Protein AF-0000000076606185 (afdb_homodimer)

Structure (mmCIF, N/CA/C/O backbone):
data_AF-0000000076606185-model_v1
#
loop_
_entity.id
_entity.type
_entity.pdbx_description
1 polymer 'Putative beta-lysine N-acetyltransferase'
#
loop_
_atom_site.group_PDB
_atom_site.id
_atom_site.type_symbol
_atom_site.label_atom_id
_atom_site.label_alt_id
_atom_site.label_comp_id
_atom_site.label_asym_id
_atom_site.label_entity_id
_atom_site.label_seq_id
_atom_site.pdbx_PDB_ins_code
_atom_site.Cartn_x
_atom_site.Cartn_y
_atom_site.Cartn_z
_atom_site.occupancy
_atom_site.B_iso_or_equiv
_atom_site.auth_seq_id
_atom_site.auth_comp_id
_atom_site.auth_asym_id
_atom_site.auth_atom_id
_atom_site.pdbx_PDB_model_num
ATOM 1 N N . MET A 1 1 ? -31.141 14.008 3.672 1 41.97 1 MET A N 1
ATOM 2 C CA . MET A 1 1 ? -29.844 13.359 3.596 1 41.97 1 MET A CA 1
ATOM 3 C C . MET A 1 1 ? -29.891 11.969 4.215 1 41.97 1 MET A C 1
ATOM 5 O O . MET A 1 1 ? -30.344 11.805 5.348 1 41.97 1 MET A O 1
ATOM 9 N N . ARG A 1 2 ? -29.953 10.875 3.426 1 56.34 2 ARG A N 1
ATOM 10 C CA . ARG A 1 2 ? -30.141 9.484 3.809 1 56.34 2 ARG A CA 1
ATOM 11 C C . ARG A 1 2 ? -29.25 9.117 4.996 1 56.34 2 ARG A C 1
ATOM 13 O O . ARG A 1 2 ? -28.172 9.672 5.164 1 56.34 2 ARG A O 1
ATOM 20 N N . ASN A 1 3 ? -29.703 8.586 6.051 1 78.94 3 ASN A N 1
ATOM 21 C CA . ASN A 1 3 ? -29.156 8.203 7.348 1 78.94 3 ASN A CA 1
ATOM 22 C C . ASN A 1 3 ? -27.953 7.285 7.199 1 78.94 3 ASN A C 1
ATOM 24 O O . ASN A 1 3 ? -28.094 6.062 7.199 1 78.94 3 ASN A O 1
ATOM 28 N N . ILE A 1 4 ? -26.766 7.836 6.688 1 91.38 4 ILE A N 1
ATOM 29 C CA . ILE A 1 4 ? -25.578 6.977 6.617 1 91.38 4 ILE A CA 1
ATOM 30 C C . ILE A 1 4 ? -24.766 7.113 7.898 1 91.38 4 ILE A C 1
ATOM 32 O O . ILE A 1 4 ? -24.828 8.141 8.578 1 91.38 4 ILE A O 1
ATOM 36 N N . LYS A 1 5 ? -24.141 6.043 8.188 1 96.06 5 LYS A N 1
ATOM 37 C CA . LYS A 1 5 ? -23.297 5.973 9.375 1 96.06 5 LYS A CA 1
ATOM 38 C C . LYS A 1 5 ? -21.844 6.355 9.039 1 96.06 5 LYS A C 1
ATOM 40 O O . LYS A 1 5 ? -21.078 6.699 9.938 1 96.06 5 LYS A O 1
ATOM 45 N N . SER A 1 6 ? -21.469 6.34 7.789 1 96.69 6 SER A N 1
ATOM 46 C CA . SER A 1 6 ? -20.141 6.719 7.332 1 96.69 6 SER A CA 1
ATOM 47 C C . SER A 1 6 ? -19.891 8.211 7.52 1 96.69 6 SER A C 1
ATOM 49 O O . SER A 1 6 ? -20.844 8.992 7.625 1 96.69 6 SER A O 1
ATOM 51 N N . THR A 1 7 ? -18.641 8.562 7.699 1 94.19 7 THR A N 1
ATOM 52 C CA . THR A 1 7 ? -18.266 9.969 7.797 1 94.19 7 THR A CA 1
ATOM 53 C C . THR A 1 7 ? -17.812 10.5 6.445 1 94.19 7 THR A C 1
ATOM 55 O O . THR A 1 7 ? -16.859 9.977 5.848 1 94.19 7 THR A O 1
ATOM 58 N N . ILE A 1 8 ? -18.484 11.523 5.961 1 95.19 8 ILE A N 1
ATOM 59 C CA . ILE A 1 8 ? -18.203 12.125 4.66 1 95.19 8 ILE A CA 1
ATOM 60 C C . ILE A 1 8 ? -17.953 13.617 4.824 1 95.19 8 ILE A C 1
ATOM 62 O O . ILE A 1 8 ? -18.625 14.289 5.609 1 95.19 8 ILE A O 1
ATOM 66 N N . SER A 1 9 ? -16.953 14.078 4.227 1 91.75 9 SER A N 1
ATOM 67 C CA . SER A 1 9 ? -16.688 15.508 4.121 1 91.75 9 SER A CA 1
ATOM 68 C C . SER A 1 9 ? -16.688 15.969 2.666 1 91.75 9 SER A C 1
ATOM 70 O O . SER A 1 9 ? -16.25 15.234 1.78 1 91.75 9 SER A O 1
ATOM 72 N N . HIS A 1 10 ? -17.281 17.125 2.385 1 91.56 10 HIS A N 1
ATOM 73 C CA . HIS A 1 10 ? -17.219 17.703 1.05 1 91.56 10 HIS A CA 1
ATOM 74 C C . HIS A 1 10 ? -17.344 19.219 1.11 1 91.56 10 HIS A C 1
ATOM 76 O O . HIS A 1 10 ? -17.906 19.766 2.062 1 91.56 10 HIS A O 1
ATOM 82 N N . CYS A 1 11 ? -16.672 19.875 0.198 1 87 11 CYS A N 1
ATOM 83 C CA . CYS A 1 11 ? -16.75 21.328 0.084 1 87 11 CYS A CA 1
ATOM 84 C C . CYS A 1 11 ? -16.422 21.781 -1.333 1 87 11 CYS A C 1
ATOM 86 O O . CYS A 1 11 ? -15.773 21.062 -2.086 1 87 11 CYS A O 1
ATOM 88 N N . SER A 1 12 ? -16.859 22.906 -1.712 1 89.56 12 SER A N 1
ATOM 89 C CA . SER A 1 12 ? -16.609 23.438 -3.049 1 89.56 12 SER A CA 1
ATOM 90 C C . SER A 1 12 ? -15.156 23.844 -3.229 1 89.56 12 SER A C 1
ATOM 92 O O . SER A 1 12 ? -14.617 23.781 -4.336 1 89.56 12 SER A O 1
ATOM 94 N N . ASP A 1 13 ? -14.562 24.281 -2.164 1 86.88 13 ASP A N 1
ATOM 95 C CA . ASP A 1 13 ? -13.18 24.75 -2.244 1 86.88 13 ASP A CA 1
ATOM 96 C C . ASP A 1 13 ? -12.266 23.672 -2.828 1 86.88 13 ASP A C 1
ATOM 98 O O . ASP A 1 13 ? -11.516 23.938 -3.766 1 86.88 13 ASP A O 1
ATOM 102 N N . SER A 1 14 ? -12.367 22.469 -2.379 1 89.25 14 SER A N 1
ATOM 103 C CA . SER A 1 14 ? -11.547 21.375 -2.869 1 89.25 14 SER A CA 1
ATOM 104 C C . SER A 1 14 ? -12.227 20.641 -4.02 1 89.25 14 SER A C 1
ATOM 106 O O . SER A 1 14 ? -11.641 19.75 -4.633 1 89.25 14 SER A O 1
ATOM 108 N N . SER A 1 15 ? -13.555 21.031 -4.285 1 94.31 15 SER A N 1
ATOM 109 C CA . SER A 1 15 ? -14.328 20.344 -5.309 1 94.31 15 SER A CA 1
ATOM 110 C C . SER A 1 15 ? -14.18 18.828 -5.188 1 94.31 15 SER A C 1
ATOM 112 O O . SER A 1 15 ? -13.797 18.156 -6.152 1 94.31 15 SER A O 1
ATOM 114 N N . ARG A 1 16 ? -14.453 18.344 -3.98 1 95.94 16 ARG A N 1
ATOM 115 C CA . ARG A 1 16 ? -14.148 16.938 -3.693 1 95.94 16 ARG A CA 1
ATOM 116 C C . ARG A 1 16 ? -15.117 16.375 -2.658 1 95.94 16 ARG A C 1
ATOM 118 O O . ARG A 1 16 ? -15.539 17.094 -1.746 1 95.94 16 ARG A O 1
ATOM 125 N N . VAL A 1 17 ? -15.562 15.125 -2.867 1 97.62 17 VAL A N 1
ATOM 126 C CA . VAL A 1 17 ? -16.172 14.336 -1.805 1 97.62 17 VAL A CA 1
ATOM 127 C C . VAL A 1 17 ? -15.125 13.445 -1.153 1 97.62 17 VAL A C 1
ATOM 129 O O . VAL A 1 17 ? -14.359 12.773 -1.846 1 97.62 17 VAL A O 1
ATOM 132 N N . TYR A 1 18 ? -15.062 13.531 0.161 1 96.69 18 TYR A N 1
ATOM 133 C CA . TYR A 1 18 ? -14.102 12.734 0.92 1 96.69 18 TYR A CA 1
ATOM 134 C C . TYR A 1 18 ? -14.82 11.789 1.876 1 96.69 18 TYR A C 1
ATOM 136 O O . TYR A 1 18 ? -15.383 12.219 2.885 1 96.69 18 TYR A O 1
ATOM 144 N N . LEU A 1 19 ? -14.867 10.469 1.474 1 98.06 19 LEU A N 1
ATOM 145 C CA . LEU A 1 19 ? -15.273 9.438 2.422 1 98.06 19 LEU A CA 1
ATOM 146 C C . LEU A 1 19 ? -14.164 9.164 3.434 1 98.06 19 LEU A C 1
ATOM 148 O O . LEU A 1 19 ? -13.258 8.367 3.168 1 98.06 19 LEU A O 1
ATOM 152 N N . MET A 1 20 ? -14.273 9.648 4.609 1 95.06 20 MET A N 1
ATOM 153 C CA . MET A 1 20 ? -13.203 9.672 5.602 1 95.06 20 MET A CA 1
ATOM 154 C C . MET A 1 20 ? -13.172 8.367 6.398 1 95.06 20 MET A C 1
ATOM 156 O O . MET A 1 20 ? -12.117 7.945 6.867 1 95.06 20 MET A O 1
ATOM 160 N N . ASP A 1 21 ? -14.344 7.879 6.652 1 95.19 21 ASP A N 1
ATOM 161 C CA . ASP A 1 21 ? -14.523 6.648 7.414 1 95.19 21 ASP A CA 1
ATOM 162 C C . ASP A 1 21 ? -15.727 5.859 6.918 1 95.19 21 ASP A C 1
ATOM 164 O O . ASP A 1 21 ? -16.859 6.324 7.012 1 95.19 21 ASP A O 1
ATOM 168 N N . LEU A 1 22 ? -15.539 4.684 6.426 1 97.56 22 LEU A N 1
ATOM 169 C CA . LEU A 1 22 ? -16.609 3.832 5.902 1 97.56 22 LEU A CA 1
ATOM 170 C C . LEU A 1 22 ? -17.188 2.947 7.004 1 97.56 22 LEU A C 1
ATOM 172 O O . LEU A 1 22 ? -16.453 2.201 7.656 1 97.56 22 LEU A O 1
ATOM 176 N N . HIS A 1 23 ? -18.406 3.059 7.215 1 96.62 23 HIS A N 1
ATOM 177 C CA . HIS A 1 23 ? -19.125 2.113 8.062 1 96.62 23 HIS A CA 1
ATOM 178 C C . HIS A 1 23 ? -19.625 0.918 7.258 1 96.62 23 HIS A C 1
ATOM 180 O O . HIS A 1 23 ? -20.219 1.089 6.195 1 96.62 23 HIS A O 1
ATOM 186 N N . HIS A 1 24 ? -19.469 -0.264 7.785 1 95.88 24 HIS A N 1
ATOM 187 C CA . HIS A 1 24 ? -19.766 -1.486 7.051 1 95.88 24 HIS A CA 1
ATOM 188 C C . HIS A 1 24 ? -21.25 -1.549 6.68 1 95.88 24 HIS A C 1
ATOM 190 O O . HIS A 1 24 ? -21.609 -2.113 5.645 1 95.88 24 HIS A O 1
ATOM 196 N N . ASP A 1 25 ? -22.125 -0.871 7.367 1 96.69 25 ASP A N 1
ATOM 197 C CA . ASP A 1 25 ? -23.562 -0.905 7.113 1 96.69 25 ASP A CA 1
ATOM 198 C C . ASP A 1 25 ? -23.906 -0.178 5.816 1 96.69 25 ASP A C 1
ATOM 200 O O . ASP A 1 25 ? -24.969 -0.404 5.238 1 96.69 25 ASP A O 1
ATOM 204 N N . ASP A 1 26 ? -23.094 0.664 5.434 1 98.12 26 ASP A N 1
ATOM 205 C CA . ASP A 1 26 ? -23.391 1.505 4.277 1 98.12 26 ASP A CA 1
ATOM 206 C C . ASP A 1 26 ? -22.859 0.886 2.992 1 98.12 26 ASP A C 1
ATOM 208 O O . ASP A 1 26 ? -23.109 1.39 1.896 1 98.12 26 ASP A O 1
ATOM 212 N N . PHE A 1 27 ? -22.109 -0.162 3.092 1 97.81 27 PHE A N 1
ATOM 213 C CA . PHE A 1 27 ? -21.531 -0.831 1.928 1 97.81 27 PHE A CA 1
ATOM 214 C C . PHE A 1 27 ? -22.531 -1.808 1.321 1 97.81 27 PHE A C 1
ATOM 216 O O . PHE A 1 27 ? -23.234 -2.518 2.047 1 97.81 27 PHE A O 1
ATOM 223 N N . PRO A 1 28 ? -22.703 -1.804 0.063 1 97.5 28 PRO A N 1
ATOM 224 C CA . PRO A 1 28 ? -21.938 -1.086 -0.961 1 97.5 28 PRO A CA 1
ATOM 225 C C . PRO A 1 28 ? -22.609 0.211 -1.399 1 97.5 28 PRO A C 1
ATOM 227 O O . PRO A 1 28 ? -22.094 0.922 -2.262 1 97.5 28 PRO A O 1
ATOM 230 N N . LYS A 1 29 ? -23.672 0.581 -0.828 1 97.75 29 LYS A N 1
ATOM 231 C CA . LYS A 1 29 ? -24.484 1.716 -1.266 1 97.75 29 LYS A CA 1
ATOM 232 C C . LYS A 1 29 ? -23.703 3.023 -1.15 1 97.75 29 LYS A C 1
ATOM 234 O O . LYS A 1 29 ? -23.969 3.979 -1.88 1 97.75 29 LYS A O 1
ATOM 239 N N . ILE A 1 30 ? -22.766 3.074 -0.243 1 98.5 30 ILE A N 1
ATOM 240 C CA . ILE A 1 30 ? -21.969 4.273 0.014 1 98.5 30 ILE A CA 1
ATOM 241 C C . ILE A 1 30 ? -21.297 4.738 -1.278 1 98.5 30 ILE A C 1
ATOM 243 O O . ILE A 1 30 ? -21.109 5.938 -1.488 1 98.5 30 ILE A O 1
ATOM 247 N N . ILE A 1 31 ? -20.953 3.805 -2.15 1 98.62 31 ILE A N 1
ATOM 248 C CA . ILE A 1 31 ? -20.25 4.141 -3.391 1 98.62 31 ILE A CA 1
ATOM 249 C C . ILE A 1 31 ? -21.141 5.031 -4.254 1 98.62 31 ILE A C 1
ATOM 251 O O . ILE A 1 31 ? -20.734 6.113 -4.676 1 98.62 31 ILE A O 1
ATOM 255 N N . SER A 1 32 ? -22.359 4.605 -4.48 1 98.25 32 SER A N 1
ATOM 256 C CA . SER A 1 32 ? -23.297 5.406 -5.273 1 98.25 32 SER A CA 1
ATOM 257 C C . SER A 1 32 ? -23.641 6.711 -4.562 1 98.25 32 SER A C 1
ATOM 259 O O . SER A 1 32 ? -23.844 7.742 -5.211 1 98.25 32 SER A O 1
ATOM 261 N N . ILE A 1 33 ? -23.703 6.672 -3.254 1 98.19 33 ILE A N 1
ATOM 262 C CA . ILE A 1 33 ? -24.062 7.848 -2.473 1 98.19 33 ILE A CA 1
ATOM 263 C C . ILE A 1 33 ? -23.031 8.953 -2.688 1 98.19 33 ILE A C 1
ATOM 265 O O . ILE A 1 33 ? -23.391 10.086 -3.01 1 98.19 33 ILE A O 1
ATOM 269 N N . ILE A 1 34 ? -21.781 8.633 -2.572 1 98.38 34 ILE A N 1
ATOM 270 C CA . ILE A 1 34 ? -20.766 9.672 -2.674 1 98.38 34 ILE A CA 1
ATOM 271 C C . ILE A 1 34 ? -20.609 10.102 -4.129 1 98.38 34 ILE A C 1
ATOM 273 O O . ILE A 1 34 ? -20.297 11.266 -4.41 1 98.38 34 ILE A O 1
ATOM 277 N N . GLU A 1 35 ? -20.844 9.227 -5.082 1 98.25 35 GLU A N 1
ATOM 278 C CA . GLU A 1 35 ? -20.781 9.602 -6.492 1 98.25 35 GLU A CA 1
ATOM 279 C C . GLU A 1 35 ? -21.906 10.562 -6.852 1 98.25 35 GLU A C 1
ATOM 281 O O . GLU A 1 35 ? -21.688 11.539 -7.574 1 98.25 35 GLU A O 1
ATOM 286 N N . ASN A 1 36 ? -23.078 10.258 -6.371 1 98.12 36 ASN A N 1
ATOM 287 C CA . ASN A 1 36 ? -24.203 11.156 -6.586 1 98.12 36 ASN A CA 1
ATOM 288 C C . ASN A 1 36 ? -23.953 12.523 -5.961 1 98.12 36 ASN A C 1
ATOM 290 O O . ASN A 1 36 ? -24.312 13.555 -6.539 1 98.12 36 ASN A O 1
ATOM 294 N N . MET A 1 37 ? -23.391 12.516 -4.734 1 97.69 37 MET A N 1
ATOM 295 C CA . MET A 1 37 ? -23.047 13.773 -4.074 1 97.69 37 MET A CA 1
ATOM 296 C C . MET A 1 37 ? -22.094 14.594 -4.938 1 97.69 37 MET A C 1
ATOM 298 O O . MET A 1 37 ? -22.266 15.812 -5.074 1 97.69 37 MET A O 1
ATOM 302 N N . ALA A 1 38 ? -21.094 13.969 -5.496 1 98.06 38 ALA A N 1
ATOM 303 C CA . ALA A 1 38 ? -20.156 14.656 -6.375 1 98.06 38 ALA A CA 1
ATOM 304 C C . ALA A 1 38 ? -20.875 15.234 -7.598 1 98.06 38 ALA A C 1
ATOM 306 O O . ALA A 1 38 ? -20.625 16.391 -7.977 1 98.06 38 ALA A O 1
ATOM 307 N N . ASP A 1 39 ? -21.719 14.469 -8.219 1 97.94 39 ASP A N 1
ATOM 308 C CA . ASP A 1 39 ? -22.438 14.891 -9.414 1 97.94 39 ASP A CA 1
ATOM 309 C C . ASP A 1 39 ? -23.359 16.078 -9.109 1 97.94 39 ASP A C 1
ATOM 311 O O . ASP A 1 39 ? -23.406 17.047 -9.867 1 97.94 39 ASP A O 1
ATOM 315 N N . GLU A 1 40 ? -24 16.016 -8.008 1 97.81 40 GLU A N 1
ATOM 316 C CA . GLU A 1 40 ? -24.953 17.047 -7.617 1 97.81 40 GLU A CA 1
ATOM 317 C C . GLU A 1 40 ? -24.25 18.375 -7.352 1 97.81 40 GLU A C 1
ATOM 319 O O . GLU A 1 40 ? -24.812 19.453 -7.594 1 97.81 40 GLU A O 1
ATOM 324 N N . ASN A 1 41 ? -23.094 18.281 -6.859 1 97.69 41 ASN A N 1
ATOM 325 C CA . ASN A 1 41 ? -22.391 19.5 -6.477 1 97.69 41 ASN A CA 1
ATOM 326 C C . ASN A 1 41 ? -21.359 19.906 -7.535 1 97.69 41 ASN A C 1
ATOM 328 O O . ASN A 1 41 ? -20.703 20.938 -7.398 1 97.69 41 ASN A O 1
ATOM 332 N N . GLY A 1 42 ? -21.234 19.094 -8.562 1 97.62 42 GLY A N 1
ATOM 333 C CA . GLY A 1 42 ? -20.266 19.391 -9.609 1 97.62 42 GLY A CA 1
ATOM 334 C C . GLY A 1 42 ? -18.828 19.219 -9.156 1 97.62 42 GLY A C 1
ATOM 335 O O . GLY A 1 42 ? -17.953 19.984 -9.57 1 97.62 42 GLY A O 1
ATOM 336 N N . TYR A 1 43 ? -18.594 18.344 -8.18 1 97.69 43 TYR A N 1
ATOM 337 C CA . TYR A 1 43 ? -17.234 18.094 -7.707 1 97.69 43 TYR A CA 1
ATOM 338 C C . TYR A 1 43 ? -16.453 17.281 -8.727 1 97.69 43 TYR A C 1
ATOM 340 O O . TYR A 1 43 ? -17.016 16.516 -9.5 1 97.69 43 TYR A O 1
ATOM 348 N N . THR A 1 44 ? -15.125 17.406 -8.773 1 98 44 THR A N 1
ATOM 349 C CA . THR A 1 44 ? -14.305 16.828 -9.836 1 98 44 THR A CA 1
ATOM 350 C C . THR A 1 44 ? -13.469 15.672 -9.305 1 98 44 THR A C 1
ATOM 352 O O . THR A 1 44 ? -12.773 14.992 -10.07 1 98 44 THR A O 1
ATOM 355 N N . LYS A 1 45 ? -13.578 15.438 -7.988 1 98.19 45 LYS A N 1
ATOM 356 C CA . LYS A 1 45 ? -12.766 14.367 -7.406 1 98.19 45 LYS A CA 1
ATOM 357 C C . LYS A 1 45 ? -13.5 13.688 -6.254 1 98.19 45 LYS A C 1
ATOM 359 O O . LYS A 1 45 ? -14.242 14.344 -5.512 1 98.19 45 LYS A O 1
ATOM 364 N N . LEU A 1 46 ? -13.43 12.383 -6.18 1 98.69 46 LEU A N 1
ATOM 365 C CA . LEU A 1 46 ? -13.859 11.586 -5.035 1 98.69 46 LEU A CA 1
ATOM 366 C C . LEU A 1 46 ? -12.664 10.891 -4.391 1 98.69 46 LEU A C 1
ATOM 368 O O . LEU A 1 46 ? -11.82 10.312 -5.082 1 98.69 46 LEU A O 1
ATOM 372 N N . PHE A 1 47 ? -12.531 11.055 -3.094 1 98.5 47 PHE A N 1
ATOM 373 C CA . PHE A 1 47 ? -11.516 10.422 -2.258 1 98.5 47 PHE A CA 1
ATOM 374 C C . PHE A 1 47 ? -12.164 9.508 -1.227 1 98.5 47 PHE A C 1
ATOM 376 O O . PHE A 1 47 ? -12.938 9.961 -0.385 1 98.5 47 PHE A O 1
ATOM 383 N N . ALA A 1 48 ? -11.828 8.188 -1.297 1 98.75 48 ALA A N 1
ATOM 384 C CA . ALA A 1 48 ? -12.344 7.238 -0.313 1 98.75 48 ALA A CA 1
ATOM 385 C C . ALA A 1 48 ? -11.203 6.559 0.441 1 98.75 48 ALA A C 1
ATOM 387 O O . ALA A 1 48 ? -10.375 5.875 -0.163 1 98.75 48 ALA A O 1
ATOM 388 N N . LYS A 1 49 ? -11.117 6.816 1.693 1 98.44 49 LYS A N 1
ATOM 389 C CA . LYS A 1 49 ? -10.258 6.043 2.588 1 98.44 49 LYS A CA 1
ATOM 390 C C . LYS A 1 49 ? -11.008 4.852 3.176 1 98.44 49 LYS A C 1
ATOM 392 O O . LYS A 1 49 ? -11.922 5.023 3.986 1 98.44 49 LYS A O 1
ATOM 397 N N . ILE A 1 50 ? -10.602 3.604 2.771 1 98.62 50 ILE A N 1
ATOM 398 C CA . ILE A 1 50 ? -11.453 2.461 3.094 1 98.62 50 ILE A CA 1
ATOM 399 C C . ILE A 1 50 ? -10.578 1.282 3.529 1 98.62 50 ILE A C 1
ATOM 401 O O . ILE A 1 50 ? -9.414 1.193 3.15 1 98.62 50 ILE A O 1
ATOM 405 N N . PRO A 1 51 ? -11.172 0.337 4.375 1 98.25 51 PRO A N 1
ATOM 406 C CA . PRO A 1 51 ? -10.492 -0.947 4.582 1 98.25 51 PRO A CA 1
ATOM 407 C C . PRO A 1 51 ? -10.258 -1.706 3.277 1 98.25 51 PRO A C 1
ATOM 409 O O . PRO A 1 51 ? -11.117 -1.688 2.385 1 98.25 51 PRO A O 1
ATOM 412 N N . ALA A 1 52 ? -9.141 -2.391 3.176 1 98.38 52 ALA A N 1
ATOM 413 C CA . ALA A 1 52 ? -8.766 -3.125 1.972 1 98.38 52 ALA A CA 1
ATOM 414 C C . ALA A 1 52 ? -9.844 -4.129 1.578 1 98.38 52 ALA A C 1
ATOM 416 O O . ALA A 1 52 ? -10.039 -4.41 0.393 1 98.38 52 ALA A O 1
ATOM 417 N N . THR A 1 53 ? -10.586 -4.586 2.502 1 97.94 53 THR A N 1
ATOM 418 C CA . THR A 1 53 ? -11.68 -5.531 2.305 1 97.94 53 THR A CA 1
ATOM 419 C C . THR A 1 53 ? -12.633 -5.039 1.219 1 97.94 53 THR A C 1
ATOM 421 O O . THR A 1 53 ? -13.188 -5.84 0.465 1 97.94 53 THR A O 1
ATOM 424 N N . TYR A 1 54 ? -12.812 -3.789 1.084 1 98.62 54 TYR A N 1
ATOM 425 C CA . TYR A 1 54 ? -13.828 -3.236 0.196 1 98.62 54 TYR A CA 1
ATOM 426 C C . TYR A 1 54 ? -13.211 -2.783 -1.122 1 98.62 54 TYR A C 1
ATOM 428 O O . TYR A 1 54 ? -13.906 -2.246 -1.988 1 98.62 54 TYR A O 1
ATOM 436 N N . GLY A 1 55 ? -11.914 -3.002 -1.286 1 98.62 55 GLY A N 1
ATOM 437 C CA . GLY A 1 55 ? -11.148 -2.518 -2.424 1 98.62 55 GLY A CA 1
ATOM 438 C C . GLY A 1 55 ? -11.75 -2.916 -3.76 1 98.62 55 GLY A C 1
ATOM 439 O O . GLY A 1 55 ? -11.945 -2.072 -4.633 1 98.62 55 GLY A O 1
ATOM 440 N N . PRO A 1 56 ? -12.031 -4.188 -3.939 1 98.75 56 PRO A N 1
ATOM 441 C CA . PRO A 1 56 ? -12.508 -4.645 -5.246 1 98.75 56 PRO A CA 1
ATOM 442 C C . PRO A 1 56 ? -13.766 -3.912 -5.707 1 98.75 56 PRO A C 1
ATOM 444 O O . PRO A 1 56 ? -13.922 -3.633 -6.898 1 98.75 56 PRO A O 1
ATOM 447 N N . ALA A 1 57 ? -14.688 -3.596 -4.805 1 98.75 57 ALA A N 1
ATOM 448 C CA . ALA A 1 57 ? -15.906 -2.879 -5.172 1 98.75 57 ALA A CA 1
ATOM 449 C C . ALA A 1 57 ? -15.586 -1.482 -5.699 1 98.75 57 ALA A C 1
ATOM 451 O O . ALA A 1 57 ? -16.203 -1.017 -6.66 1 98.75 57 ALA A O 1
ATOM 452 N N . PHE A 1 58 ? -14.68 -0.819 -5.023 1 98.81 58 PHE A N 1
ATOM 453 C CA . PHE A 1 58 ? -14.297 0.517 -5.465 1 98.81 58 PHE A CA 1
ATOM 454 C C . PHE A 1 58 ? -13.555 0.456 -6.793 1 98.81 58 PHE A C 1
ATOM 456 O O . PHE A 1 58 ? -13.773 1.293 -7.672 1 98.81 58 PHE A O 1
ATOM 463 N N . LEU A 1 59 ? -12.641 -0.551 -6.914 1 98.69 59 LEU A N 1
ATOM 464 C CA . LEU A 1 59 ? -12 -0.748 -8.203 1 98.69 59 LEU A CA 1
ATOM 465 C C . LEU A 1 59 ? -13.039 -0.931 -9.305 1 98.69 59 LEU A C 1
ATOM 467 O O . LEU A 1 59 ? -12.922 -0.339 -10.383 1 98.69 59 LEU A O 1
ATOM 471 N N . ASN A 1 60 ? -14.023 -1.745 -9.055 1 98.25 60 ASN A N 1
ATOM 472 C CA . ASN A 1 60 ? -15.094 -2.033 -10.008 1 98.25 60 ASN A CA 1
ATOM 473 C C . ASN A 1 60 ? -15.875 -0.775 -10.367 1 98.25 60 ASN A C 1
ATOM 475 O O . ASN A 1 60 ? -16.406 -0.664 -11.469 1 98.25 60 ASN A O 1
ATOM 479 N N . ALA A 1 61 ? -15.93 0.157 -9.422 1 98.19 61 ALA A N 1
ATOM 480 C CA . ALA A 1 61 ? -16.656 1.406 -9.625 1 98.19 61 ALA A CA 1
ATOM 481 C C . ALA A 1 61 ? -15.781 2.445 -10.32 1 98.19 61 ALA A C 1
ATOM 483 O O . ALA A 1 61 ? -16.203 3.584 -10.531 1 98.19 61 ALA A O 1
ATOM 484 N N . GLY A 1 62 ? -14.539 2.096 -10.633 1 97.44 62 GLY A N 1
ATOM 485 C CA . GLY A 1 62 ? -13.695 2.979 -11.43 1 97.44 62 GLY A CA 1
ATOM 486 C C . GLY A 1 62 ? -12.711 3.77 -10.594 1 97.44 62 GLY A C 1
ATOM 487 O O . GLY A 1 62 ? -12.078 4.703 -11.086 1 97.44 62 GLY A O 1
ATOM 488 N N . TYR A 1 63 ? -12.625 3.447 -9.328 1 98.5 63 TYR A N 1
ATOM 489 C CA . TYR A 1 63 ? -11.633 4.109 -8.492 1 98.5 63 TYR A CA 1
ATOM 490 C C . TYR A 1 63 ? -10.242 3.541 -8.742 1 98.5 63 TYR A C 1
ATOM 492 O O . TYR A 1 63 ? -10.102 2.381 -9.133 1 98.5 63 TYR A O 1
ATOM 500 N N . VAL A 1 64 ? -9.242 4.363 -8.5 1 97.94 64 VAL A N 1
ATOM 501 C CA . VAL A 1 64 ? -7.84 3.955 -8.562 1 97.94 64 VAL A CA 1
ATOM 502 C C . VAL A 1 64 ? -7.172 4.168 -7.207 1 97.94 64 VAL A C 1
ATOM 504 O O . VAL A 1 64 ? -7.504 5.113 -6.488 1 97.94 64 VAL A O 1
ATOM 507 N N . MET A 1 65 ? -6.297 3.281 -6.91 1 98.56 65 MET A N 1
ATOM 508 C CA . MET A 1 65 ? -5.559 3.416 -5.656 1 98.56 65 MET A CA 1
ATOM 509 C C . MET A 1 65 ? -4.398 4.391 -5.809 1 98.56 65 MET A C 1
ATOM 511 O O . MET A 1 65 ? -3.621 4.297 -6.762 1 98.56 65 MET A O 1
ATOM 515 N N . GLU A 1 66 ? -4.25 5.312 -4.848 1 98.75 66 GLU A N 1
ATOM 516 C CA . GLU A 1 66 ? -3.117 6.234 -4.906 1 98.75 66 GLU A CA 1
ATOM 517 C C . GLU A 1 66 ? -2.227 6.094 -3.676 1 98.75 66 GLU A C 1
ATOM 519 O O . GLU A 1 66 ? -1.111 6.617 -3.646 1 98.75 66 GLU A O 1
ATOM 524 N N . ALA A 1 67 ? -2.709 5.418 -2.717 1 98.69 67 ALA A N 1
ATOM 525 C CA . ALA A 1 67 ? -1.897 5.113 -1.539 1 98.69 67 ALA A CA 1
ATOM 526 C C . ALA A 1 67 ? -2.455 3.914 -0.782 1 98.69 67 ALA A C 1
ATOM 528 O O . ALA A 1 67 ? -3.598 3.508 -1.004 1 98.69 67 ALA A O 1
ATOM 529 N N . LEU A 1 68 ? -1.686 3.287 -0.021 1 98.5 68 LEU A N 1
ATOM 530 C CA . LEU A 1 68 ? -2.043 2.209 0.893 1 98.5 68 LEU A CA 1
ATOM 531 C C . LEU A 1 68 ? -1.286 2.338 2.211 1 98.5 68 LEU A C 1
ATOM 533 O O . LEU A 1 68 ? -0.085 2.617 2.215 1 98.5 68 LEU A O 1
ATOM 537 N N . ILE A 1 69 ? -1.968 2.309 3.322 1 98.31 69 ILE A N 1
ATOM 538 C CA . ILE A 1 69 ? -1.317 2.301 4.629 1 98.31 69 ILE A CA 1
ATOM 539 C C . ILE A 1 69 ? -1.492 0.934 5.285 1 98.31 69 ILE A C 1
ATOM 541 O O . ILE A 1 69 ? -2.604 0.555 5.656 1 98.31 69 ILE A O 1
ATOM 545 N N . PRO A 1 70 ? -0.405 0.193 5.465 1 97.25 70 PRO A N 1
ATOM 546 C CA . PRO A 1 70 ? -0.492 -1.119 6.113 1 97.25 70 PRO A CA 1
ATOM 547 C C . PRO A 1 70 ? -0.883 -1.026 7.586 1 97.25 70 PRO A C 1
ATOM 549 O O . PRO A 1 70 ? -0.438 -0.117 8.289 1 97.25 70 PRO A O 1
ATOM 552 N N . GLY A 1 71 ? -1.775 -1.971 8.008 1 96.12 71 GLY A N 1
ATOM 553 C CA . GLY A 1 71 ? -2.145 -2.062 9.414 1 96.12 71 GLY A CA 1
ATOM 554 C C . GLY A 1 71 ? -2.896 -0.843 9.914 1 96.12 71 GLY A C 1
ATOM 555 O O . GLY A 1 71 ? -2.902 -0.559 11.109 1 96.12 71 GLY A O 1
ATOM 556 N N . PHE A 1 72 ? -3.518 -0.103 9.062 1 97.88 72 PHE A N 1
ATOM 557 C CA . PHE A 1 72 ? -4.188 1.148 9.391 1 97.88 72 PHE A CA 1
ATOM 558 C C . PHE A 1 72 ? -5.277 0.921 10.43 1 97.88 72 PHE A C 1
ATOM 560 O O . PHE A 1 72 ? -5.445 1.729 11.344 1 97.88 72 PHE A O 1
ATOM 567 N N . TYR A 1 73 ? -6.012 -0.129 10.242 1 96.88 73 TYR A N 1
ATOM 568 C CA . TYR A 1 73 ? -7.117 -0.421 11.148 1 96.88 73 TYR A CA 1
ATOM 569 C C . TYR A 1 73 ? -6.684 -1.403 12.234 1 96.88 73 TYR A C 1
ATOM 571 O O . TYR A 1 73 ? -6.629 -2.613 12 1 96.88 73 TYR A O 1
ATOM 579 N N . ASN A 1 74 ? -6.32 -0.819 13.367 1 95 74 ASN A N 1
ATOM 580 C CA . ASN A 1 74 ? -5.969 -1.523 14.594 1 95 74 ASN A CA 1
ATOM 581 C C . ASN A 1 74 ? -4.797 -2.475 14.383 1 95 74 ASN A C 1
ATOM 583 O O . ASN A 1 74 ? -4.75 -3.553 14.977 1 95 74 ASN A O 1
ATOM 587 N N . GLY A 1 75 ? -3.971 -2.119 13.438 1 93.38 75 GLY A N 1
ATOM 588 C CA . GLY A 1 75 ? -2.771 -2.906 13.195 1 93.38 75 GLY A CA 1
ATOM 589 C C . GLY A 1 75 ? -3.035 -4.156 12.375 1 93.38 75 GLY A C 1
ATOM 590 O O . GLY A 1 75 ? -2.109 -4.914 12.078 1 93.38 75 GLY A O 1
ATOM 591 N N . SER A 1 76 ? -4.211 -4.371 11.922 1 92.12 76 SER A N 1
ATOM 592 C CA . SER A 1 76 ? -4.551 -5.672 11.352 1 92.12 76 SER A CA 1
ATOM 593 C C . SER A 1 76 ? -4.973 -5.539 9.891 1 92.12 76 SER A C 1
ATOM 595 O O . SER A 1 76 ? -4.621 -6.383 9.062 1 92.12 76 SER A O 1
ATOM 597 N N . GLU A 1 77 ? -5.715 -4.516 9.562 1 95.44 77 GLU A N 1
ATOM 598 C CA . GLU A 1 77 ? -6.215 -4.344 8.203 1 95.44 77 GLU A CA 1
ATOM 599 C C . GLU A 1 77 ? -5.648 -3.076 7.566 1 95.44 77 GLU A C 1
ATOM 601 O O . GLU A 1 77 ? -5.488 -2.055 8.234 1 95.44 77 GLU A O 1
ATOM 606 N N . ASP A 1 78 ? -5.34 -3.191 6.309 1 97.81 78 ASP A N 1
ATOM 607 C CA . ASP A 1 78 ? -4.77 -2.062 5.578 1 97.81 78 ASP A CA 1
ATOM 608 C C . ASP A 1 78 ? -5.859 -1.088 5.137 1 97.81 78 ASP A C 1
ATOM 610 O O . ASP A 1 78 ? -7.027 -1.462 5.031 1 97.81 78 ASP A O 1
ATOM 614 N N . ALA A 1 79 ? -5.492 0.125 4.961 1 98.62 79 ALA A N 1
ATOM 615 C CA . ALA A 1 79 ? -6.363 1.12 4.336 1 98.62 79 ALA A CA 1
ATOM 616 C C . ALA A 1 79 ? -5.938 1.396 2.898 1 98.62 79 ALA A C 1
ATOM 618 O O . ALA A 1 79 ? -4.742 1.507 2.607 1 98.62 79 ALA A O 1
ATOM 619 N N . LEU A 1 80 ? -6.871 1.383 2.047 1 98.75 80 LEU A N 1
ATOM 620 C CA . LEU A 1 80 ? -6.676 1.844 0.677 1 98.75 80 LEU A CA 1
ATOM 621 C C . LEU A 1 80 ? -7.172 3.277 0.511 1 98.75 80 LEU A C 1
ATOM 623 O O . LEU A 1 80 ? -8.242 3.631 1.007 1 98.75 80 LEU A O 1
ATOM 627 N N . PHE A 1 81 ? -6.344 4.121 -0.072 1 98.81 81 PHE A N 1
ATOM 628 C CA . PHE A 1 81 ? -6.758 5.445 -0.518 1 98.81 81 PHE A CA 1
ATOM 629 C C . PHE A 1 81 ? -7.16 5.422 -1.987 1 98.81 81 PHE A C 1
ATOM 631 O O . PHE A 1 81 ? -6.305 5.414 -2.871 1 98.81 81 PHE A O 1
ATOM 638 N N . MET A 1 82 ? -8.477 5.43 -2.211 1 98.75 82 MET A N 1
ATOM 639 C CA . MET A 1 82 ? -9.062 5.219 -3.531 1 98.75 82 MET A CA 1
ATOM 640 C C . MET A 1 82 ? -9.594 6.527 -4.105 1 98.75 82 MET A C 1
ATOM 642 O O . MET A 1 82 ? -10.32 7.262 -3.428 1 98.75 82 MET A O 1
ATOM 646 N N . MET A 1 83 ? -9.25 6.77 -5.32 1 98.69 83 MET A N 1
ATOM 647 C CA . MET A 1 83 ? -9.633 8.023 -5.957 1 98.69 83 MET A CA 1
ATOM 648 C C . MET A 1 83 ? -10.461 7.77 -7.211 1 98.69 83 MET A C 1
ATOM 650 O O . MET A 1 83 ? -10.25 6.777 -7.914 1 98.69 83 MET A O 1
ATOM 654 N N . LYS A 1 84 ? -11.367 8.609 -7.465 1 98.44 84 LYS A N 1
ATOM 655 C CA . LYS A 1 84 ? -12.07 8.703 -8.742 1 98.44 84 LYS A CA 1
ATOM 656 C C . LYS A 1 84 ? -12.133 10.148 -9.234 1 98.44 84 LYS A C 1
ATOM 658 O O . LYS A 1 84 ? -12.477 11.055 -8.469 1 98.44 84 LYS A O 1
ATOM 663 N N . TYR A 1 85 ? -11.695 10.328 -10.438 1 98.25 85 TYR A N 1
ATOM 664 C CA . TYR A 1 85 ? -11.648 11.656 -11.039 1 98.25 85 TYR A CA 1
ATOM 665 C C . TYR A 1 85 ? -12.805 11.844 -12.023 1 98.25 85 TYR A C 1
ATOM 667 O O . TYR A 1 85 ? -13.125 10.938 -12.797 1 98.25 85 TYR A O 1
ATOM 675 N N . LYS A 1 86 ? -13.383 13.008 -11.977 1 97.44 86 LYS A N 1
ATOM 676 C CA . LYS A 1 86 ? -14.469 13.336 -12.898 1 97.44 86 LYS A CA 1
ATOM 677 C C . LYS A 1 86 ? -13.953 14.117 -14.102 1 97.44 86 LYS A C 1
ATOM 679 O O . LYS A 1 86 ? -14.656 14.258 -15.109 1 97.44 86 LYS A O 1
ATOM 684 N N . THR A 1 87 ? -12.75 14.617 -14.016 1 96.69 87 THR A N 1
ATOM 685 C CA . THR A 1 87 ? -12.086 15.297 -15.125 1 96.69 87 THR A CA 1
ATOM 686 C C . THR A 1 87 ? -10.641 14.828 -15.266 1 96.69 87 THR A C 1
ATOM 688 O O . THR A 1 87 ? -9.992 14.492 -14.273 1 96.69 87 THR A O 1
ATOM 691 N N . GLU A 1 88 ? -10.172 14.852 -16.438 1 94.81 88 GLU A N 1
ATOM 692 C CA . GLU A 1 88 ? -8.789 14.453 -16.688 1 94.81 88 GLU A CA 1
ATOM 693 C C . GLU A 1 88 ? -7.812 15.43 -16.047 1 94.81 88 GLU A C 1
ATOM 695 O O . GLU A 1 88 ? -6.754 15.031 -15.555 1 94.81 88 GLU A O 1
ATOM 700 N N . GLU A 1 89 ? -8.133 16.672 -16.094 1 95.5 89 GLU A N 1
ATOM 701 C CA . GLU A 1 89 ? -7.273 17.719 -15.547 1 95.5 89 GLU A CA 1
ATOM 702 C C . GLU A 1 89 ? -7.023 17.5 -14.062 1 95.5 89 GLU A C 1
ATOM 704 O O . GLU A 1 89 ? -5.91 17.703 -13.578 1 95.5 89 GLU A O 1
ATOM 709 N N . ARG A 1 90 ? -8.047 17.078 -13.352 1 97.06 90 ARG A N 1
ATOM 710 C CA . ARG A 1 90 ? -7.965 16.859 -11.906 1 97.06 90 ARG A CA 1
ATOM 711 C C . ARG A 1 90 ? -7 15.734 -11.57 1 97.06 90 ARG A C 1
ATOM 713 O O . ARG A 1 90 ? -6.406 15.711 -10.492 1 97.06 90 ARG A O 1
ATOM 720 N N . ALA A 1 91 ? -6.781 14.797 -12.508 1 96.75 91 ALA A N 1
ATOM 721 C CA . ALA A 1 91 ? -5.945 13.617 -12.281 1 96.75 91 ALA A CA 1
ATOM 722 C C . ALA A 1 91 ? -4.496 13.898 -12.672 1 96.75 91 ALA A C 1
ATOM 724 O O . ALA A 1 91 ? -3.605 13.094 -12.383 1 96.75 91 ALA A O 1
ATOM 725 N N . LYS A 1 92 ? -4.211 14.977 -13.305 1 96.62 92 LYS A N 1
ATOM 726 C CA . LYS A 1 92 ? -2.889 15.273 -13.852 1 96.62 92 LYS A CA 1
ATOM 727 C C . LYS A 1 92 ? -1.863 15.477 -12.742 1 96.62 92 LYS A C 1
ATOM 729 O O . LYS A 1 92 ? -2.09 16.25 -11.82 1 96.62 92 LYS A O 1
ATOM 734 N N . PRO A 1 93 ? -0.766 14.766 -12.82 1 97.12 93 PRO A N 1
ATOM 735 C CA . PRO A 1 93 ? 0.273 14.969 -11.805 1 97.12 93 PRO A CA 1
ATOM 736 C C . PRO A 1 93 ? 0.885 16.359 -11.852 1 97.12 93 PRO A C 1
ATOM 738 O O . PRO A 1 93 ? 0.998 16.953 -12.93 1 97.12 93 PRO A O 1
ATOM 741 N N . GLU A 1 94 ? 1.264 16.875 -10.711 1 97.5 94 GLU A N 1
ATOM 742 C CA . GLU A 1 94 ? 2.045 18.094 -10.633 1 97.5 94 GLU A CA 1
ATOM 743 C C . GLU A 1 94 ? 3.521 17.828 -10.906 1 97.5 94 GLU A C 1
ATOM 745 O O . GLU A 1 94 ? 4.312 17.656 -9.977 1 97.5 94 GLU A O 1
ATOM 750 N N . SER A 1 95 ? 3.887 17.984 -12.117 1 97.88 95 SER A N 1
ATOM 751 C CA . SER A 1 95 ? 5.137 17.438 -12.625 1 97.88 95 SER A CA 1
ATOM 752 C C . SER A 1 95 ? 6.34 18.031 -11.906 1 97.88 95 SER A C 1
ATOM 754 O O . SER A 1 95 ? 7.176 17.297 -11.367 1 97.88 95 SER A O 1
ATOM 756 N N . GLU A 1 96 ? 6.422 19.312 -11.852 1 97.88 96 GLU A N 1
ATOM 757 C CA . GLU A 1 96 ? 7.57 19.969 -11.234 1 97.88 96 GLU A CA 1
ATOM 758 C C . GLU A 1 96 ? 7.68 19.625 -9.758 1 97.88 96 GLU A C 1
ATOM 760 O O . GLU A 1 96 ? 8.773 19.375 -9.258 1 97.88 96 GLU A O 1
ATOM 765 N N . ALA A 1 97 ? 6.531 19.656 -9.078 1 97.88 97 ALA A N 1
ATOM 766 C CA . ALA A 1 97 ? 6.535 19.344 -7.648 1 97.88 97 ALA A CA 1
ATOM 767 C C . ALA A 1 97 ? 6.957 17.906 -7.398 1 97.88 97 ALA A C 1
ATOM 769 O O . ALA A 1 97 ? 7.711 17.625 -6.461 1 97.88 97 ALA A O 1
ATOM 770 N N . LEU A 1 98 ? 6.492 17 -8.242 1 98.44 98 LEU A N 1
ATOM 771 C CA . LEU A 1 98 ? 6.859 15.602 -8.117 1 98.44 98 LEU A CA 1
ATOM 772 C C . LEU A 1 98 ? 8.352 15.398 -8.367 1 98.44 98 LEU A C 1
ATOM 774 O O . LEU A 1 98 ? 8.984 14.562 -7.73 1 98.44 98 LEU A O 1
ATOM 778 N N . GLU A 1 99 ? 8.867 16.062 -9.312 1 98.25 99 GLU A N 1
ATOM 779 C CA . GLU A 1 99 ? 10.297 15.977 -9.586 1 98.25 99 GLU A CA 1
ATOM 780 C C . GLU A 1 99 ? 11.125 16.422 -8.383 1 98.25 99 GLU A C 1
ATOM 782 O O . GLU A 1 99 ? 12.109 15.781 -8.023 1 98.25 99 GLU A O 1
ATOM 787 N N . ALA A 1 100 ? 10.711 17.578 -7.816 1 98.31 100 ALA A N 1
ATOM 788 C CA . ALA A 1 100 ? 11.398 18.047 -6.617 1 98.31 100 ALA A CA 1
ATOM 789 C C . ALA A 1 100 ? 11.305 17.031 -5.484 1 98.31 100 ALA A C 1
ATOM 791 O O . ALA A 1 100 ? 12.289 16.766 -4.793 1 98.31 100 ALA A O 1
ATOM 792 N N . PHE A 1 101 ? 10.164 16.547 -5.309 1 98.69 101 PHE A N 1
ATOM 793 C CA . PHE A 1 101 ? 9.945 15.547 -4.273 1 98.69 101 PHE A CA 1
ATOM 794 C C . PHE A 1 101 ? 10.797 14.305 -4.531 1 98.69 101 PHE A C 1
ATOM 796 O O . PHE A 1 101 ? 11.367 13.734 -3.602 1 98.69 101 PHE A O 1
ATOM 803 N N . GLN A 1 102 ? 10.914 13.812 -5.789 1 98.69 102 GLN A N 1
ATOM 804 C CA . GLN A 1 102 ? 11.758 12.68 -6.16 1 98.69 102 GLN A CA 1
ATOM 805 C C . GLN A 1 102 ? 13.211 12.922 -5.754 1 98.69 102 GLN A C 1
ATOM 807 O O . GLN A 1 102 ? 13.875 12.016 -5.25 1 98.69 102 GLN A O 1
ATOM 812 N N . GLN A 1 103 ? 13.672 14.102 -5.984 1 98.31 103 GLN A N 1
ATOM 813 C CA . GLN A 1 103 ? 15.055 14.422 -5.621 1 98.31 103 GLN A CA 1
ATOM 814 C C . GLN A 1 103 ? 15.266 14.305 -4.117 1 98.31 103 GLN A C 1
ATOM 816 O O . GLN A 1 103 ? 16.328 13.859 -3.67 1 98.31 103 GLN A O 1
ATOM 821 N N . LEU A 1 104 ? 14.289 14.711 -3.393 1 98.19 104 LEU A N 1
ATOM 822 C CA . LEU A 1 104 ? 14.367 14.578 -1.943 1 98.19 104 LEU A CA 1
ATOM 823 C C . LEU A 1 104 ? 14.516 13.109 -1.545 1 98.19 104 LEU A C 1
ATOM 825 O O . LEU A 1 104 ? 15.359 12.773 -0.705 1 98.19 104 LEU A O 1
ATOM 829 N N . LEU A 1 105 ? 13.75 12.211 -2.209 1 97.94 105 LEU A N 1
ATOM 830 C CA . LEU A 1 105 ? 13.719 10.805 -1.833 1 97.94 105 LEU A CA 1
ATOM 831 C C . LEU A 1 105 ? 15.016 10.102 -2.223 1 97.94 105 LEU A C 1
ATOM 833 O O . LEU A 1 105 ? 15.336 9.031 -1.698 1 97.94 105 LEU A O 1
ATOM 837 N N . LEU A 1 106 ? 15.719 10.633 -3.166 1 97.56 106 LEU A N 1
ATOM 838 C CA . LEU A 1 106 ? 16.953 10.016 -3.617 1 97.56 106 LEU A CA 1
ATOM 839 C C . LEU A 1 106 ? 18.078 10.266 -2.619 1 97.56 106 LEU A C 1
ATOM 841 O O . LEU A 1 106 ? 19.125 9.602 -2.666 1 97.56 106 LEU A O 1
ATOM 845 N N . LYS A 1 107 ? 17.875 11.25 -1.742 1 96.75 107 LYS A N 1
ATOM 846 C CA . LYS A 1 107 ? 18.844 11.5 -0.682 1 96.75 107 LYS A CA 1
ATOM 847 C C . LYS A 1 107 ? 18.609 10.594 0.518 1 96.75 107 LYS A C 1
ATOM 849 O O . LYS A 1 107 ? 17.453 10.328 0.875 1 96.75 107 LYS A O 1
ATOM 854 N N . PRO A 1 108 ? 19.672 10.156 1.099 1 94.94 108 PRO A N 1
ATOM 855 C CA . PRO A 1 108 ? 19.453 9.336 2.293 1 94.94 108 PRO A CA 1
ATOM 856 C C . PRO A 1 108 ? 18.797 10.109 3.434 1 94.94 108 PRO A C 1
ATOM 858 O O . PRO A 1 108 ? 19.078 11.297 3.621 1 94.94 108 PRO A O 1
ATOM 861 N N . ALA A 1 109 ? 18 9.383 4.137 1 94.56 109 ALA A N 1
ATOM 862 C CA . ALA A 1 109 ? 17.391 9.984 5.324 1 94.56 109 ALA A CA 1
ATOM 863 C C . ALA A 1 109 ? 18.453 10.359 6.352 1 94.56 109 ALA A C 1
ATOM 865 O O . ALA A 1 109 ? 19.422 9.617 6.551 1 94.56 109 ALA A O 1
ATOM 866 N N . ASN A 1 110 ? 18.297 11.469 6.945 1 93.44 110 ASN A N 1
ATOM 867 C CA . ASN A 1 110 ? 19.125 11.875 8.078 1 93.44 110 ASN A CA 1
ATOM 868 C C . ASN A 1 110 ? 18.469 11.523 9.406 1 93.44 110 ASN A C 1
ATOM 870 O O . ASN A 1 110 ? 17.688 12.312 9.945 1 93.44 110 ASN A O 1
ATOM 874 N N . THR A 1 111 ? 18.906 10.445 9.984 1 90.62 111 THR A N 1
ATOM 875 C CA . THR A 1 111 ? 18.25 9.914 11.18 1 90.62 111 THR A CA 1
ATOM 876 C C . THR A 1 111 ? 18.984 10.359 12.438 1 90.62 111 THR A C 1
ATOM 878 O O . THR A 1 111 ? 18.672 9.883 13.539 1 90.62 111 THR A O 1
ATOM 881 N N . LYS A 1 112 ? 19.984 11.227 12.242 1 90.69 112 LYS A N 1
ATOM 882 C CA . LYS A 1 112 ? 20.75 11.695 13.391 1 90.69 112 LYS A CA 1
ATOM 883 C C . LYS A 1 112 ? 19.844 12.422 14.391 1 90.69 112 LYS A C 1
ATOM 885 O O . LYS A 1 112 ? 19.094 13.32 14.008 1 90.69 112 LYS A O 1
ATOM 890 N N . GLU A 1 113 ? 19.891 12.039 15.57 1 90.94 113 GLU A N 1
ATOM 891 C CA . GLU A 1 113 ? 19.125 12.695 16.625 1 90.94 113 GLU A CA 1
ATOM 892 C C . GLU A 1 113 ? 19.859 13.914 17.172 1 90.94 113 GLU A C 1
ATOM 894 O O . GLU A 1 113 ? 21.016 13.812 17.609 1 90.94 113 GLU A O 1
ATOM 899 N N . ILE A 1 114 ? 19.25 14.961 17.125 1 93.19 114 ILE A N 1
ATOM 900 C CA . ILE A 1 114 ? 19.75 16.203 17.703 1 93.19 114 ILE A CA 1
ATOM 901 C C . ILE A 1 114 ? 18.891 16.594 18.906 1 93.19 114 ILE A C 1
ATOM 903 O O . ILE A 1 114 ? 17.688 16.797 18.766 1 93.19 114 ILE A O 1
ATOM 907 N N . PRO A 1 115 ? 19.484 16.672 20.031 1 95.19 115 PRO A N 1
ATOM 908 C CA . PRO A 1 115 ? 18.688 17.031 21.219 1 95.19 115 PRO A CA 1
ATOM 909 C C . PRO A 1 115 ? 18.047 18.422 21.094 1 95.19 115 PRO A C 1
ATOM 911 O O . PRO A 1 115 ? 18.625 19.312 20.469 1 95.19 115 PRO A O 1
ATOM 914 N N . MET A 1 116 ? 16.938 18.562 21.656 1 96.06 116 MET A N 1
ATOM 915 C CA . MET A 1 116 ? 16.266 19.875 21.672 1 96.06 116 MET A CA 1
ATOM 916 C C . MET A 1 116 ? 16.969 20.812 22.641 1 96.06 116 MET A C 1
ATOM 918 O O . MET A 1 116 ? 17.422 20.406 23.719 1 96.06 116 MET A O 1
ATOM 922 N N . ASP A 1 117 ? 17.031 22.047 22.25 1 95 117 ASP A N 1
ATOM 923 C CA . ASP A 1 117 ? 17.562 23.062 23.156 1 95 117 ASP A CA 1
ATOM 924 C C . ASP A 1 117 ? 16.812 23.062 24.484 1 95 117 ASP A C 1
ATOM 926 O O . ASP A 1 117 ? 15.578 23.016 24.5 1 95 117 ASP A O 1
ATOM 930 N N . ALA A 1 118 ? 17.516 23.172 25.578 1 94.44 118 ALA A N 1
ATOM 931 C CA . ALA A 1 118 ? 16.953 23.047 26.922 1 94.44 118 ALA A CA 1
ATOM 932 C C . ALA A 1 118 ? 15.984 24.172 27.219 1 94.44 118 ALA A C 1
ATOM 934 O O . ALA A 1 118 ? 15.172 24.094 28.141 1 94.44 118 ALA A O 1
ATOM 935 N N . ASP A 1 119 ? 16.078 25.25 26.438 1 95.88 119 ASP A N 1
ATOM 936 C CA . ASP A 1 119 ? 15.211 26.406 26.641 1 95.88 119 ASP A CA 1
ATOM 937 C C . ASP A 1 119 ? 13.773 26.094 26.219 1 95.88 119 ASP A C 1
ATOM 939 O O . ASP A 1 119 ? 12.852 26.844 26.562 1 95.88 119 ASP A O 1
ATOM 943 N N . TYR A 1 120 ? 13.633 25.016 25.531 1 97.69 120 TYR A N 1
ATOM 944 C CA . TYR A 1 120 ? 12.305 24.656 25.047 1 97.69 120 TYR A CA 1
ATOM 945 C C . TYR A 1 120 ? 11.734 23.5 25.844 1 97.69 120 TYR A C 1
ATOM 947 O O . TYR A 1 120 ? 12.477 22.656 26.359 1 97.69 120 TYR A O 1
ATOM 955 N N . THR A 1 121 ? 10.453 23.469 26.031 1 97.88 121 THR A N 1
ATOM 956 C CA . THR A 1 121 ? 9.742 22.344 26.641 1 97.88 121 THR A CA 1
ATOM 957 C C . THR A 1 121 ? 8.562 21.922 25.781 1 97.88 121 THR A C 1
ATOM 959 O O . THR A 1 121 ? 7.992 22.719 25.047 1 97.88 121 THR A O 1
ATOM 962 N N . LEU A 1 122 ? 8.219 20.656 25.812 1 98.38 122 LEU A N 1
ATOM 963 C CA . LEU A 1 122 ? 7.086 20.094 25.094 1 98.38 122 LEU A CA 1
ATOM 964 C C . LEU A 1 122 ? 6 19.641 26.062 1 98.38 122 LEU A C 1
ATOM 966 O O . LEU A 1 122 ? 6.301 19.094 27.125 1 98.38 122 LEU A O 1
ATOM 970 N N . LYS A 1 123 ? 4.785 19.906 25.734 1 97.69 123 LYS A N 1
ATOM 971 C CA . LYS A 1 123 ? 3.674 19.469 26.562 1 97.69 123 LYS A CA 1
ATOM 972 C C . LYS A 1 123 ? 2.438 19.172 25.719 1 97.69 123 LYS A C 1
ATOM 974 O O . LYS A 1 123 ? 2.219 19.812 24.688 1 97.69 123 LYS A O 1
ATOM 979 N N . PRO A 1 124 ? 1.63 18.203 26.172 1 98.19 124 PRO A N 1
ATOM 980 C CA . PRO A 1 124 ? 0.279 18.156 25.609 1 98.19 124 PRO A CA 1
ATOM 981 C C . PRO A 1 124 ? -0.537 19.406 25.938 1 98.19 124 PRO A C 1
ATOM 983 O O . PRO A 1 124 ? -0.423 19.953 27.031 1 98.19 124 PRO A O 1
ATOM 986 N N . LEU A 1 125 ? -1.278 19.797 25 1 98.31 125 LEU A N 1
ATOM 987 C CA . LEU A 1 125 ? -2.133 20.969 25.219 1 98.31 125 LEU A CA 1
ATOM 988 C C . LEU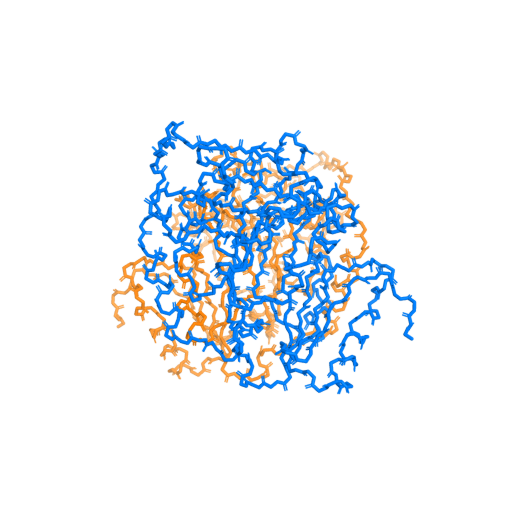 A 1 125 ? -3.535 20.547 25.641 1 98.31 125 LEU A C 1
ATOM 990 O O . LEU A 1 125 ? -4.004 19.469 25.25 1 98.31 125 LEU A O 1
ATOM 994 N N . LYS A 1 126 ? -4.121 21.359 26.438 1 97.56 126 LYS A N 1
ATOM 995 C CA . LYS A 1 126 ? -5.457 21.094 26.953 1 97.56 126 LYS A CA 1
ATOM 996 C C . LYS A 1 126 ? -6.438 22.188 26.531 1 97.56 126 LYS A C 1
ATOM 998 O O . LYS A 1 126 ? -6.062 23.125 25.812 1 97.56 126 LYS A O 1
ATOM 1003 N N . GLU A 1 127 ? -7.672 21.984 26.906 1 97.56 127 GLU A N 1
ATOM 1004 C CA . GLU A 1 127 ? -8.727 22.922 26.531 1 97.56 127 GLU A CA 1
ATOM 1005 C C . GLU A 1 127 ? -8.383 24.328 26.984 1 97.56 127 GLU A C 1
ATOM 1007 O O . GLU A 1 127 ? -8.672 25.297 26.266 1 97.56 127 GLU A O 1
ATOM 1012 N N . ALA A 1 128 ? -7.742 24.438 28.078 1 97.06 128 ALA A N 1
ATOM 1013 C CA . ALA A 1 128 ? -7.391 25.734 28.656 1 97.06 128 ALA A CA 1
ATOM 1014 C C . ALA A 1 128 ? -6.367 26.453 27.781 1 97.06 128 ALA A C 1
ATOM 1016 O O . ALA A 1 128 ? -6.211 27.672 27.875 1 97.06 128 ALA A O 1
ATOM 1017 N N . ASP A 1 129 ? -5.711 25.734 26.906 1 97.56 129 ASP A N 1
ATOM 1018 C CA . ASP A 1 129 ? -4.668 26.312 26.062 1 97.56 129 ASP A CA 1
ATOM 1019 C C . ASP A 1 129 ? -5.254 26.828 24.75 1 97.56 129 ASP A C 1
ATOM 1021 O O . ASP A 1 129 ? -4.559 27.484 23.969 1 97.56 129 ASP A O 1
ATOM 1025 N N . ALA A 1 130 ? -6.508 26.594 24.453 1 97.75 130 ALA A N 1
ATOM 1026 C CA . ALA A 1 130 ? -7.113 26.859 23.156 1 97.75 130 ALA A CA 1
ATOM 1027 C C . ALA A 1 130 ? -6.934 28.312 22.75 1 97.75 130 ALA A C 1
ATOM 1029 O O . ALA A 1 130 ? -6.598 28.609 21.594 1 97.75 130 ALA A O 1
ATOM 1030 N N . THR A 1 131 ? -7.125 29.203 23.672 1 97.38 131 THR A N 1
ATOM 1031 C CA . THR A 1 131 ? -7.008 30.625 23.375 1 97.38 131 THR A CA 1
ATOM 1032 C C . THR A 1 131 ? -5.578 30.984 22.969 1 97.38 131 THR A C 1
ATOM 1034 O O . THR A 1 131 ? -5.367 31.812 22.094 1 97.38 131 THR A O 1
ATOM 1037 N N . ASN A 1 132 ? -4.625 30.391 23.625 1 97 132 ASN A N 1
ATOM 1038 C CA . ASN A 1 132 ? -3.221 30.656 23.344 1 97 132 ASN A CA 1
ATOM 1039 C C . ASN A 1 132 ? -2.768 30 22.047 1 97 132 ASN A C 1
ATOM 1041 O O . ASN A 1 132 ? -1.73 30.359 21.5 1 97 132 ASN A O 1
ATOM 1045 N N . MET A 1 133 ? -3.49 28.984 21.562 1 98.06 133 MET A N 1
ATOM 1046 C CA . MET A 1 133 ? -3.158 28.281 20.328 1 98.06 133 MET A CA 1
ATOM 1047 C C . MET A 1 133 ? -3.475 29.156 19.109 1 98.06 133 MET A C 1
ATOM 1049 O O . MET A 1 133 ? -2.764 29.109 18.109 1 98.06 133 MET A O 1
ATOM 1053 N N . VAL A 1 134 ? -4.453 29.969 19.234 1 97 134 VAL A N 1
ATOM 1054 C CA . VAL A 1 134 ? -5.027 30.719 18.109 1 97 134 VAL A CA 1
ATOM 1055 C C . VAL A 1 134 ? -3.973 31.656 17.531 1 97 134 VAL A C 1
ATOM 1057 O O . VAL A 1 134 ? -3.754 31.672 16.312 1 97 134 VAL A O 1
ATOM 1060 N N . PRO A 1 135 ? -3.246 32.469 18.359 1 96.31 135 PRO A N 1
ATOM 1061 C CA . PRO A 1 135 ? -2.242 33.375 17.781 1 96.31 135 PRO A CA 1
ATOM 1062 C C . PRO A 1 135 ? -1.149 32.625 17.031 1 96.31 135 PRO A C 1
ATOM 1064 O O . PRO A 1 135 ? -0.616 33.156 16.047 1 96.31 135 PRO A O 1
ATOM 1067 N N . VAL A 1 136 ? -0.802 31.469 17.484 1 97.38 136 VAL A N 1
ATOM 1068 C CA . VAL A 1 136 ? 0.213 30.672 16.797 1 97.38 136 VAL A CA 1
ATOM 1069 C C . VAL A 1 136 ? -0.298 30.25 15.422 1 97.38 136 VAL A C 1
ATOM 1071 O O . VAL A 1 136 ? 0.387 30.438 14.414 1 97.38 136 VAL A O 1
ATOM 1074 N N . PHE A 1 137 ? -1.527 29.688 15.359 1 95.44 137 PHE A N 1
ATOM 1075 C CA . PHE A 1 137 ? -2.125 29.266 14.102 1 95.44 137 PHE A CA 1
ATOM 1076 C C . PHE A 1 137 ? -2.283 30.453 13.148 1 95.44 137 PHE A C 1
ATOM 1078 O O . PHE A 1 137 ? -1.978 30.344 11.961 1 95.44 137 PHE A O 1
ATOM 1085 N N . LYS A 1 138 ? -2.68 31.578 13.672 1 94.06 138 LYS A N 1
ATOM 1086 C CA . LYS A 1 138 ? -2.906 32.75 12.844 1 94.06 138 LYS A CA 1
ATOM 1087 C C . LYS A 1 138 ? -1.604 33.25 12.219 1 94.06 138 LYS A C 1
ATOM 1089 O O . LYS A 1 138 ? -1.598 33.75 11.094 1 94.06 138 LYS A O 1
ATOM 1094 N N . GLU A 1 139 ? -0.598 33.156 12.992 1 94.44 139 GLU A N 1
ATOM 1095 C CA . GLU A 1 139 ? 0.688 33.625 12.484 1 94.44 139 GLU A CA 1
ATOM 1096 C C . GLU A 1 139 ? 1.2 32.719 11.367 1 94.44 139 GLU A C 1
ATOM 1098 O O . GLU A 1 139 ? 1.79 33.188 10.391 1 94.44 139 GLU A O 1
ATOM 1103 N N . VAL A 1 140 ? 1.003 31.469 11.523 1 91.94 140 VAL A N 1
ATOM 1104 C CA . VAL A 1 140 ? 1.665 30.484 10.664 1 91.94 140 VAL A CA 1
ATOM 1105 C C . VAL A 1 140 ? 0.795 30.203 9.445 1 91.94 140 VAL A C 1
ATOM 1107 O O . VAL A 1 140 ? 1.309 30.016 8.344 1 91.94 140 VAL A O 1
ATOM 1110 N N . PHE A 1 141 ? -0.495 30.109 9.656 1 86.12 141 PHE A N 1
ATOM 1111 C CA . PHE A 1 141 ? -1.398 29.75 8.57 1 86.12 141 PHE A CA 1
ATOM 1112 C C . PHE A 1 141 ? -2.203 30.969 8.117 1 86.12 141 PHE A C 1
ATOM 1114 O O . PHE A 1 141 ? -3.055 31.453 8.859 1 86.12 141 PHE A O 1
ATOM 1121 N N . GLU A 1 142 ? -1.95 31.359 6.824 1 81.75 142 GLU A N 1
ATOM 1122 C CA . GLU A 1 142 ? -2.742 32.469 6.273 1 81.75 142 GLU A CA 1
ATOM 1123 C C . GLU A 1 142 ? -4.203 32.062 6.105 1 81.75 142 GLU A C 1
ATOM 1125 O O . GLU A 1 142 ? -5.109 32.812 6.414 1 81.75 142 GLU A O 1
ATOM 1130 N N . THR A 1 143 ? -4.391 30.906 5.586 1 76.56 143 THR A N 1
ATOM 1131 C CA . THR A 1 143 ? -5.703 30.281 5.469 1 76.56 143 THR A CA 1
ATOM 1132 C C . THR A 1 143 ? -5.645 28.812 5.91 1 76.56 143 THR A C 1
ATOM 1134 O O . THR A 1 143 ? -4.582 28.203 5.879 1 76.56 143 THR A O 1
ATOM 1137 N N . TYR A 1 144 ? -6.719 28.422 6.395 1 76.75 144 TYR A N 1
ATOM 1138 C CA . TYR A 1 144 ? -6.848 27.047 6.844 1 76.75 144 TYR A CA 1
ATOM 1139 C C . TYR A 1 144 ? -8.25 26.516 6.578 1 76.75 144 TYR A C 1
ATOM 1141 O O . TYR A 1 144 ? -9.234 27.25 6.707 1 76.75 144 TYR A O 1
ATOM 1149 N N . PRO A 1 145 ? -8.328 25.219 6.148 1 69.75 145 PRO A N 1
ATOM 1150 C CA . PRO A 1 145 ? -9.625 24.672 5.723 1 69.75 145 PRO A CA 1
ATOM 1151 C C . PRO A 1 145 ? -10.617 24.547 6.875 1 69.75 145 PRO A C 1
ATOM 1153 O O . PRO A 1 145 ? -11.82 24.391 6.645 1 69.75 145 PRO A O 1
ATOM 1156 N N . PHE A 1 146 ? -10.125 24.625 8.047 1 76.88 146 PHE A N 1
ATOM 1157 C CA . PHE A 1 146 ? -10.977 24.516 9.227 1 76.88 146 PHE A CA 1
ATOM 1158 C C . PHE A 1 146 ? -10.828 25.75 10.109 1 76.88 146 PHE A C 1
ATOM 1160 O O . PHE A 1 146 ? -9.836 26.484 10.008 1 76.88 146 PHE A O 1
ATOM 1167 N N . PRO A 1 147 ? -11.82 26.031 10.859 1 85.12 147 PRO A N 1
ATOM 1168 C CA . PRO A 1 147 ? -11.781 27.266 11.648 1 85.12 147 PRO A CA 1
ATOM 1169 C C . PRO A 1 147 ? -10.867 27.172 12.867 1 85.12 147 PRO A C 1
ATOM 1171 O O . PRO A 1 147 ? -11.312 27.391 13.992 1 85.12 147 PRO A O 1
ATOM 1174 N N . ILE A 1 148 ? -9.578 26.922 12.617 1 88.88 148 ILE A N 1
ATOM 1175 C CA . ILE A 1 148 ? -8.609 26.688 13.68 1 88.88 148 ILE A CA 1
ATOM 1176 C C . ILE A 1 148 ? -8.258 28.016 14.367 1 88.88 148 ILE A C 1
ATOM 1178 O O . ILE A 1 148 ? -7.461 28.031 15.297 1 88.88 148 ILE A O 1
ATOM 1182 N N . TYR A 1 149 ? -8.922 29.141 13.984 1 92.94 149 TYR A N 1
ATOM 1183 C CA . TYR A 1 149 ? -8.734 30.438 14.609 1 92.94 149 TYR A CA 1
ATOM 1184 C C . TYR A 1 149 ? -9.82 30.719 15.641 1 92.94 149 TYR A C 1
ATOM 1186 O O . TYR A 1 149 ? -9.852 31.781 16.25 1 92.94 149 TYR A O 1
ATOM 1194 N N . ASP A 1 150 ? -10.664 29.734 15.836 1 95 150 ASP A N 1
ATOM 1195 C CA . ASP A 1 150 ? -11.719 29.766 16.844 1 95 150 ASP A CA 1
ATOM 1196 C C . ASP A 1 150 ? -11.406 28.812 18 1 95 150 ASP A C 1
ATOM 1198 O O . ASP A 1 150 ? -11.453 27.594 17.844 1 95 150 ASP A O 1
ATOM 1202 N N . PRO A 1 151 ? -11.18 29.422 19.172 1 96.81 151 PRO A N 1
ATOM 1203 C CA . PRO A 1 151 ? -10.867 28.562 20.312 1 96.81 151 PRO A CA 1
ATOM 1204 C C . PRO A 1 151 ? -11.969 27.547 20.594 1 96.81 151 PRO A C 1
ATOM 1206 O O . PRO A 1 151 ? -11.68 26.422 21.047 1 96.81 151 PRO A O 1
ATOM 1209 N N . ASP A 1 152 ? -13.18 27.891 20.359 1 96.62 152 ASP A N 1
ATOM 1210 C CA . ASP A 1 152 ? -14.289 26.969 20.609 1 96.62 152 ASP A CA 1
ATOM 1211 C C . ASP A 1 152 ? -14.211 25.766 19.672 1 96.62 152 ASP A C 1
ATOM 1213 O O . ASP A 1 152 ? -14.562 24.656 20.047 1 96.62 152 ASP A O 1
ATOM 1217 N N . TYR A 1 153 ? -13.766 26.094 18.531 1 95 153 TYR A N 1
ATOM 1218 C CA . TYR A 1 153 ? -13.578 25 17.578 1 95 153 TYR A CA 1
ATOM 1219 C C . TYR A 1 153 ? -12.492 24.047 18.047 1 95 153 TYR A C 1
ATOM 1221 O O . TYR A 1 153 ? -12.656 22.828 18 1 95 153 TYR A O 1
ATOM 1229 N N . LEU A 1 154 ? -11.391 24.578 18.469 1 96.62 154 LEU A N 1
ATOM 1230 C CA . LEU A 1 154 ? -10.281 23.766 18.938 1 96.62 154 LEU A CA 1
ATOM 1231 C C . LEU A 1 154 ? -10.711 22.891 20.109 1 96.62 154 LEU A C 1
ATOM 1233 O O . LEU A 1 154 ? -10.367 21.703 20.172 1 96.62 154 LEU A O 1
ATOM 1237 N N . ILE A 1 155 ? -11.453 23.484 21.016 1 97.12 155 ILE A N 1
ATOM 1238 C CA . ILE A 1 155 ? -11.961 22.75 22.156 1 97.12 155 ILE A CA 1
ATOM 1239 C C . ILE A 1 155 ? -12.883 21.641 21.688 1 97.12 155 ILE A C 1
ATOM 1241 O O . ILE A 1 155 ? -12.82 20.516 22.188 1 97.12 155 ILE A O 1
ATOM 1245 N N . LYS A 1 156 ? -13.664 21.953 20.719 1 95.69 156 LYS A N 1
ATOM 1246 C CA . LYS A 1 156 ? -14.586 20.969 20.172 1 95.69 156 LYS A CA 1
ATOM 1247 C C . LYS A 1 156 ? -13.82 19.781 19.578 1 95.69 156 LYS A C 1
ATOM 1249 O O . LYS A 1 156 ? -14.219 18.625 19.75 1 95.69 156 LYS A O 1
ATOM 1254 N N . THR A 1 157 ? -12.781 20.062 18.797 1 94.12 157 THR A N 1
ATOM 1255 C CA . THR A 1 157 ? -12 18.984 18.188 1 94.12 157 THR A CA 1
ATOM 1256 C C . THR A 1 157 ? -11.383 18.094 19.25 1 94.12 157 THR A C 1
ATOM 1258 O O . THR A 1 157 ? -11.281 16.875 19.062 1 94.12 157 THR A O 1
ATOM 1261 N N . MET A 1 158 ? -10.961 18.672 20.391 1 95.56 158 MET A N 1
ATOM 1262 C CA . MET A 1 158 ? -10.383 17.891 21.5 1 95.56 158 MET A CA 1
ATOM 1263 C C . MET A 1 158 ? -11.438 17 22.141 1 95.56 158 MET A C 1
ATOM 1265 O O . MET A 1 158 ? -11.164 15.836 22.453 1 95.56 158 MET A O 1
ATOM 1269 N N . LYS A 1 159 ? -12.594 17.516 22.234 1 94.12 159 LYS A N 1
ATOM 1270 C CA . LYS A 1 159 ? -13.641 16.844 23 1 94.12 159 LYS A CA 1
ATOM 1271 C C . LYS A 1 159 ? -14.406 15.852 22.125 1 94.12 159 LYS A C 1
ATOM 1273 O O . LYS A 1 159 ? -14.781 14.773 22.594 1 94.12 159 LYS A O 1
ATOM 1278 N N . GLU A 1 160 ? -14.57 16.266 20.891 1 89.69 160 GLU A N 1
ATOM 1279 C CA . GLU A 1 160 ? -15.539 15.531 20.094 1 89.69 160 GLU A CA 1
ATOM 1280 C C . GLU A 1 160 ? -14.852 14.75 18.969 1 89.69 160 GLU A C 1
ATOM 1282 O O . GLU A 1 160 ? -15.375 13.734 18.5 1 89.69 160 GLU A O 1
ATOM 1287 N N . ASP A 1 161 ? -13.695 15.172 18.594 1 88.12 161 ASP A N 1
ATOM 1288 C CA . ASP A 1 161 ? -13.062 14.562 17.422 1 88.12 161 ASP A CA 1
ATOM 1289 C C . ASP A 1 161 ? -11.805 13.789 17.828 1 88.12 161 ASP A C 1
ATOM 1291 O O . ASP A 1 161 ? -11.055 13.328 16.969 1 88.12 161 ASP A O 1
ATOM 1295 N N . ASP A 1 162 ? -11.508 13.75 19.094 1 93.19 162 ASP A N 1
ATOM 1296 C CA . ASP A 1 162 ? -10.352 13.047 19.656 1 93.19 162 ASP A CA 1
ATOM 1297 C C . ASP A 1 162 ? -9.047 13.586 19.078 1 93.19 162 ASP A C 1
ATOM 1299 O O . ASP A 1 162 ? -8.109 12.828 18.812 1 93.19 162 ASP A O 1
ATOM 1303 N N . THR A 1 163 ? -9.094 14.844 18.734 1 96.62 163 THR A N 1
ATOM 1304 C CA . THR A 1 163 ? -7.859 15.5 18.312 1 96.62 163 THR A CA 1
ATOM 1305 C C . THR A 1 163 ? -7.008 15.859 19.531 1 96.62 163 THR A C 1
ATOM 1307 O O . THR A 1 163 ? -7.516 16.391 20.516 1 96.62 163 THR A O 1
ATOM 1310 N N . ARG A 1 164 ? -5.785 15.555 19.469 1 97.94 164 ARG A N 1
ATOM 1311 C CA . ARG A 1 164 ? -4.828 15.898 20.516 1 97.94 164 ARG A CA 1
ATOM 1312 C C . ARG A 1 164 ? -3.824 16.922 20.016 1 97.94 164 ARG A C 1
ATOM 1314 O O . ARG A 1 164 ? -3.34 16.844 18.891 1 97.94 164 ARG A O 1
ATOM 1321 N N . TYR A 1 165 ? -3.629 17.875 20.859 1 98.31 165 TYR A N 1
ATOM 1322 C CA . TYR A 1 165 ? -2.693 18.938 20.516 1 98.31 165 TYR A CA 1
ATOM 1323 C C . TYR A 1 165 ? -1.457 18.891 21.391 1 98.31 165 TYR A C 1
ATOM 1325 O O . TYR A 1 165 ? -1.539 18.516 22.562 1 98.31 165 TYR A O 1
ATOM 1333 N N . PHE A 1 166 ? -0.366 19.297 20.828 1 98.69 166 PHE A N 1
ATOM 1334 C CA . PHE A 1 166 ? 0.92 19.344 21.516 1 98.69 166 PHE A CA 1
ATOM 1335 C C . PHE A 1 166 ? 1.639 20.656 21.219 1 98.69 166 PHE A C 1
ATOM 1337 O O . PHE A 1 166 ? 1.532 21.203 20.125 1 98.69 166 PHE A O 1
ATOM 1344 N N . GLY A 1 167 ? 2.359 21.125 22.25 1 98.69 167 GLY A N 1
ATOM 1345 C CA . GLY A 1 167 ? 2.988 22.438 22.109 1 98.69 167 GLY A CA 1
ATOM 1346 C C . GLY A 1 167 ? 4.449 22.438 22.516 1 98.69 167 GLY A C 1
ATOM 1347 O O . GLY A 1 167 ? 4.855 21.672 23.391 1 98.69 167 GLY A O 1
ATOM 1348 N N . ALA A 1 168 ? 5.184 23.219 21.828 1 98.62 168 ALA A N 1
ATOM 1349 C CA . ALA A 1 168 ? 6.512 23.609 22.281 1 98.62 168 ALA A CA 1
ATOM 1350 C C . ALA A 1 168 ? 6.488 25.016 22.891 1 98.62 168 ALA A C 1
ATOM 1352 O O . ALA A 1 168 ? 5.824 25.906 22.375 1 98.62 168 ALA A O 1
ATOM 1353 N N . PHE A 1 169 ? 7.207 25.125 24 1 98.44 169 PHE A N 1
ATOM 1354 C CA . PHE A 1 169 ? 7.215 26.375 24.75 1 98.44 169 PHE A CA 1
ATOM 1355 C C . PHE A 1 169 ? 8.633 26.922 24.875 1 98.44 169 PHE A C 1
ATOM 1357 O O . PHE A 1 169 ? 9.586 26.172 25.062 1 98.44 169 PHE A O 1
ATOM 1364 N N . PHE A 1 170 ? 8.75 28.188 24.703 1 97.75 170 PHE A N 1
ATOM 1365 C CA . PHE A 1 170 ? 9.953 28.969 25 1 97.75 170 PHE A CA 1
ATOM 1366 C C . PHE A 1 170 ? 9.672 30.047 26.031 1 97.75 170 PHE A C 1
ATOM 1368 O O . PHE A 1 170 ? 8.828 30.922 25.812 1 97.75 170 PHE A O 1
ATOM 1375 N N . ASN A 1 171 ? 10.32 30 27.25 1 95.12 171 ASN A N 1
ATOM 1376 C CA . ASN A 1 171 ? 10.047 30.922 28.344 1 95.12 171 ASN A CA 1
ATOM 1377 C C . ASN A 1 171 ? 8.562 30.953 28.688 1 95.12 171 ASN A C 1
ATOM 1379 O O . ASN A 1 171 ? 7.961 32.031 28.734 1 95.12 171 ASN A O 1
ATOM 1383 N N . ASN A 1 172 ? 7.887 29.797 28.625 1 93.25 172 ASN A N 1
ATOM 1384 C CA . ASN A 1 172 ? 6.504 29.562 29.016 1 93.25 172 ASN A CA 1
ATOM 1385 C C . ASN A 1 172 ? 5.523 30.125 28 1 93.25 172 ASN A C 1
ATOM 1387 O O . ASN A 1 172 ? 4.324 30.234 28.266 1 93.25 172 ASN A O 1
ATOM 1391 N N . GLU A 1 173 ? 6.051 30.469 26.891 1 96.75 173 GLU A N 1
ATOM 1392 C CA . GLU A 1 173 ? 5.195 30.922 25.797 1 96.75 173 GLU A CA 1
ATOM 1393 C C . GLU A 1 173 ? 5.055 29.844 24.719 1 96.75 173 GLU A C 1
ATOM 1395 O O . GLU A 1 173 ? 6.043 29.234 24.312 1 96.75 173 GLU A O 1
ATOM 1400 N N . LEU A 1 174 ? 3.816 29.641 24.297 1 98.31 174 LEU A N 1
ATOM 1401 C CA . LEU A 1 174 ? 3.557 28.672 23.25 1 98.31 174 LEU A CA 1
ATOM 1402 C C . LEU A 1 174 ? 4.07 29.172 21.906 1 98.31 174 LEU A C 1
ATOM 1404 O O . LEU A 1 174 ? 3.641 30.234 21.422 1 98.31 174 LEU A O 1
ATOM 1408 N N . ILE A 1 175 ? 5.02 28.438 21.281 1 98.19 175 ILE A N 1
ATOM 1409 C CA . ILE A 1 175 ? 5.652 28.984 20.078 1 98.19 175 ILE A CA 1
ATOM 1410 C C . ILE A 1 175 ? 5.496 28.016 18.922 1 98.19 175 ILE A C 1
ATOM 1412 O O . ILE A 1 175 ? 5.73 28.375 17.766 1 98.19 175 ILE A O 1
ATOM 1416 N N . ALA A 1 176 ? 5.051 26.797 19.156 1 98.5 176 ALA A N 1
ATOM 1417 C CA . ALA A 1 176 ? 4.816 25.797 18.125 1 98.5 176 ALA A CA 1
ATOM 1418 C C . ALA A 1 176 ? 3.719 24.828 18.531 1 98.5 176 ALA A C 1
ATOM 1420 O O . ALA A 1 176 ? 3.525 24.562 19.734 1 98.5 176 ALA A O 1
ATOM 1421 N N . ILE A 1 177 ? 2.977 24.375 17.562 1 98.31 177 ILE A N 1
ATOM 1422 C CA . ILE A 1 177 ? 1.864 23.453 17.797 1 98.31 177 ILE A CA 1
ATOM 1423 C C . ILE A 1 177 ? 1.892 22.328 16.766 1 98.31 177 ILE A C 1
ATOM 1425 O O . ILE A 1 177 ? 2.281 22.547 15.609 1 98.31 177 ILE A O 1
ATOM 1429 N N . SER A 1 178 ? 1.563 21.156 17.156 1 98 178 SER A N 1
ATOM 1430 C CA . SER A 1 178 ? 1.191 20.047 16.281 1 98 178 SER A CA 1
ATOM 1431 C C . SER A 1 178 ? -0.06 19.344 16.797 1 98 178 SER A C 1
ATOM 1433 O O . SER A 1 178 ? -0.485 19.562 17.938 1 98 178 SER A O 1
ATOM 1435 N N . SER A 1 179 ? -0.67 18.641 15.977 1 97.75 179 SER A N 1
ATOM 1436 C CA . SER A 1 179 ? -1.862 17.906 16.406 1 97.75 179 SER A CA 1
ATOM 1437 C C . SER A 1 179 ? -1.877 16.5 15.836 1 97.75 179 SER A C 1
ATOM 1439 O O . SER A 1 179 ? -1.146 16.188 14.898 1 97.75 179 SER A O 1
ATOM 1441 N N . ALA A 1 180 ? -2.539 15.648 16.484 1 97.94 180 ALA A N 1
ATOM 1442 C CA . ALA A 1 180 ? -2.854 14.297 16.031 1 97.94 180 ALA A CA 1
ATOM 1443 C C . ALA A 1 180 ? -4.363 14.062 16.016 1 97.94 180 ALA A C 1
ATOM 1445 O O . ALA A 1 180 ? -5.031 14.219 17.047 1 97.94 180 ALA A O 1
ATOM 1446 N N . GLU A 1 181 ? -4.883 13.789 14.867 1 96.38 181 GLU A N 1
ATOM 1447 C CA . GLU A 1 181 ? -6.258 13.305 14.789 1 96.38 181 GLU A CA 1
ATOM 1448 C C . GLU A 1 181 ? -6.336 11.812 15.07 1 96.38 181 GLU A C 1
ATOM 1450 O O . GLU A 1 181 ? -6.012 10.992 14.203 1 96.38 181 GLU A O 1
ATOM 1455 N N . CYS A 1 182 ? -6.883 11.523 16.234 1 96.75 182 CYS A N 1
ATOM 1456 C CA . CYS A 1 182 ? -6.773 10.164 16.75 1 96.75 182 CYS A CA 1
ATOM 1457 C C . CYS A 1 182 ? -8.07 9.398 16.547 1 96.75 182 CYS A C 1
ATOM 1459 O O . CYS A 1 182 ? -9.164 9.961 16.703 1 96.75 182 CYS A O 1
ATOM 1461 N N . ASN A 1 183 ? -7.973 8.195 16.172 1 95.62 183 ASN A N 1
ATOM 1462 C CA . ASN A 1 183 ? -9.055 7.223 16.234 1 95.62 183 ASN A CA 1
ATOM 1463 C C . ASN A 1 183 ? -8.781 6.145 17.281 1 95.62 183 ASN A C 1
ATOM 1465 O O . ASN A 1 183 ? -8.07 5.18 17 1 95.62 183 ASN A O 1
ATOM 1469 N N . ASN A 1 184 ? -9.414 6.27 18.328 1 94.12 184 ASN A N 1
ATOM 1470 C CA . ASN A 1 184 ? -9.125 5.418 19.484 1 94.12 184 ASN A CA 1
ATOM 1471 C C . ASN A 1 184 ? -9.562 3.977 19.234 1 94.12 184 ASN A C 1
ATOM 1473 O O . ASN A 1 184 ? -8.984 3.045 19.797 1 94.12 184 ASN A O 1
ATOM 1477 N N . THR A 1 185 ? -10.547 3.852 18.422 1 93.38 185 THR A N 1
ATOM 1478 C CA . THR A 1 185 ? -11.055 2.516 18.141 1 93.38 185 THR A CA 1
ATOM 1479 C C . THR A 1 185 ? -10.156 1.812 17.109 1 93.38 185 THR A C 1
ATOM 1481 O O . THR A 1 185 ? -9.828 0.635 17.281 1 93.38 185 THR A O 1
ATOM 1484 N N . LYS A 1 186 ? -9.75 2.5 16.141 1 95 186 LYS A N 1
ATOM 1485 C CA . LYS A 1 186 ? -8.977 1.925 15.055 1 95 186 LYS A CA 1
ATOM 1486 C C . LYS A 1 186 ? -7.477 2.045 15.32 1 95 186 LYS A C 1
ATOM 1488 O O . LYS A 1 186 ? -6.66 1.526 14.555 1 95 186 LYS A O 1
ATOM 1493 N N . LYS A 1 187 ? -7.066 2.77 16.344 1 96.81 187 LYS A N 1
ATOM 1494 C CA . LYS A 1 187 ? -5.719 2.906 16.891 1 96.81 187 LYS A CA 1
ATOM 1495 C C . LYS A 1 187 ? -4.766 3.502 15.859 1 96.81 187 LYS A C 1
ATOM 1497 O O . LYS A 1 187 ? -3.625 3.057 15.727 1 96.81 187 LYS A O 1
ATOM 1502 N N . ASN A 1 188 ? -5.281 4.371 15.047 1 97.81 188 ASN A N 1
ATOM 1503 C CA . ASN A 1 188 ? -4.461 5.16 14.141 1 97.81 188 ASN A CA 1
ATOM 1504 C C . ASN A 1 188 ? -4.57 6.652 14.438 1 97.81 188 ASN A C 1
ATOM 1506 O O . ASN A 1 188 ? -5.473 7.082 15.156 1 97.81 188 ASN A O 1
ATOM 1510 N N . ALA A 1 189 ? -3.592 7.418 13.961 1 98.19 189 ALA A N 1
ATOM 1511 C CA . ALA A 1 189 ? -3.6 8.867 14.172 1 98.19 189 ALA A CA 1
ATOM 1512 C C . ALA A 1 189 ? -2.957 9.594 12.992 1 98.19 189 ALA A C 1
ATOM 1514 O O . ALA A 1 189 ? -1.907 9.18 12.5 1 98.19 189 ALA A O 1
ATOM 1515 N N . GLU A 1 190 ? -3.625 10.57 12.508 1 98.06 190 GLU A N 1
ATOM 1516 C CA . GLU A 1 190 ? -3.029 11.461 11.516 1 98.06 190 GLU A CA 1
ATOM 1517 C C . GLU A 1 190 ? -2.232 12.57 12.188 1 98.06 190 GLU A C 1
ATOM 1519 O O . GLU A 1 190 ? -2.779 13.352 12.969 1 98.06 190 GLU A O 1
ATOM 1524 N N . MET A 1 191 ? -0.974 12.641 11.938 1 98 191 MET A N 1
ATOM 1525 C CA . MET A 1 191 ? -0.08 13.672 12.461 1 98 191 MET A CA 1
ATOM 1526 C C . MET A 1 191 ? -0.134 14.93 11.602 1 98 191 MET A C 1
ATOM 1528 O O . MET A 1 191 ? 0.25 14.898 10.43 1 98 191 MET A O 1
ATOM 1532 N N . THR A 1 192 ? -0.624 16.031 12.18 1 94.5 192 THR A N 1
ATOM 1533 C CA . THR A 1 192 ? -0.95 17.172 11.328 1 94.5 192 THR A CA 1
ATOM 1534 C C . THR A 1 192 ? -0.75 18.484 12.078 1 94.5 192 THR A C 1
ATOM 1536 O O . THR A 1 192 ? -0.267 18.484 13.211 1 94.5 192 THR A O 1
ATOM 1539 N N . ASP A 1 193 ? -0.959 19.641 11.422 1 92.62 193 ASP A N 1
ATOM 1540 C CA . ASP A 1 193 ? -1.075 21 11.93 1 92.62 193 ASP A CA 1
ATOM 1541 C C . ASP A 1 193 ? 0.234 21.469 12.562 1 92.62 193 ASP A C 1
ATOM 1543 O O . ASP A 1 193 ? 0.228 22.078 13.633 1 92.62 193 ASP A O 1
ATOM 1547 N N . PHE A 1 194 ? 1.284 21.125 11.953 1 95.62 194 PHE A N 1
ATOM 1548 C CA . PHE A 1 194 ? 2.561 21.625 12.445 1 95.62 194 PHE A CA 1
ATOM 1549 C C . PHE A 1 194 ? 2.686 23.125 12.188 1 95.62 194 PHE A C 1
ATOM 1551 O O . PHE A 1 194 ? 2.682 23.562 11.039 1 95.62 194 PHE A O 1
ATOM 1558 N N . ALA A 1 195 ? 2.746 23.875 13.242 1 95.88 195 ALA A N 1
ATOM 1559 C CA . ALA A 1 195 ? 2.863 25.328 13.188 1 95.88 195 ALA A CA 1
ATOM 1560 C C . ALA A 1 195 ? 3.973 25.828 14.109 1 95.88 195 ALA A C 1
ATOM 1562 O O . ALA A 1 195 ? 3.893 25.672 15.328 1 95.88 195 ALA A O 1
ATOM 1563 N N . VAL A 1 196 ? 4.977 26.328 13.57 1 96.94 196 VAL A N 1
ATOM 1564 C CA . VAL A 1 196 ? 6.07 26.938 14.32 1 96.94 196 VAL A CA 1
ATOM 1565 C C . VAL A 1 196 ? 6.168 28.422 13.977 1 96.94 196 VAL A C 1
ATOM 1567 O O . VAL A 1 196 ? 6.27 28.797 12.805 1 96.94 196 VAL A O 1
ATOM 1570 N N . ILE A 1 197 ? 6.094 29.219 15 1 96.81 197 ILE A N 1
ATOM 1571 C CA . ILE A 1 197 ? 6.191 30.656 14.742 1 96.81 197 ILE A CA 1
ATOM 1572 C C . ILE A 1 197 ? 7.523 30.969 14.07 1 96.81 197 ILE A C 1
ATOM 1574 O O . ILE A 1 197 ? 8.539 30.328 14.352 1 96.81 197 ILE A O 1
ATOM 1578 N N . SER A 1 198 ? 7.594 31.984 13.281 1 95.81 198 SER A N 1
ATOM 1579 C CA . SER A 1 198 ? 8.688 32.281 12.367 1 95.81 198 SER A CA 1
ATOM 1580 C C . SER A 1 198 ? 9.992 32.531 13.125 1 95.81 198 SER A C 1
ATOM 1582 O O . SER A 1 198 ? 11.055 32.094 12.703 1 95.81 198 SER A O 1
ATOM 1584 N N . SER A 1 199 ? 9.922 33.219 14.258 1 96 199 SER A N 1
ATOM 1585 C CA . SER A 1 199 ? 11.109 33.625 15.008 1 96 199 SER A CA 1
ATOM 1586 C C . SER A 1 199 ? 11.789 32.406 15.648 1 96 199 SER A C 1
ATOM 1588 O O . SER A 1 199 ? 12.93 32.5 16.109 1 96 199 SER A O 1
ATOM 1590 N N . HIS A 1 200 ? 11.148 31.266 15.625 1 96.44 200 HIS A N 1
ATOM 1591 C CA . HIS A 1 200 ? 11.703 30.094 16.297 1 96.44 200 HIS A CA 1
ATOM 1592 C C . HIS A 1 200 ? 11.922 28.953 15.312 1 96.44 200 HIS A C 1
ATOM 1594 O O . HIS A 1 200 ? 12.133 27.812 15.719 1 96.44 200 HIS A O 1
ATOM 1600 N N . ARG A 1 201 ? 11.859 29.266 14.047 1 93.38 201 ARG A N 1
ATOM 1601 C CA . ARG A 1 201 ? 12.125 28.25 13.031 1 93.38 201 ARG A CA 1
ATOM 1602 C C . ARG A 1 201 ? 13.609 27.906 12.977 1 93.38 201 ARG A C 1
ATOM 1604 O O . ARG A 1 201 ? 14.438 28.609 13.555 1 93.38 201 ARG A O 1
ATOM 1611 N N . GLY A 1 202 ? 13.938 26.781 12.484 1 91.88 202 GLY A N 1
ATOM 1612 C CA . GLY A 1 202 ? 15.32 26.344 12.359 1 91.88 202 GLY A CA 1
ATOM 1613 C C . GLY A 1 202 ? 15.828 25.609 13.586 1 91.88 202 GLY A C 1
ATOM 1614 O O . GLY A 1 202 ? 17.016 25.266 13.656 1 91.88 202 GLY A O 1
ATOM 1615 N N . LYS A 1 203 ? 14.953 25.406 14.5 1 94.31 203 LYS A N 1
ATOM 1616 C CA . LYS A 1 203 ? 15.328 24.734 15.742 1 94.31 203 LYS A CA 1
ATOM 1617 C C . LYS A 1 203 ? 14.805 23.297 15.781 1 94.31 203 LYS A C 1
ATOM 1619 O O . LYS A 1 203 ? 14.797 22.656 16.828 1 94.31 203 LYS A O 1
ATOM 1624 N N . ARG A 1 204 ? 14.266 22.781 14.719 1 95.19 204 ARG A N 1
ATOM 1625 C CA . ARG A 1 204 ? 13.773 21.422 14.562 1 95.19 204 ARG A CA 1
ATOM 1626 C C . ARG A 1 204 ? 12.602 21.156 15.492 1 95.19 204 ARG A C 1
ATOM 1628 O O . ARG A 1 204 ? 12.453 20.031 16 1 95.19 204 ARG A O 1
ATOM 1635 N N . LEU A 1 205 ? 11.867 22.172 15.758 1 96.94 205 LEU A N 1
ATOM 1636 C CA . LEU A 1 205 ? 10.766 22.031 16.703 1 96.94 205 LEU A CA 1
ATOM 1637 C C . LEU A 1 205 ? 9.703 21.078 16.156 1 96.94 205 LEU A C 1
ATOM 1639 O O . LEU A 1 205 ? 9.102 20.312 16.922 1 96.94 205 LEU A O 1
ATOM 1643 N N . ALA A 1 206 ? 9.453 21.094 14.883 1 96.88 206 ALA A N 1
ATOM 1644 C CA . ALA A 1 206 ? 8.5 20.172 14.281 1 96.88 206 ALA A CA 1
ATOM 1645 C C . ALA A 1 206 ? 8.93 18.719 14.477 1 96.88 206 ALA A C 1
ATOM 1647 O O . ALA A 1 206 ? 8.109 17.859 14.766 1 96.88 206 ALA A O 1
ATOM 1648 N N . VAL A 1 207 ? 10.203 18.469 14.344 1 97.44 207 VAL A N 1
ATOM 1649 C CA . VAL A 1 207 ? 10.773 17.141 14.523 1 97.44 207 VAL A CA 1
ATOM 1650 C C . VAL A 1 207 ? 10.562 16.672 15.961 1 97.44 207 VAL A C 1
ATOM 1652 O O . VAL A 1 207 ? 10.117 15.555 16.188 1 97.44 207 VAL A O 1
ATOM 1655 N N . HIS A 1 208 ? 10.891 17.578 16.891 1 98 208 HIS A N 1
ATOM 1656 C CA . HIS A 1 208 ? 10.75 17.234 18.312 1 98 208 HIS A CA 1
ATOM 1657 C C . HIS A 1 208 ? 9.281 17.016 18.672 1 98 208 HIS A C 1
ATOM 1659 O O . HIS A 1 208 ? 8.969 16.109 19.453 1 98 208 HIS A O 1
ATOM 1665 N N . LEU A 1 209 ? 8.438 17.844 18.125 1 98.38 209 LEU A N 1
ATOM 1666 C CA . LEU A 1 209 ? 7.012 17.688 18.375 1 98.38 209 LEU A CA 1
ATOM 1667 C C . LEU A 1 209 ? 6.5 16.359 17.828 1 98.38 209 LEU A C 1
ATOM 1669 O O . LEU A 1 209 ? 5.73 15.664 18.5 1 98.38 209 LEU A O 1
ATOM 1673 N N . LEU A 1 210 ? 6.875 15.984 16.625 1 98.31 210 LEU A N 1
ATOM 1674 C CA . LEU A 1 210 ? 6.438 14.727 16.031 1 98.31 210 LEU A CA 1
ATOM 1675 C C . LEU A 1 210 ? 6.887 13.539 16.875 1 98.31 210 LEU A C 1
ATOM 1677 O O . LEU A 1 210 ? 6.098 12.625 17.141 1 98.31 210 LEU A O 1
ATOM 1681 N N . LYS A 1 211 ? 8.133 13.539 17.328 1 97.44 211 LYS A N 1
ATOM 1682 C CA . LYS A 1 211 ? 8.648 12.469 18.172 1 97.44 211 LYS A CA 1
ATOM 1683 C C . LYS A 1 211 ? 7.871 12.391 19.484 1 97.44 211 LYS A C 1
ATOM 1685 O O . LYS A 1 211 ? 7.52 11.297 19.938 1 97.44 211 LYS A O 1
ATOM 1690 N N . PHE A 1 212 ? 7.672 13.547 20.031 1 97.75 212 PHE A N 1
ATOM 1691 C CA . PHE A 1 212 ? 6.941 13.625 21.281 1 97.75 212 PHE A CA 1
ATOM 1692 C C . PHE A 1 212 ? 5.527 13.086 21.125 1 97.75 212 PHE A C 1
ATOM 1694 O O . PHE A 1 212 ? 5.055 12.312 21.953 1 97.75 212 PHE A O 1
ATOM 1701 N N . MET A 1 213 ? 4.828 13.492 20.047 1 97.81 213 MET A N 1
ATOM 1702 C CA . MET A 1 213 ? 3.484 13.008 19.75 1 97.81 213 MET A CA 1
ATOM 1703 C C . MET A 1 213 ? 3.465 11.484 19.641 1 97.81 213 MET A C 1
ATOM 1705 O O . MET A 1 213 ? 2.59 10.828 20.203 1 97.81 213 MET A O 1
ATOM 1709 N N . GLU A 1 214 ? 4.375 10.93 18.922 1 97.19 214 GLU A N 1
ATOM 1710 C CA . GLU A 1 214 ? 4.457 9.484 18.75 1 97.19 214 GLU A CA 1
ATOM 1711 C C . GLU A 1 214 ? 4.598 8.773 20.094 1 97.19 214 GLU A C 1
ATOM 1713 O O . GLU A 1 214 ? 3.898 7.793 20.359 1 97.19 214 GLU A O 1
ATOM 1718 N N . GLU A 1 215 ? 5.527 9.281 20.875 1 97 215 GLU A N 1
ATOM 1719 C CA . GLU A 1 215 ? 5.781 8.664 22.172 1 97 215 GLU A CA 1
ATOM 1720 C C . GLU A 1 215 ? 4.52 8.656 23.031 1 97 215 GLU A C 1
ATOM 1722 O O . GLU A 1 215 ? 4.191 7.641 23.641 1 97 215 GLU A O 1
ATOM 1727 N N . GLU A 1 216 ? 3.844 9.789 23.031 1 97.31 216 GLU A N 1
ATOM 1728 C CA . GLU A 1 216 ? 2.625 9.914 23.828 1 97.31 216 GLU A CA 1
ATOM 1729 C C . GLU A 1 216 ? 1.539 8.969 23.312 1 97.31 216 GLU A C 1
ATOM 1731 O O . GLU A 1 216 ? 0.844 8.328 24.109 1 97.31 216 GLU A O 1
ATOM 1736 N N . LEU A 1 217 ? 1.402 8.891 22.062 1 97.62 217 LEU A N 1
ATOM 1737 C CA . LEU A 1 217 ? 0.324 8.102 21.469 1 97.62 217 LEU A CA 1
ATOM 1738 C C . LEU A 1 217 ? 0.621 6.613 21.578 1 97.62 217 LEU A C 1
ATOM 1740 O O . LEU A 1 217 ? -0.295 5.801 21.734 1 97.62 217 LEU A O 1
ATOM 1744 N N . VAL A 1 218 ? 1.9 6.246 21.453 1 97.38 218 VAL A N 1
ATOM 1745 C CA . VAL A 1 218 ? 2.293 4.848 21.625 1 97.38 218 VAL A CA 1
ATOM 1746 C C . VAL A 1 218 ? 1.925 4.367 23.031 1 97.38 218 VAL A C 1
ATOM 1748 O O . VAL A 1 218 ? 1.426 3.254 23.188 1 97.38 218 VAL A O 1
ATOM 1751 N N . LYS A 1 219 ? 2.152 5.195 23.984 1 96.88 219 LYS A N 1
ATOM 1752 C CA . LYS A 1 219 ? 1.801 4.867 25.359 1 96.88 219 LYS A CA 1
ATOM 1753 C C . LYS A 1 219 ? 0.307 4.582 25.5 1 96.88 219 LYS A C 1
ATOM 1755 O O . LYS A 1 219 ? -0.106 3.777 26.328 1 96.88 219 LYS A O 1
ATOM 1760 N N . ASP A 1 220 ? -0.438 5.215 24.625 1 96.25 220 ASP A N 1
ATOM 1761 C CA . ASP A 1 220 ? -1.89 5.074 24.688 1 96.25 220 ASP A CA 1
ATOM 1762 C C . ASP A 1 220 ? -2.375 3.965 23.766 1 96.25 220 ASP A C 1
ATOM 1764 O O . ASP A 1 220 ? -3.578 3.816 23.531 1 96.25 220 ASP A O 1
ATOM 1768 N N . GLY A 1 221 ? -1.479 3.252 23.125 1 96.5 221 GLY A N 1
ATOM 1769 C CA . GLY A 1 221 ? -1.822 2.029 22.422 1 96.5 221 GLY A CA 1
ATOM 1770 C C . GLY A 1 221 ? -2.045 2.244 20.938 1 96.5 221 GLY A C 1
ATOM 1771 O O . GLY A 1 221 ? -2.494 1.336 20.234 1 96.5 221 GLY A O 1
ATOM 1772 N N . PHE A 1 222 ? -1.766 3.426 20.453 1 97.56 222 PHE A N 1
ATOM 1773 C CA . PHE A 1 222 ? -1.889 3.66 19.016 1 97.56 222 PHE A CA 1
ATOM 1774 C C . PHE A 1 222 ? -0.829 2.881 18.25 1 97.56 222 PHE A C 1
ATOM 1776 O O . PHE A 1 222 ? 0.299 2.727 18.719 1 97.56 222 PHE A O 1
ATOM 1783 N N . LYS A 1 223 ? -1.178 2.404 17.016 1 97.44 223 LYS A N 1
ATOM 1784 C CA . LYS A 1 223 ? -0.337 1.437 16.312 1 97.44 223 LYS A CA 1
ATOM 1785 C C . LYS A 1 223 ? 0.145 1.991 14.977 1 97.44 223 LYS A C 1
ATOM 1787 O O . LYS A 1 223 ? 1.188 1.579 14.469 1 97.44 223 LYS A O 1
ATOM 1792 N N . THR A 1 224 ? -0.677 2.836 14.398 1 98.19 224 THR A N 1
ATOM 1793 C CA . THR A 1 224 ? -0.332 3.344 13.07 1 98.19 224 THR A CA 1
ATOM 1794 C C . THR A 1 224 ? -0.426 4.867 13.039 1 98.19 224 THR A C 1
ATOM 1796 O O . THR A 1 224 ? -1.446 5.441 13.422 1 98.19 224 THR A O 1
ATOM 1799 N N . PHE A 1 225 ? 0.628 5.5 12.641 1 98.5 225 PHE A N 1
ATOM 1800 C CA . PHE A 1 225 ? 0.703 6.945 12.461 1 98.5 225 PHE A CA 1
ATOM 1801 C C . PHE A 1 225 ? 0.869 7.305 10.992 1 98.5 225 PHE A C 1
ATOM 1803 O O . PHE A 1 225 ? 1.547 6.594 10.25 1 98.5 225 PHE A O 1
ATOM 1810 N N . TYR A 1 226 ? 0.175 8.344 10.586 1 98.69 226 TYR A N 1
ATOM 1811 C CA . TYR A 1 226 ? 0.301 8.75 9.188 1 98.69 226 TYR A CA 1
ATOM 1812 C C . TYR A 1 226 ? 0.086 10.25 9.039 1 98.69 226 TYR A C 1
ATOM 1814 O O . TYR A 1 226 ? -0.282 10.938 10 1 98.69 226 TYR A O 1
ATOM 1822 N N . THR A 1 227 ? 0.459 10.742 7.93 1 98.25 227 THR A N 1
ATOM 1823 C CA . THR A 1 227 ? 0.172 12.133 7.586 1 98.25 227 THR A CA 1
ATOM 1824 C C . THR A 1 227 ? -0.146 12.266 6.102 1 98.25 227 THR A C 1
ATOM 1826 O O . THR A 1 227 ? 0.285 11.438 5.293 1 98.25 227 THR A O 1
ATOM 1829 N N . ILE A 1 228 ? -0.985 13.117 5.801 1 96.88 228 ILE A N 1
ATOM 1830 C CA . ILE A 1 228 ? -1.241 13.617 4.453 1 96.88 228 ILE A CA 1
ATOM 1831 C C . ILE A 1 228 ? -0.581 14.984 4.277 1 96.88 228 ILE A C 1
ATOM 1833 O O . ILE A 1 228 ? -1.187 16.016 4.57 1 96.88 228 ILE A O 1
ATOM 1837 N N . ALA A 1 229 ? 0.618 14.977 3.807 1 96.62 229 ALA A N 1
ATOM 1838 C CA . ALA A 1 229 ? 1.462 16.172 3.76 1 96.62 229 ALA A CA 1
ATOM 1839 C C . ALA A 1 229 ? 1.405 16.828 2.383 1 96.62 229 ALA A C 1
ATOM 1841 O O . ALA A 1 229 ? 1.31 16.141 1.363 1 96.62 229 ALA A O 1
ATOM 1842 N N . ARG A 1 230 ? 1.525 18.078 2.363 1 94.94 230 ARG A N 1
ATOM 1843 C CA . ARG A 1 230 ? 1.565 18.812 1.104 1 94.94 230 ARG A CA 1
ATOM 1844 C C . ARG A 1 230 ? 2.76 18.375 0.257 1 94.94 230 ARG A C 1
ATOM 1846 O O . ARG A 1 230 ? 3.895 18.375 0.737 1 94.94 230 ARG A O 1
ATOM 1853 N N . LEU A 1 231 ? 2.455 18.078 -1 1 97.62 231 LEU A N 1
ATOM 1854 C CA . LEU A 1 231 ? 3.535 17.75 -1.925 1 97.62 231 LEU A CA 1
ATOM 1855 C C . LEU A 1 231 ? 4.527 18.906 -2.035 1 97.62 231 LEU A C 1
ATOM 1857 O O . LEU A 1 231 ? 5.738 18.688 -2.111 1 97.62 231 LEU A O 1
ATOM 1861 N N . HIS A 1 232 ? 4.055 20.156 -1.914 1 95.25 232 HIS A N 1
ATOM 1862 C CA . HIS A 1 232 ? 4.852 21.359 -2.145 1 95.25 232 HIS A CA 1
ATOM 1863 C C . HIS A 1 232 ? 5.66 21.734 -0.904 1 95.25 232 HIS A C 1
ATOM 1865 O O . HIS A 1 232 ? 6.504 22.625 -0.953 1 95.25 232 HIS A O 1
ATOM 1871 N N . SER A 1 233 ? 5.395 21.109 0.204 1 93.88 233 SER A N 1
ATOM 1872 C CA . SER A 1 233 ? 6.156 21.391 1.418 1 93.88 233 SER A CA 1
ATOM 1873 C C . SER A 1 233 ? 7.277 20.375 1.607 1 93.88 233 SER A C 1
ATOM 1875 O O . SER A 1 233 ? 7.16 19.453 2.432 1 93.88 233 SER A O 1
ATOM 1877 N N . LEU A 1 234 ? 8.359 20.562 0.897 1 96.56 234 LEU A N 1
ATOM 1878 C CA . LEU A 1 234 ? 9.477 19.625 0.955 1 96.56 234 LEU A CA 1
ATOM 1879 C C . LEU A 1 234 ? 10.008 19.5 2.377 1 96.56 234 LEU A C 1
ATOM 1881 O O . LEU A 1 234 ? 10.344 18.406 2.83 1 96.56 234 LEU A O 1
ATOM 1885 N N . PRO A 1 235 ? 10.055 20.625 3.133 1 94.12 235 PRO A N 1
ATOM 1886 C CA . PRO A 1 235 ? 10.555 20.5 4.508 1 94.12 235 PRO A CA 1
ATOM 1887 C C . PRO A 1 235 ? 9.719 19.562 5.359 1 94.12 235 PRO A C 1
ATOM 1889 O O . PRO A 1 235 ? 10.266 18.734 6.102 1 94.12 235 PRO A O 1
ATOM 1892 N N . MET A 1 236 ? 8.414 19.672 5.23 1 95.31 236 MET A N 1
ATOM 1893 C CA . MET A 1 236 ? 7.562 18.781 6.027 1 95.31 236 MET A CA 1
ATOM 1894 C C . MET A 1 236 ? 7.727 17.328 5.582 1 95.31 236 MET A C 1
ATOM 1896 O O . MET A 1 236 ? 7.77 16.422 6.414 1 95.31 236 MET A O 1
ATOM 1900 N N . ASN A 1 237 ? 7.773 17.062 4.277 1 98.06 237 ASN A N 1
ATOM 1901 C CA . ASN A 1 237 ? 8.047 15.719 3.775 1 98.06 237 ASN A CA 1
ATOM 1902 C C . ASN A 1 237 ? 9.367 15.18 4.305 1 98.06 237 ASN A C 1
ATOM 1904 O O . ASN A 1 237 ? 9.453 14.016 4.715 1 98.06 237 ASN A O 1
ATOM 1908 N N . LYS A 1 238 ? 10.352 16 4.301 1 97.12 238 LYS A N 1
ATOM 1909 C CA . LYS A 1 238 ? 11.672 15.625 4.801 1 97.12 238 LYS A CA 1
ATOM 1910 C C . LYS A 1 238 ? 11.617 15.242 6.277 1 97.12 238 LYS A C 1
ATOM 1912 O O . LYS A 1 238 ? 12.289 14.312 6.711 1 97.12 238 LYS A O 1
ATOM 1917 N N . THR A 1 239 ? 10.836 15.961 7.039 1 96.56 239 THR A N 1
ATOM 1918 C CA . THR A 1 239 ? 10.68 15.68 8.461 1 96.56 239 THR A CA 1
ATOM 1919 C C . THR A 1 239 ? 10.172 14.258 8.68 1 96.56 239 THR A C 1
ATOM 1921 O O . THR A 1 239 ? 10.766 13.492 9.438 1 96.56 239 THR A O 1
ATOM 1924 N N . PHE A 1 240 ? 9.148 13.922 7.984 1 98.19 240 PHE A N 1
ATOM 1925 C CA . PHE A 1 240 ? 8.586 12.586 8.133 1 98.19 240 PHE A CA 1
ATOM 1926 C C . PHE A 1 240 ? 9.547 11.523 7.609 1 98.19 240 PHE A C 1
ATOM 1928 O O . PHE A 1 240 ? 9.758 10.492 8.25 1 98.19 240 PHE A O 1
ATOM 1935 N N . TYR A 1 241 ? 10.117 11.836 6.445 1 97.94 241 TYR A N 1
ATOM 1936 C CA . TYR A 1 241 ? 11.109 10.938 5.863 1 97.94 241 TYR A CA 1
ATOM 1937 C C . TYR A 1 241 ? 12.234 10.656 6.852 1 97.94 241 TYR A C 1
ATOM 1939 O O . TYR A 1 241 ? 12.586 9.5 7.094 1 97.94 241 TYR A O 1
ATOM 1947 N N . ASN A 1 242 ? 12.766 11.648 7.52 1 96.94 242 ASN A N 1
ATOM 1948 C CA . ASN A 1 242 ? 13.898 11.531 8.43 1 96.94 242 ASN A CA 1
ATOM 1949 C C . ASN A 1 242 ? 13.523 10.797 9.711 1 96.94 242 ASN A C 1
ATOM 1951 O O . ASN A 1 242 ? 14.383 10.219 10.375 1 96.94 242 ASN A O 1
ATOM 1955 N N . LEU A 1 243 ? 12.258 10.812 10.023 1 96.94 243 LEU A N 1
ATOM 1956 C CA . LEU A 1 243 ? 11.836 10.172 11.266 1 96.94 243 LEU A CA 1
ATOM 1957 C C . LEU A 1 243 ? 11.297 8.773 11 1 96.94 243 LEU A C 1
ATOM 1959 O O . LEU A 1 243 ? 10.602 8.203 11.844 1 96.94 243 LEU A O 1
ATOM 1963 N N . GLY A 1 244 ? 11.547 8.266 9.805 1 96.31 244 GLY A N 1
ATOM 1964 C CA . GLY A 1 244 ? 11.328 6.852 9.53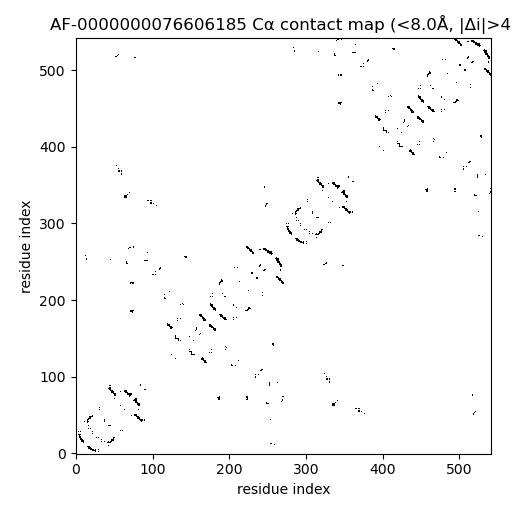1 1 96.31 244 GLY A CA 1
ATOM 1965 C C . GLY A 1 244 ? 9.961 6.559 8.961 1 96.31 244 GLY A C 1
ATOM 1966 O O . GLY A 1 244 ? 9.555 5.395 8.867 1 96.31 244 GLY A O 1
ATOM 1967 N N . TYR A 1 245 ? 9.18 7.594 8.711 1 97.94 245 TYR A N 1
ATOM 1968 C CA . TYR A 1 245 ? 7.938 7.352 7.992 1 97.94 245 TYR A CA 1
ATOM 1969 C C . TYR A 1 245 ? 8.211 6.91 6.559 1 97.94 245 TYR A C 1
ATOM 1971 O O . TYR A 1 245 ? 9.18 7.355 5.938 1 97.94 245 TYR A O 1
ATOM 1979 N N . LYS A 1 246 ? 7.344 6.031 6.051 1 97.94 246 LYS A N 1
ATOM 1980 C CA . LYS A 1 246 ? 7.492 5.512 4.695 1 97.94 246 LYS A CA 1
ATOM 1981 C C . LYS A 1 246 ? 6.492 6.16 3.742 1 97.94 246 LYS A C 1
ATOM 1983 O O . LYS A 1 246 ? 5.316 6.32 4.082 1 97.94 246 LYS A O 1
ATOM 1988 N N . TYR A 1 247 ? 7.043 6.613 2.633 1 98.5 247 TYR A N 1
ATOM 1989 C CA . TYR A 1 247 ? 6.203 7.148 1.565 1 98.5 247 TYR A CA 1
ATOM 1990 C C . TYR A 1 247 ? 5.332 6.055 0.955 1 98.5 247 TYR A C 1
ATOM 1992 O O . TYR A 1 247 ? 5.832 4.992 0.583 1 98.5 247 TYR A O 1
ATOM 2000 N N . SER A 1 248 ? 4.031 6.305 0.827 1 97.75 248 SER A N 1
ATOM 2001 C CA . SER A 1 248 ? 3.164 5.234 0.352 1 97.75 248 SER A CA 1
ATOM 2002 C C . SER A 1 248 ? 2.32 5.688 -0.832 1 97.75 248 SER A C 1
ATOM 2004 O O . SER A 1 248 ? 1.427 4.965 -1.28 1 97.75 248 SER A O 1
ATOM 2006 N N . GLY A 1 249 ? 2.482 6.914 -1.282 1 98.44 249 GLY A N 1
ATOM 2007 C CA . GLY A 1 249 ? 1.771 7.383 -2.461 1 98.44 249 GLY A CA 1
ATOM 2008 C C . GLY A 1 249 ? 1.489 8.875 -2.436 1 98.44 249 GLY A C 1
ATOM 2009 O O . GLY A 1 249 ? 1.732 9.539 -1.426 1 98.44 249 GLY A O 1
ATOM 2010 N N . THR A 1 250 ? 1.03 9.391 -3.551 1 98.81 250 THR A N 1
ATOM 2011 C CA . THR A 1 250 ? 0.678 10.797 -3.723 1 98.81 250 THR A CA 1
ATOM 2012 C C . THR A 1 250 ? -0.761 10.938 -4.207 1 98.81 250 THR A C 1
ATOM 2014 O O . THR A 1 250 ? -1.153 10.312 -5.195 1 98.81 250 THR A O 1
ATOM 2017 N N . LEU A 1 251 ? -1.514 11.672 -3.459 1 98.5 251 LEU A N 1
ATOM 2018 C CA . LEU A 1 251 ? -2.867 12.031 -3.869 1 98.5 251 LEU A CA 1
ATOM 2019 C C . LEU A 1 251 ? -2.852 13.25 -4.785 1 98.5 251 LEU A C 1
ATOM 2021 O O . LEU A 1 251 ? -2.611 14.375 -4.332 1 98.5 251 LEU A O 1
ATOM 2025 N N . HIS A 1 252 ? -3.176 13.078 -6.023 1 98.25 252 HIS A N 1
ATOM 2026 C CA . HIS A 1 252 ? -3.043 14.148 -7.008 1 98.25 252 HIS A CA 1
ATOM 2027 C C . HIS A 1 252 ? -4.121 15.211 -6.812 1 98.25 252 HIS A C 1
ATOM 2029 O O . HIS A 1 252 ? -5.297 14.883 -6.652 1 98.25 252 HIS A O 1
ATOM 2035 N N . ASN A 1 253 ? -3.744 16.5 -6.797 1 96.94 253 ASN A N 1
ATOM 2036 C CA . ASN A 1 253 ? -4.672 17.625 -6.781 1 96.94 253 ASN A CA 1
ATOM 2037 C C . ASN A 1 253 ? -5.793 17.406 -5.766 1 96.94 253 ASN A C 1
ATOM 2039 O O . ASN A 1 253 ? -6.969 17.531 -6.105 1 96.94 253 ASN A O 1
ATOM 2043 N N . ASN A 1 254 ? -5.434 17.234 -4.59 1 94.62 254 ASN A N 1
ATOM 2044 C CA . ASN A 1 254 ? -6.34 16.641 -3.615 1 94.62 254 ASN A CA 1
ATOM 2045 C C . ASN A 1 254 ? -7.074 17.703 -2.805 1 94.62 254 ASN A C 1
ATOM 2047 O O . ASN A 1 254 ? -8.281 17.578 -2.568 1 94.62 254 ASN A O 1
ATOM 2051 N N . THR A 1 255 ? -6.387 18.703 -2.396 1 90.06 255 THR A N 1
ATOM 2052 C CA . THR A 1 255 ? -6.949 19.594 -1.386 1 90.06 255 THR A CA 1
ATOM 2053 C C . THR A 1 255 ? -6.641 21.047 -1.718 1 90.06 255 THR A C 1
ATOM 2055 O O . THR A 1 255 ? -5.547 21.359 -2.189 1 90.06 255 THR A O 1
ATOM 2058 N N . GLN A 1 256 ? -7.625 21.875 -1.446 1 86.19 256 GLN A N 1
ATOM 2059 C CA . GLN A 1 256 ? -7.379 23.312 -1.579 1 86.19 256 GLN A CA 1
ATOM 2060 C C . GLN A 1 256 ? -6.512 23.828 -0.436 1 86.19 256 GLN A C 1
ATOM 2062 O O . GLN A 1 256 ? -6.828 23.609 0.736 1 86.19 256 GLN A O 1
ATOM 2067 N N . ILE A 1 257 ? -5.441 24.391 -0.735 1 81.69 257 ILE A N 1
ATOM 2068 C CA . ILE A 1 257 ? -4.52 25.031 0.19 1 81.69 257 ILE A CA 1
ATOM 2069 C C . ILE A 1 257 ? -4.23 26.453 -0.28 1 81.69 257 ILE A C 1
ATOM 2071 O O . ILE A 1 257 ? -3.615 26.656 -1.33 1 81.69 257 ILE A O 1
ATOM 2075 N N . SER A 1 258 ? -4.625 27.453 0.471 1 79.88 258 SER A N 1
ATOM 2076 C CA . SER A 1 258 ? -4.355 28.859 0.193 1 79.88 258 SER A CA 1
ATOM 2077 C C . SER A 1 258 ? -4.797 29.234 -1.218 1 79.88 258 SER A C 1
ATOM 2079 O O . SER A 1 258 ? -4.023 29.828 -1.977 1 79.88 258 SER A O 1
ATOM 2081 N N . GLY A 1 259 ? -5.988 28.719 -1.641 1 80.31 259 GLY A N 1
ATOM 2082 C CA . GLY A 1 259 ? -6.602 29.141 -2.891 1 80.31 259 GLY A CA 1
ATOM 2083 C C . GLY A 1 259 ? -6.238 28.25 -4.062 1 80.31 259 GLY A C 1
ATOM 2084 O O . GLY A 1 259 ? -6.73 28.453 -5.176 1 80.31 259 GLY A O 1
ATOM 2085 N N . LYS A 1 260 ? -5.41 27.328 -3.814 1 87.81 260 LYS A N 1
ATOM 2086 C CA . LYS A 1 260 ? -5.016 26.438 -4.898 1 87.81 260 LYS A CA 1
ATOM 2087 C C . LYS A 1 260 ? -5.195 24.969 -4.492 1 87.81 260 LYS A C 1
ATOM 2089 O O . LYS A 1 260 ? -4.992 24.609 -3.33 1 87.81 260 LYS A O 1
ATOM 2094 N N . ILE A 1 261 ? -5.578 24.172 -5.457 1 92.12 261 ILE A N 1
ATOM 2095 C CA . ILE A 1 261 ? -5.648 22.734 -5.211 1 92.12 261 ILE A CA 1
ATOM 2096 C C . ILE A 1 261 ? -4.254 22.125 -5.316 1 92.12 261 ILE A C 1
ATOM 2098 O O . ILE A 1 261 ? -3.531 22.375 -6.285 1 92.12 261 ILE A O 1
ATOM 2102 N N . GLU A 1 262 ? -3.885 21.391 -4.277 1 94.44 262 GLU A N 1
ATOM 2103 C CA . GLU A 1 262 ? -2.545 20.812 -4.219 1 94.44 262 GLU A CA 1
ATOM 2104 C C . GLU A 1 262 ? -2.607 19.297 -4.039 1 94.44 262 GLU A C 1
ATOM 2106 O O . GLU A 1 262 ? -3.615 18.766 -3.57 1 94.44 262 GLU A O 1
ATOM 2111 N N . SER A 1 263 ? -1.542 18.703 -4.555 1 97.75 263 SER A N 1
ATOM 2112 C CA . SER A 1 263 ? -1.35 17.281 -4.293 1 97.75 263 SER A CA 1
ATOM 2113 C C . SER A 1 263 ? -0.789 17.047 -2.895 1 97.75 263 SER A C 1
ATOM 2115 O O . SER A 1 263 ? -0.203 17.953 -2.295 1 97.75 263 SER A O 1
ATOM 2117 N N . MET A 1 264 ? -1.064 15.844 -2.379 1 97.75 264 MET A N 1
ATOM 2118 C CA . MET A 1 264 ? -0.668 15.484 -1.02 1 97.75 264 MET A CA 1
ATOM 2119 C C . MET A 1 264 ? 0.095 14.164 -1.006 1 97.75 264 MET A C 1
ATOM 2121 O O . MET A 1 264 ? -0.26 13.227 -1.726 1 97.75 264 MET A O 1
ATOM 2125 N N . ASN A 1 265 ? 1.134 14.117 -0.203 1 98.62 265 ASN A N 1
ATOM 2126 C CA . ASN A 1 265 ? 1.866 12.867 -0.009 1 98.62 265 ASN A CA 1
ATOM 2127 C C . ASN A 1 265 ? 1.375 12.117 1.224 1 98.62 265 ASN A C 1
ATOM 2129 O O . ASN A 1 265 ? 1.097 12.727 2.258 1 98.62 265 ASN A O 1
ATOM 2133 N N . ILE A 1 266 ? 1.345 10.812 1.078 1 98.81 266 ILE A N 1
ATOM 2134 C CA . ILE A 1 266 ? 0.985 9.969 2.209 1 98.81 266 ILE A CA 1
ATOM 2135 C C . ILE A 1 266 ? 2.244 9.344 2.809 1 98.81 266 ILE A C 1
ATOM 2137 O O . ILE A 1 266 ? 3.023 8.703 2.104 1 98.81 266 ILE A O 1
ATOM 2141 N N . TRP A 1 267 ? 2.469 9.617 4.07 1 98.69 267 TRP A N 1
ATOM 2142 C CA . TRP A 1 267 ? 3.514 8.992 4.871 1 98.69 267 TRP A CA 1
ATOM 2143 C C . TRP A 1 267 ? 2.91 8.164 6.004 1 98.69 267 TRP A C 1
ATOM 2145 O O . TRP A 1 267 ? 1.927 8.578 6.621 1 98.69 267 TRP A O 1
ATOM 2155 N N . TYR A 1 268 ? 3.51 7.02 6.266 1 98.62 268 TYR A N 1
ATOM 2156 C CA . TYR A 1 268 ? 2.992 6.23 7.379 1 98.62 268 TYR A CA 1
ATOM 2157 C C . TYR A 1 268 ? 4.129 5.609 8.18 1 98.62 268 TYR A C 1
ATOM 2159 O O . TYR A 1 268 ? 5.254 5.492 7.691 1 98.62 268 TYR A O 1
ATOM 2167 N N . LYS A 1 269 ? 3.898 5.34 9.414 1 97.12 269 LYS A N 1
ATOM 2168 C CA . LYS A 1 269 ? 4.754 4.594 10.336 1 97.12 269 LYS A CA 1
ATOM 2169 C C . LYS A 1 269 ? 3.926 3.664 11.219 1 97.12 269 LYS A C 1
ATOM 2171 O O . LYS A 1 269 ? 3.021 4.113 11.93 1 97.12 269 LYS A O 1
ATOM 2176 N N . SER A 1 270 ? 4.16 2.289 11.008 1 89.38 270 SER A N 1
ATOM 2177 C CA . SER A 1 270 ? 3.408 1.308 11.789 1 89.38 270 SER A CA 1
ATOM 2178 C C . SER A 1 270 ? 4.312 0.574 12.773 1 89.38 270 SER A C 1
ATOM 2180 O O . SER A 1 270 ? 5.488 0.338 12.484 1 89.38 270 SER A O 1
ATOM 2182 N N . ARG A 1 271 ? 3.766 0.27 13.883 1 79.62 271 ARG A N 1
ATOM 2183 C CA . ARG A 1 271 ? 4.512 -0.44 14.922 1 79.62 271 ARG A CA 1
ATOM 2184 C C . ARG A 1 271 ? 4.051 -1.89 15.031 1 79.62 271 ARG A C 1
ATOM 2186 O O . ARG A 1 271 ? 2.893 -2.201 14.742 1 79.62 271 ARG A O 1
ATOM 2193 N N . MET B 1 1 ? 20.953 -3.627 -27.703 1 41.47 1 MET B N 1
ATOM 2194 C CA . MET B 1 1 ? 20.141 -3.549 -26.5 1 41.47 1 MET B CA 1
ATOM 2195 C C . MET B 1 1 ? 20.938 -2.941 -25.344 1 41.47 1 MET B C 1
ATOM 2197 O O . MET B 1 1 ? 22.047 -3.396 -25.047 1 41.47 1 MET B O 1
ATOM 2201 N N . ARG B 1 2 ? 20.781 -1.633 -25.016 1 56.06 2 ARG B N 1
ATOM 2202 C CA . ARG B 1 2 ? 21.547 -0.822 -24.078 1 56.06 2 ARG B CA 1
ATOM 2203 C C . ARG B 1 2 ? 21.766 -1.566 -22.766 1 56.06 2 ARG B C 1
ATOM 2205 O O . ARG B 1 2 ? 20.938 -2.381 -22.359 1 56.06 2 ARG B O 1
ATOM 2212 N N . ASN B 1 3 ? 22.922 -1.753 -22.281 1 78.94 3 ASN B N 1
ATOM 2213 C CA . ASN B 1 3 ? 23.469 -2.473 -21.141 1 78.94 3 ASN B CA 1
ATOM 2214 C C . ASN B 1 3 ? 22.781 -2.062 -19.844 1 78.94 3 ASN B C 1
ATOM 2216 O O . ASN B 1 3 ? 23.266 -1.174 -19.125 1 78.94 3 ASN B O 1
ATOM 2220 N N . ILE B 1 4 ? 21.438 -2.48 -19.656 1 91.31 4 ILE B N 1
ATOM 2221 C CA . ILE B 1 4 ? 20.812 -2.154 -18.375 1 91.31 4 ILE B CA 1
ATOM 2222 C C . ILE B 1 4 ? 21.031 -3.299 -17.391 1 91.31 4 ILE B C 1
ATOM 2224 O O . ILE B 1 4 ? 21.219 -4.449 -17.797 1 91.31 4 ILE B O 1
ATOM 2228 N N . LYS B 1 5 ? 21.078 -2.883 -16.188 1 95.94 5 LYS B N 1
ATOM 2229 C CA . LYS B 1 5 ? 21.266 -3.826 -15.086 1 95.94 5 LYS B CA 1
ATOM 2230 C C . LYS B 1 5 ? 19.938 -4.309 -14.539 1 95.94 5 LYS B C 1
ATOM 2232 O O . LYS B 1 5 ? 19.859 -5.344 -13.875 1 95.94 5 LYS B O 1
ATOM 2237 N N . SER B 1 6 ? 18.859 -3.621 -14.812 1 96.69 6 SER B N 1
ATOM 2238 C CA . SER B 1 6 ? 17.516 -3.986 -14.383 1 96.69 6 SER B CA 1
ATOM 2239 C C . SER B 1 6 ? 17.031 -5.254 -15.078 1 96.69 6 SER B C 1
ATOM 2241 O O . SER B 1 6 ? 17.547 -5.617 -16.141 1 96.69 6 SER B O 1
ATOM 2243 N N . THR B 1 7 ? 16.156 -5.973 -14.406 1 94.12 7 THR B N 1
ATOM 2244 C CA . THR B 1 7 ? 15.562 -7.156 -15.008 1 94.12 7 THR B CA 1
ATOM 2245 C C . THR B 1 7 ? 14.211 -6.82 -15.641 1 94.12 7 THR B C 1
ATOM 2247 O O . THR B 1 7 ? 13.312 -6.336 -14.953 1 94.12 7 THR B O 1
ATOM 2250 N N . ILE B 1 8 ? 14.094 -7.074 -16.938 1 95.19 8 ILE B N 1
ATOM 2251 C CA . ILE B 1 8 ? 12.883 -6.77 -17.672 1 95.19 8 ILE B CA 1
ATOM 2252 C C . ILE B 1 8 ? 12.383 -8.023 -18.391 1 95.19 8 ILE B C 1
ATOM 2254 O O . ILE B 1 8 ? 13.18 -8.812 -18.906 1 95.19 8 ILE B O 1
ATOM 2258 N N . SER B 1 9 ? 11.148 -8.258 -18.281 1 91.75 9 SER B N 1
ATOM 2259 C CA . SER B 1 9 ? 10.492 -9.305 -19.062 1 91.75 9 SER B CA 1
ATOM 2260 C C . SER B 1 9 ? 9.422 -8.727 -19.984 1 91.75 9 SER B C 1
ATOM 2262 O O . SER B 1 9 ? 8.742 -7.766 -19.625 1 91.75 9 SER B O 1
ATOM 2264 N N . HIS B 1 10 ? 9.336 -9.227 -21.203 1 91.62 10 HIS B N 1
ATOM 2265 C CA . HIS B 1 10 ? 8.266 -8.828 -22.109 1 91.62 10 HIS B CA 1
ATOM 2266 C C . HIS B 1 10 ? 7.965 -9.93 -23.125 1 91.62 10 HIS B C 1
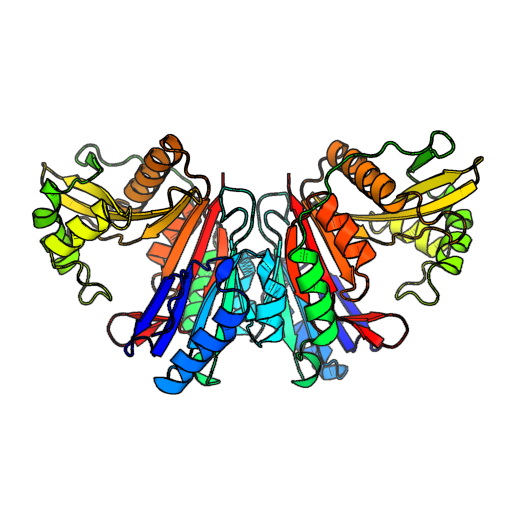ATOM 2268 O O . HIS B 1 10 ? 8.828 -10.75 -23.438 1 91.62 10 HIS B O 1
ATOM 2274 N N . CYS B 1 11 ? 6.719 -10.016 -23.5 1 86.94 11 CYS B N 1
ATOM 2275 C CA . CYS B 1 11 ? 6.293 -10.961 -24.516 1 86.94 11 CYS B CA 1
ATOM 2276 C C . CYS B 1 11 ? 5.012 -10.492 -25.203 1 86.94 11 CYS B C 1
ATOM 2278 O O . CYS B 1 11 ? 4.27 -9.68 -24.641 1 86.94 11 CYS B O 1
ATOM 2280 N N . SER B 1 12 ? 4.754 -10.961 -26.359 1 89.44 12 SER B N 1
ATOM 2281 C CA . SER B 1 12 ? 3.566 -10.57 -27.109 1 89.44 12 SER B CA 1
ATOM 2282 C C . SER B 1 12 ? 2.303 -11.164 -26.5 1 89.44 12 SER B C 1
ATOM 2284 O O . SER B 1 12 ? 1.228 -10.562 -26.578 1 89.44 12 SER B O 1
ATOM 2286 N N . ASP B 1 13 ? 2.441 -12.305 -25.922 1 86.81 13 ASP B N 1
ATOM 2287 C CA . ASP B 1 13 ? 1.279 -1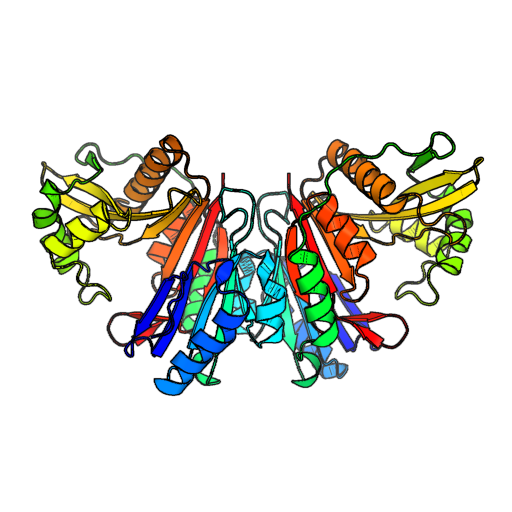2.984 -25.359 1 86.81 13 ASP B CA 1
ATOM 2288 C C . ASP B 1 13 ? 0.563 -12.094 -24.344 1 86.81 13 ASP B C 1
ATOM 2290 O O . ASP B 1 13 ? -0.654 -11.914 -24.422 1 86.81 13 ASP B O 1
ATOM 2294 N N . SER B 1 14 ? 1.267 -11.484 -23.453 1 89.12 14 SER B N 1
ATOM 2295 C CA . SER B 1 14 ? 0.678 -10.617 -22.453 1 89.12 14 SER B CA 1
ATOM 2296 C C . SER B 1 14 ? 0.632 -9.164 -22.922 1 89.12 14 SER B C 1
ATOM 2298 O O . SER B 1 14 ? 0.07 -8.305 -22.25 1 89.12 14 SER B O 1
ATOM 2300 N N . SER B 1 15 ? 1.278 -8.898 -24.141 1 94.31 15 SER B N 1
ATOM 2301 C CA . SER B 1 15 ? 1.365 -7.535 -24.656 1 94.31 15 SER B CA 1
ATOM 2302 C C . SER B 1 15 ? 1.762 -6.559 -23.547 1 94.31 15 SER B C 1
ATOM 2304 O O . SER B 1 15 ? 1.058 -5.578 -23.297 1 94.31 15 SER B O 1
ATOM 2306 N N . ARG B 1 16 ? 2.865 -6.895 -22.891 1 95.94 16 ARG B N 1
ATOM 2307 C CA . ARG B 1 16 ? 3.232 -6.148 -21.688 1 95.94 16 ARG B CA 1
ATOM 2308 C C . ARG B 1 16 ? 4.746 -6.121 -21.516 1 95.94 16 ARG B C 1
ATOM 2310 O O . ARG B 1 16 ? 5.438 -7.09 -21.828 1 95.94 16 ARG B O 1
ATOM 2317 N N . VAL B 1 17 ? 5.293 -4.957 -21.109 1 97.56 17 VAL B N 1
ATOM 2318 C CA . VAL B 1 17 ? 6.641 -4.879 -20.547 1 97.56 17 VAL B CA 1
ATOM 2319 C C . VAL B 1 17 ? 6.574 -4.938 -19.031 1 97.56 17 VAL B C 1
ATOM 2321 O O . VAL B 1 17 ? 5.777 -4.23 -18.406 1 97.56 17 VAL B O 1
ATOM 2324 N N . TYR B 1 18 ? 7.352 -5.855 -18.484 1 96.69 18 TYR B N 1
ATOM 2325 C CA . TYR B 1 18 ? 7.387 -6.027 -17.031 1 96.69 18 TYR B CA 1
ATOM 2326 C C . TYR B 1 18 ? 8.781 -5.738 -16.484 1 96.69 18 TYR B C 1
ATOM 2328 O O . TYR B 1 18 ? 9.711 -6.527 -16.688 1 96.69 18 TYR B O 1
ATOM 2336 N N . LEU B 1 19 ? 8.93 -4.512 -15.852 1 98.06 19 LEU B N 1
ATOM 2337 C CA . LEU B 1 19 ? 10.125 -4.246 -15.062 1 98.06 19 LEU B CA 1
ATOM 2338 C C . LEU B 1 19 ? 10.07 -4.996 -13.734 1 98.06 19 LEU B C 1
ATOM 2340 O O . LEU B 1 19 ? 9.484 -4.516 -12.766 1 98.06 19 LEU B O 1
ATOM 2344 N N . MET B 1 20 ? 10.773 -6.062 -13.609 1 95.06 20 MET B N 1
ATOM 2345 C CA . MET B 1 20 ? 10.656 -7.008 -12.5 1 95.06 20 MET B CA 1
ATOM 2346 C C . MET B 1 20 ? 11.523 -6.578 -11.32 1 95.06 20 MET B C 1
ATOM 2348 O O . MET B 1 20 ? 11.203 -6.863 -10.164 1 95.06 20 MET B O 1
ATOM 2352 N N . ASP B 1 21 ? 12.648 -6.031 -11.656 1 95.19 21 ASP B N 1
ATOM 2353 C CA . ASP B 1 21 ? 13.617 -5.57 -10.664 1 95.19 21 ASP B CA 1
ATOM 2354 C C . ASP B 1 21 ? 14.375 -4.344 -11.164 1 95.19 21 ASP B C 1
ATOM 2356 O O . ASP B 1 21 ? 15.109 -4.418 -12.156 1 95.19 21 ASP B O 1
ATOM 2360 N N . LEU B 1 22 ? 14.258 -3.24 -10.516 1 97.56 22 LEU B N 1
ATOM 2361 C CA . LEU B 1 22 ? 14.914 -1.994 -10.891 1 97.56 22 LEU B CA 1
ATOM 2362 C C . LEU B 1 22 ? 16.281 -1.884 -10.234 1 97.56 22 LEU B C 1
ATOM 2364 O O . LEU B 1 22 ? 16.406 -1.96 -9.008 1 97.56 22 LEU B O 1
ATOM 2368 N N . HIS B 1 23 ? 17.25 -1.751 -11 1 96.62 23 HIS B N 1
ATOM 2369 C CA . HIS B 1 23 ? 18.578 -1.397 -10.5 1 96.62 23 HIS B CA 1
ATOM 2370 C C . HIS B 1 23 ? 18.75 0.116 -10.414 1 96.62 23 HIS B C 1
ATOM 2372 O O . HIS B 1 23 ? 18.438 0.833 -11.367 1 96.62 23 HIS B O 1
ATOM 2378 N N . HIS B 1 24 ? 19.312 0.588 -9.359 1 95.81 24 HIS B N 1
ATOM 2379 C CA . HIS B 1 24 ? 19.406 2.021 -9.109 1 95.81 24 HIS B CA 1
ATOM 2380 C C . HIS B 1 24 ? 20.234 2.721 -10.188 1 95.81 24 HIS B C 1
ATOM 2382 O O . HIS B 1 24 ? 19.969 3.883 -10.508 1 95.81 24 HIS B O 1
ATOM 2388 N N . ASP B 1 25 ? 21.094 2.061 -10.875 1 96.69 25 ASP B N 1
ATOM 2389 C CA . ASP B 1 25 ? 21.953 2.654 -11.898 1 96.69 25 ASP B CA 1
ATOM 2390 C C . ASP B 1 25 ? 21.156 3.041 -13.141 1 96.69 25 ASP B C 1
ATOM 2392 O O . ASP B 1 25 ? 21.594 3.875 -13.93 1 96.69 25 ASP B O 1
ATOM 2396 N N . ASP B 1 26 ? 20.094 2.428 -13.312 1 98.06 26 ASP B N 1
ATOM 2397 C CA . ASP B 1 26 ? 19.328 2.627 -14.531 1 98.06 26 ASP B CA 1
ATOM 2398 C C . ASP B 1 26 ? 18.281 3.732 -14.352 1 98.06 26 ASP B C 1
ATOM 2400 O O . ASP B 1 26 ? 17.625 4.133 -15.312 1 98.06 26 ASP B O 1
ATOM 2404 N N . PHE B 1 27 ? 18.109 4.211 -13.172 1 97.75 27 PHE B N 1
ATOM 2405 C CA . PHE B 1 27 ? 17.141 5.266 -12.883 1 97.75 27 PHE B CA 1
ATOM 2406 C C . PHE B 1 27 ? 17.734 6.637 -13.18 1 97.75 27 PHE B C 1
ATOM 2408 O O . PHE B 1 27 ? 18.906 6.891 -12.875 1 97.75 27 PHE B O 1
ATOM 2415 N N . PRO B 1 28 ? 17.031 7.477 -13.82 1 97.44 28 PRO B N 1
ATOM 2416 C CA . PRO B 1 28 ? 15.625 7.387 -14.211 1 97.44 28 PRO B CA 1
ATOM 2417 C C . PRO B 1 28 ? 15.445 6.918 -15.656 1 97.44 28 PRO B C 1
ATOM 2419 O O . PRO B 1 28 ? 14.32 6.797 -16.141 1 97.44 28 PRO B O 1
ATOM 2422 N N . LYS B 1 29 ? 16.484 6.602 -16.328 1 97.69 29 LYS B N 1
ATOM 2423 C CA . LYS B 1 29 ? 16.438 6.289 -17.75 1 97.69 29 LYS B CA 1
ATOM 2424 C C . LYS B 1 29 ? 15.594 5.047 -18.031 1 97.69 29 LYS B C 1
ATOM 2426 O O . LYS B 1 29 ? 15.047 4.891 -19.125 1 97.69 29 LYS B O 1
ATOM 2431 N N . ILE B 1 30 ? 15.5 4.164 -17.047 1 98.5 30 ILE B N 1
ATOM 2432 C CA . ILE B 1 30 ? 14.766 2.912 -17.188 1 98.5 30 ILE B CA 1
ATOM 2433 C C . ILE B 1 30 ? 13.32 3.199 -17.594 1 98.5 30 ILE B C 1
ATOM 2435 O O . ILE B 1 30 ? 12.711 2.408 -18.328 1 98.5 30 ILE B O 1
ATOM 2439 N N . ILE B 1 31 ? 12.773 4.309 -17.156 1 98.62 31 ILE B N 1
ATOM 2440 C CA . ILE B 1 31 ? 11.391 4.648 -17.453 1 98.62 31 ILE B CA 1
ATOM 2441 C C . ILE B 1 31 ? 11.203 4.797 -18.969 1 98.62 31 ILE B C 1
ATOM 2443 O O . ILE B 1 31 ? 10.336 4.156 -19.562 1 98.62 31 ILE B O 1
ATOM 2447 N N . SER B 1 32 ? 12.039 5.602 -19.578 1 98.25 32 SER B N 1
ATOM 2448 C CA . SER B 1 32 ? 11.953 5.785 -21.031 1 98.25 32 SER B CA 1
ATOM 2449 C C . SER B 1 32 ? 12.289 4.492 -21.766 1 98.25 32 SER B C 1
ATOM 2451 O O . SER B 1 32 ? 11.727 4.215 -22.828 1 98.25 32 SER B O 1
ATOM 2453 N N . ILE B 1 33 ? 13.203 3.725 -21.219 1 98.19 33 ILE B N 1
ATOM 2454 C CA . ILE B 1 33 ? 13.625 2.484 -21.859 1 98.19 33 ILE B CA 1
ATOM 2455 C C . ILE B 1 33 ? 12.445 1.526 -21.969 1 98.19 33 ILE B C 1
ATOM 2457 O O . ILE B 1 33 ? 12.164 1.004 -23.062 1 98.19 33 ILE B O 1
ATOM 2461 N N . ILE B 1 34 ? 11.727 1.334 -20.922 1 98.38 34 ILE B N 1
ATOM 2462 C CA . ILE B 1 34 ? 10.641 0.354 -20.953 1 98.38 34 ILE B CA 1
ATOM 2463 C C . ILE B 1 34 ? 9.469 0.914 -21.75 1 98.38 34 ILE B C 1
ATOM 2465 O O . ILE B 1 34 ? 8.742 0.164 -22.406 1 98.38 34 ILE B O 1
ATOM 2469 N N . GLU B 1 35 ? 9.258 2.203 -21.766 1 98.25 35 GLU B N 1
ATOM 2470 C CA . GLU B 1 35 ? 8.211 2.809 -22.578 1 98.25 35 GLU B CA 1
ATOM 2471 C C . GLU B 1 35 ? 8.5 2.652 -24.062 1 98.25 35 GLU B C 1
ATOM 2473 O O . GLU B 1 35 ? 7.598 2.334 -24.844 1 98.25 35 GLU B O 1
ATOM 2478 N N . ASN B 1 36 ? 9.727 2.912 -24.406 1 98.12 36 ASN B N 1
ATOM 2479 C CA . ASN B 1 36 ? 10.125 2.717 -25.797 1 98.12 36 ASN B CA 1
ATOM 2480 C C . ASN B 1 36 ? 9.969 1.261 -26.234 1 98.12 36 ASN B C 1
ATOM 2482 O O . ASN B 1 36 ? 9.562 0.984 -27.359 1 98.12 36 ASN B O 1
ATOM 2486 N N . MET B 1 37 ? 10.367 0.331 -25.328 1 97.69 37 MET B N 1
ATOM 2487 C CA . MET B 1 37 ? 10.188 -1.092 -25.609 1 97.69 37 MET B CA 1
ATOM 2488 C C . MET B 1 37 ? 8.727 -1.415 -25.891 1 97.69 37 MET B C 1
ATOM 2490 O O . MET B 1 37 ? 8.414 -2.16 -26.828 1 97.69 37 MET B O 1
ATOM 2494 N N . ALA B 1 38 ? 7.828 -0.895 -25.094 1 98.06 38 ALA B N 1
ATOM 2495 C CA . ALA B 1 38 ? 6.398 -1.11 -25.297 1 98.06 38 ALA B CA 1
ATOM 2496 C C . ALA B 1 38 ? 5.949 -0.56 -26.656 1 98.06 38 ALA B C 1
ATOM 2498 O O . ALA B 1 38 ? 5.211 -1.222 -27.375 1 98.06 38 ALA B O 1
ATOM 2499 N N . ASP B 1 39 ? 6.363 0.637 -26.984 1 97.94 39 ASP B N 1
ATOM 2500 C CA . ASP B 1 39 ? 5.98 1.286 -28.234 1 97.94 39 ASP B CA 1
ATOM 2501 C C . ASP B 1 39 ? 6.496 0.503 -29.438 1 97.94 39 ASP B C 1
ATOM 2503 O O . ASP B 1 39 ? 5.762 0.289 -30.406 1 97.94 39 ASP B O 1
ATOM 2507 N N . GLU B 1 40 ? 7.672 0.033 -29.328 1 97.81 40 GLU B N 1
ATOM 2508 C CA . GLU B 1 40 ? 8.305 -0.69 -30.422 1 97.81 40 GLU B CA 1
ATOM 2509 C C . GLU B 1 40 ? 7.609 -2.02 -30.703 1 97.81 40 GLU B C 1
ATOM 2511 O O . GLU B 1 40 ? 7.551 -2.479 -31.844 1 97.81 40 GLU B O 1
ATOM 2516 N N . ASN B 1 41 ? 7.141 -2.594 -29.688 1 97.69 41 ASN B N 1
ATOM 2517 C CA . ASN B 1 41 ? 6.539 -3.916 -29.828 1 97.69 41 ASN B CA 1
ATOM 2518 C C . ASN B 1 41 ? 5.016 -3.836 -29.891 1 97.69 41 ASN B C 1
ATOM 2520 O O . ASN B 1 41 ? 4.344 -4.855 -30.047 1 97.69 41 ASN B O 1
ATOM 2524 N N . GLY B 1 42 ? 4.492 -2.635 -29.734 1 97.62 42 GLY B N 1
ATOM 2525 C CA . GLY B 1 42 ? 3.047 -2.459 -29.75 1 97.62 42 GLY B CA 1
ATOM 2526 C C . GLY B 1 42 ? 2.367 -3.041 -28.516 1 97.62 42 GLY B C 1
ATOM 2527 O O . GLY B 1 42 ? 1.264 -3.582 -28.609 1 97.62 42 GLY B O 1
ATOM 2528 N N . TYR B 1 43 ? 3.08 -3.08 -27.391 1 97.69 43 TYR B N 1
ATOM 2529 C CA . TYR B 1 43 ? 2.494 -3.588 -26.156 1 97.69 43 TYR B CA 1
ATOM 2530 C C . TYR B 1 43 ? 1.503 -2.588 -25.578 1 97.69 43 TYR B C 1
ATOM 2532 O O . TYR B 1 43 ? 1.625 -1.381 -25.797 1 97.69 43 TYR B O 1
ATOM 2540 N N . THR B 1 44 ? 0.516 -3.014 -24.812 1 98 44 THR B N 1
ATOM 2541 C CA . THR B 1 44 ? -0.589 -2.166 -24.375 1 98 44 THR B CA 1
ATOM 2542 C C . THR B 1 44 ? -0.508 -1.903 -22.875 1 98 44 THR B C 1
ATOM 2544 O O . THR B 1 44 ? -1.306 -1.138 -22.328 1 98 44 THR B O 1
ATOM 2547 N N . LYS B 1 45 ? 0.484 -2.525 -22.234 1 98.25 45 LYS B N 1
ATOM 2548 C CA . LYS B 1 45 ? 0.591 -2.35 -20.781 1 98.25 45 LYS B CA 1
ATOM 2549 C C . LYS B 1 45 ? 2.049 -2.373 -20.328 1 98.25 45 LYS B C 1
ATOM 2551 O O . LYS B 1 45 ? 2.867 -3.102 -20.891 1 98.25 45 LYS B O 1
ATOM 2556 N N . LEU B 1 46 ? 2.422 -1.499 -19.438 1 98.69 46 LEU B N 1
ATOM 2557 C CA . LEU B 1 46 ? 3.689 -1.516 -18.719 1 98.69 46 LEU B CA 1
ATOM 2558 C C . LEU B 1 46 ? 3.465 -1.759 -17.219 1 98.69 46 LEU B C 1
ATOM 2560 O O . LEU B 1 46 ? 2.588 -1.144 -16.625 1 98.69 46 LEU B O 1
ATOM 2564 N N . PHE B 1 47 ? 4.156 -2.734 -16.688 1 98.5 47 PHE B N 1
ATOM 2565 C CA . PHE B 1 47 ? 4.164 -3.09 -15.273 1 98.5 47 PHE B CA 1
ATOM 2566 C C . PHE B 1 47 ? 5.547 -2.887 -14.672 1 98.5 47 PHE B C 1
ATOM 2568 O O . PHE B 1 47 ? 6.516 -3.516 -15.102 1 98.5 47 PHE B O 1
ATOM 2575 N N . ALA B 1 48 ? 5.645 -1.979 -13.656 1 98.75 48 ALA B N 1
ATOM 2576 C CA . ALA B 1 48 ? 6.914 -1.766 -12.961 1 98.75 48 ALA B CA 1
ATOM 2577 C C . ALA B 1 48 ? 6.785 -2.074 -11.477 1 98.75 48 ALA B C 1
ATOM 2579 O O . ALA B 1 48 ? 6.004 -1.437 -10.766 1 98.75 48 ALA B O 1
ATOM 2580 N N . LYS B 1 49 ? 7.461 -3.078 -11.039 1 98.5 49 LYS B N 1
ATOM 2581 C CA . LYS B 1 49 ? 7.648 -3.328 -9.617 1 98.5 49 LYS B CA 1
ATOM 2582 C C . LYS B 1 49 ? 8.898 -2.625 -9.094 1 98.5 49 LYS B C 1
ATOM 2584 O O . LYS B 1 49 ? 10.023 -3.002 -9.445 1 98.5 49 LYS B O 1
ATOM 2589 N N . ILE B 1 50 ? 8.703 -1.578 -8.219 1 98.62 50 ILE B N 1
ATOM 2590 C CA . ILE B 1 50 ? 9.844 -0.716 -7.906 1 98.62 50 ILE B CA 1
ATOM 2591 C C . ILE B 1 50 ? 9.844 -0.384 -6.418 1 98.62 50 ILE B C 1
ATOM 2593 O O . ILE B 1 50 ? 8.797 -0.416 -5.766 1 98.62 50 ILE B O 1
ATOM 2597 N N . PRO B 1 51 ? 11.062 -0.065 -5.836 1 98.25 51 PRO B N 1
ATOM 2598 C CA . PRO B 1 51 ? 11.086 0.543 -4.504 1 98.25 51 PRO B CA 1
ATOM 2599 C C . PRO B 1 51 ? 10.289 1.845 -4.438 1 98.25 51 PRO B C 1
ATOM 2601 O O . PRO B 1 51 ? 10.312 2.635 -5.387 1 98.25 51 PRO B O 1
ATOM 2604 N N . ALA B 1 52 ? 9.633 2.088 -3.338 1 98.31 52 ALA B N 1
ATOM 2605 C CA . ALA B 1 52 ? 8.789 3.268 -3.148 1 98.31 52 ALA B CA 1
ATOM 2606 C C . ALA B 1 52 ? 9.586 4.551 -3.385 1 98.31 52 ALA B C 1
ATOM 2608 O O . ALA B 1 52 ? 9.031 5.555 -3.842 1 98.31 52 ALA B O 1
ATOM 2609 N N . THR B 1 53 ? 10.844 4.508 -3.174 1 97.88 53 THR B N 1
ATOM 2610 C CA . THR B 1 53 ? 11.758 5.625 -3.369 1 97.88 53 THR B CA 1
ATOM 2611 C C . THR B 1 53 ? 11.594 6.227 -4.762 1 97.88 53 THR B C 1
ATOM 2613 O O . THR B 1 53 ? 11.727 7.438 -4.945 1 97.88 53 THR B O 1
ATOM 2616 N N . TYR B 1 54 ? 11.273 5.461 -5.727 1 98.56 54 TYR B N 1
ATOM 2617 C CA . TYR B 1 54 ? 11.258 5.91 -7.113 1 98.56 54 TYR B CA 1
ATOM 2618 C C . TYR B 1 54 ? 9.844 6.234 -7.57 1 98.56 54 TYR B C 1
ATOM 2620 O O . TYR B 1 54 ? 9.617 6.582 -8.734 1 98.56 54 TYR B O 1
ATOM 2628 N N . GLY B 1 55 ? 8.883 6.129 -6.66 1 98.62 55 GLY B N 1
ATOM 2629 C CA . GLY B 1 55 ? 7.465 6.273 -6.961 1 98.62 55 GLY B CA 1
ATOM 2630 C C . GLY B 1 55 ? 7.133 7.57 -7.672 1 98.62 55 GLY B C 1
ATOM 2631 O O . GLY B 1 55 ? 6.465 7.562 -8.711 1 98.62 55 GLY B O 1
ATOM 2632 N N . PRO B 1 56 ? 7.574 8.688 -7.133 1 98.69 56 PRO B N 1
ATOM 2633 C CA . PRO B 1 56 ? 7.191 9.977 -7.719 1 98.69 56 PRO B CA 1
ATOM 2634 C C . PRO B 1 56 ? 7.574 10.086 -9.195 1 98.69 56 PRO B C 1
ATOM 2636 O O . PRO B 1 56 ? 6.836 10.68 -9.984 1 98.69 56 PRO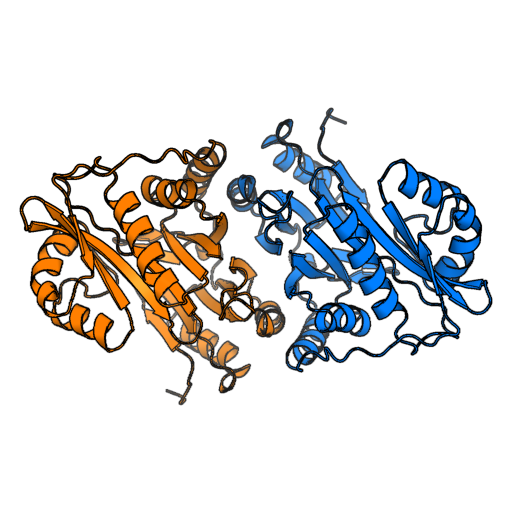 B O 1
ATOM 2639 N N . ALA B 1 57 ? 8.727 9.562 -9.602 1 98.75 57 ALA B N 1
ATOM 2640 C CA . ALA B 1 57 ? 9.148 9.617 -10.992 1 98.75 57 ALA B CA 1
ATOM 2641 C C . ALA B 1 57 ? 8.188 8.844 -11.891 1 98.75 57 ALA B C 1
ATOM 2643 O O . ALA B 1 57 ? 7.871 9.289 -13 1 98.75 57 ALA B O 1
ATOM 2644 N N . PHE B 1 58 ? 7.797 7.68 -11.445 1 98.81 58 PHE B N 1
ATOM 2645 C CA . PHE B 1 58 ? 6.863 6.879 -12.227 1 98.81 58 PHE B CA 1
ATOM 2646 C C . PHE B 1 58 ? 5.492 7.543 -12.281 1 98.81 58 PHE B C 1
ATOM 2648 O O . PHE B 1 58 ? 4.836 7.551 -13.32 1 98.81 58 PHE B O 1
ATOM 2655 N N . LEU B 1 59 ? 5.059 8.094 -11.102 1 98.69 59 LEU B N 1
ATOM 2656 C CA . LEU B 1 59 ? 3.82 8.867 -11.125 1 98.69 59 LEU B CA 1
ATOM 2657 C C . LEU B 1 59 ? 3.893 9.984 -12.156 1 98.69 59 LEU B C 1
ATOM 2659 O O . LEU B 1 59 ? 2.945 10.195 -12.922 1 98.69 59 LEU B O 1
ATOM 2663 N N . ASN B 1 60 ? 4.98 10.695 -12.18 1 98.25 60 ASN B N 1
ATOM 2664 C CA . ASN B 1 60 ? 5.199 11.805 -13.094 1 98.25 60 ASN B CA 1
ATOM 2665 C C . ASN B 1 60 ? 5.168 11.344 -14.547 1 98.25 60 ASN B C 1
ATOM 2667 O O . ASN B 1 60 ? 4.801 12.109 -15.445 1 98.25 60 ASN B O 1
ATOM 2671 N N . ALA B 1 61 ? 5.547 10.094 -14.766 1 98.19 61 ALA B N 1
ATOM 2672 C CA . ALA B 1 61 ? 5.578 9.531 -16.109 1 98.19 61 ALA B CA 1
ATOM 2673 C C . ALA B 1 61 ? 4.215 8.961 -16.5 1 98.19 61 ALA B C 1
ATOM 2675 O O . ALA B 1 61 ? 4.055 8.398 -17.578 1 98.19 61 ALA B O 1
ATOM 2676 N N . GLY B 1 62 ? 3.234 9.055 -15.609 1 97.44 62 GLY B N 1
ATOM 2677 C CA . GLY B 1 62 ? 1.877 8.672 -15.961 1 97.44 62 GLY B CA 1
ATOM 2678 C C . GLY B 1 62 ? 1.493 7.297 -15.453 1 97.44 62 GLY B C 1
ATOM 2679 O O . GLY B 1 62 ? 0.457 6.75 -15.844 1 97.44 62 GLY B O 1
ATOM 2680 N N . TYR B 1 63 ? 2.344 6.715 -14.648 1 98.5 63 TYR B N 1
ATOM 2681 C CA . TYR B 1 63 ? 1.995 5.43 -14.062 1 98.5 63 TYR B CA 1
ATOM 2682 C C . TYR B 1 63 ? 1.008 5.605 -12.914 1 98.5 63 TYR B C 1
ATOM 2684 O O . TYR B 1 63 ? 0.983 6.652 -12.266 1 98.5 63 TYR B O 1
ATOM 2692 N N . VAL B 1 64 ? 0.227 4.57 -12.672 1 97.94 64 VAL B N 1
ATOM 2693 C CA . VAL B 1 64 ? -0.689 4.512 -11.539 1 97.94 64 VAL B CA 1
ATOM 2694 C C . VAL B 1 64 ? -0.344 3.312 -10.656 1 97.94 64 VAL B C 1
ATOM 2696 O O . VAL B 1 64 ? 0.086 2.271 -11.156 1 97.94 64 VAL B O 1
ATOM 2699 N N . MET B 1 65 ? -0.516 3.516 -9.406 1 98.56 65 MET B N 1
ATOM 2700 C CA . MET B 1 65 ? -0.265 2.42 -8.469 1 98.56 65 MET B CA 1
ATOM 2701 C C . MET B 1 65 ? -1.463 1.479 -8.398 1 98.56 65 MET B C 1
ATOM 2703 O O . MET B 1 65 ? -2.602 1.927 -8.25 1 98.56 65 MET B O 1
ATOM 2707 N N . GLU B 1 66 ? -1.211 0.172 -8.469 1 98.75 66 GLU B N 1
ATOM 2708 C CA . GLU B 1 66 ? -2.311 -0.778 -8.336 1 98.75 66 GLU B CA 1
ATOM 2709 C C . GLU B 1 66 ? -2.104 -1.705 -7.145 1 98.75 66 GLU B C 1
ATOM 2711 O O . GLU B 1 66 ? -3.021 -2.422 -6.742 1 98.75 66 GLU B O 1
ATOM 2716 N N . ALA B 1 67 ? -0.956 -1.682 -6.613 1 98.69 67 ALA B N 1
ATOM 2717 C CA . ALA B 1 67 ? -0.683 -2.434 -5.395 1 98.69 67 ALA B CA 1
ATOM 2718 C C . ALA B 1 67 ? 0.543 -1.884 -4.672 1 98.69 67 ALA B C 1
ATOM 2720 O O . ALA B 1 67 ? 1.321 -1.121 -5.25 1 98.69 67 ALA B O 1
ATOM 2721 N N . LEU B 1 68 ? 0.671 -2.131 -3.453 1 98.5 68 LEU B N 1
ATOM 2722 C CA . LEU B 1 68 ? 1.824 -1.822 -2.613 1 98.5 68 LEU B CA 1
ATOM 2723 C C . LEU B 1 68 ? 2.107 -2.961 -1.64 1 98.5 68 LEU B C 1
ATOM 2725 O O . LEU B 1 68 ? 1.183 -3.512 -1.037 1 98.5 68 LEU B O 1
ATOM 2729 N N . ILE B 1 69 ? 3.316 -3.447 -1.581 1 98.31 69 ILE B N 1
ATOM 2730 C CA . ILE B 1 69 ? 3.705 -4.449 -0.595 1 98.31 69 ILE B CA 1
ATOM 2731 C C . ILE B 1 69 ? 4.641 -3.822 0.437 1 98.31 69 ILE B C 1
ATOM 2733 O O . ILE B 1 69 ? 5.777 -3.467 0.118 1 98.31 69 ILE B O 1
ATOM 2737 N N . PRO B 1 70 ? 4.203 -3.713 1.68 1 97.25 70 PRO B N 1
ATOM 2738 C CA . PRO B 1 70 ? 5.051 -3.146 2.729 1 97.25 70 PRO B CA 1
ATOM 2739 C C . PRO B 1 70 ? 6.258 -4.027 3.053 1 97.25 70 PRO B C 1
ATOM 2741 O O . PRO B 1 70 ? 6.141 -5.254 3.07 1 97.25 70 PRO B O 1
ATOM 2744 N N . GLY B 1 71 ? 7.43 -3.355 3.254 1 96.19 71 GLY B N 1
ATOM 2745 C CA . GLY B 1 71 ? 8.625 -4.066 3.676 1 96.19 71 GLY B CA 1
ATOM 2746 C C . GLY B 1 71 ? 9.133 -5.047 2.639 1 96.19 71 GLY B C 1
ATOM 2747 O O . GLY B 1 71 ? 9.844 -6 2.971 1 96.19 71 GLY B O 1
ATOM 2748 N N . PHE B 1 72 ? 8.812 -4.879 1.402 1 97.81 72 PHE B N 1
ATOM 2749 C CA . PHE B 1 72 ? 9.148 -5.801 0.324 1 97.81 72 PHE B CA 1
ATOM 2750 C C . PHE B 1 72 ? 10.656 -5.977 0.214 1 97.81 72 PHE B C 1
ATOM 2752 O O . PHE B 1 72 ? 11.141 -7.086 -0.009 1 97.81 72 PHE B O 1
ATOM 2759 N N . TYR B 1 73 ? 11.352 -4.883 0.307 1 96.88 73 TYR B N 1
ATOM 2760 C CA . TYR B 1 73 ? 12.805 -4.926 0.174 1 96.88 73 TYR B CA 1
ATOM 2761 C C . TYR B 1 73 ? 13.477 -5.023 1.539 1 96.88 73 TYR B C 1
ATOM 2763 O O . TYR B 1 73 ? 13.625 -4.016 2.234 1 96.88 73 TYR B O 1
ATOM 2771 N N . ASN B 1 74 ? 13.773 -6.258 1.896 1 95.12 74 ASN B N 1
ATOM 2772 C CA . ASN B 1 74 ? 14.516 -6.621 3.098 1 95.12 74 ASN B CA 1
ATOM 2773 C C . ASN B 1 74 ? 13.82 -6.129 4.359 1 95.12 74 ASN B C 1
ATOM 2775 O O . ASN B 1 74 ? 14.469 -5.742 5.328 1 95.12 74 ASN B O 1
ATOM 2779 N N . GLY B 1 75 ? 12.531 -6.035 4.262 1 93.44 75 GLY B N 1
ATOM 2780 C CA . GLY B 1 75 ? 11.742 -5.656 5.422 1 93.44 75 GLY B CA 1
ATOM 2781 C C . GLY B 1 75 ? 11.758 -4.16 5.688 1 93.44 75 GLY B C 1
ATOM 2782 O O . GLY B 1 75 ? 11.117 -3.688 6.629 1 93.44 75 GLY B O 1
ATOM 2783 N N . SER B 1 76 ? 12.367 -3.379 4.875 1 92.12 76 SER B N 1
ATOM 2784 C CA . SER B 1 76 ? 12.609 -1.984 5.23 1 92.12 76 SER B CA 1
ATOM 2785 C C . SER B 1 76 ? 11.93 -1.038 4.246 1 92.12 76 SER B C 1
ATOM 2787 O O . SER B 1 76 ? 11.391 -0.004 4.645 1 92.12 76 SER B O 1
ATOM 2789 N N . GLU B 1 77 ? 11.938 -1.368 2.98 1 95.44 77 GLU B N 1
ATOM 2790 C CA . GLU B 1 77 ? 11.367 -0.495 1.962 1 95.44 77 GLU B CA 1
ATOM 2791 C C . GLU B 1 77 ? 10.195 -1.172 1.25 1 95.44 77 GLU B C 1
ATOM 2793 O O . GLU B 1 77 ? 10.234 -2.379 1 1 95.44 77 GLU B O 1
ATOM 2798 N N . ASP B 1 78 ? 9.188 -0.386 0.98 1 97.81 78 ASP B N 1
ATOM 2799 C CA . ASP B 1 78 ? 7.996 -0.911 0.324 1 97.81 78 ASP B CA 1
ATOM 2800 C C . ASP B 1 78 ? 8.203 -1.028 -1.184 1 97.81 78 ASP B C 1
ATOM 2802 O O . ASP B 1 78 ? 9.07 -0.357 -1.75 1 97.81 78 ASP B O 1
ATOM 2806 N N . ALA B 1 79 ? 7.496 -1.901 -1.789 1 98.62 79 ALA B N 1
ATOM 2807 C CA . ALA B 1 79 ? 7.426 -1.979 -3.246 1 98.62 79 ALA B CA 1
ATOM 2808 C C . ALA B 1 79 ? 6.113 -1.394 -3.762 1 98.62 79 ALA B C 1
ATOM 2810 O O . ALA B 1 79 ? 5.051 -1.631 -3.184 1 98.62 79 ALA B O 1
ATOM 2811 N N . LEU B 1 80 ? 6.223 -0.581 -4.723 1 98.75 80 LEU B N 1
ATOM 2812 C CA . LEU B 1 80 ? 5.066 -0.107 -5.477 1 98.75 80 LEU B CA 1
ATOM 2813 C C . LEU B 1 80 ? 4.898 -0.896 -6.77 1 98.75 80 LEU B C 1
ATOM 2815 O O . LEU B 1 80 ? 5.879 -1.153 -7.473 1 98.75 80 LEU B O 1
ATOM 2819 N N . PHE B 1 81 ? 3.701 -1.375 -7.02 1 98.81 81 PHE B N 1
ATOM 2820 C CA . PHE B 1 81 ? 3.328 -1.935 -8.312 1 98.81 81 PHE B CA 1
ATOM 2821 C C . PHE B 1 81 ? 2.668 -0.877 -9.195 1 98.81 81 PHE B C 1
ATOM 2823 O O . PHE B 1 81 ? 1.491 -0.56 -9.016 1 98.81 81 PHE B O 1
ATOM 2830 N N . MET B 1 82 ? 3.451 -0.373 -10.141 1 98.75 82 MET B N 1
ATOM 2831 C CA . MET B 1 82 ? 3.068 0.777 -10.953 1 98.75 82 MET B CA 1
ATOM 2832 C C . MET B 1 82 ? 2.703 0.342 -12.367 1 98.75 82 MET B C 1
ATOM 2834 O O . MET B 1 82 ? 3.443 -0.41 -13.008 1 98.75 82 MET B O 1
ATOM 2838 N N . MET B 1 83 ? 1.604 0.833 -12.82 1 98.69 83 MET B N 1
ATOM 2839 C CA . MET B 1 83 ? 1.106 0.434 -14.133 1 98.69 83 MET B CA 1
ATOM 2840 C C . MET B 1 83 ? 0.953 1.645 -15.047 1 98.69 83 MET B C 1
ATOM 2842 O O . MET B 1 83 ? 0.623 2.738 -14.586 1 98.69 83 MET B O 1
ATOM 2846 N N . LYS B 1 84 ? 1.19 1.455 -16.266 1 98.44 84 LYS B N 1
ATOM 2847 C CA . LYS B 1 84 ? 0.837 2.393 -17.328 1 98.44 84 LYS B CA 1
ATOM 2848 C C . LYS B 1 84 ? 0.151 1.676 -18.5 1 98.44 84 LYS B C 1
ATOM 2850 O O . LYS B 1 84 ? 0.629 0.641 -18.953 1 98.44 84 LYS B O 1
ATOM 2855 N N . TYR B 1 85 ? -0.991 2.172 -18.859 1 98.25 85 TYR B N 1
ATOM 2856 C CA . TYR B 1 85 ? -1.783 1.58 -19.922 1 98.25 85 TYR B CA 1
ATOM 2857 C C . TYR B 1 85 ? -1.654 2.389 -21.203 1 98.25 85 TYR B C 1
ATOM 2859 O O . TYR B 1 85 ? -1.673 3.621 -21.172 1 98.25 85 TYR B O 1
ATOM 2867 N N . LYS B 1 86 ? -1.539 1.684 -22.297 1 97.44 86 LYS B N 1
ATOM 2868 C CA . LYS B 1 86 ? -1.455 2.334 -23.609 1 97.44 86 LYS B CA 1
ATOM 2869 C C . LYS B 1 86 ? -2.82 2.379 -24.281 1 97.44 86 LYS B C 1
ATOM 2871 O O . LYS B 1 86 ? -3.014 3.115 -25.25 1 97.44 86 LYS B O 1
ATOM 2876 N N . THR B 1 87 ? -3.764 1.617 -23.781 1 96.62 87 THR B N 1
ATOM 2877 C CA . THR B 1 87 ? -5.145 1.637 -24.266 1 96.62 87 THR B CA 1
ATOM 2878 C C . THR B 1 87 ? -6.121 1.656 -23.078 1 96.62 87 THR B C 1
ATOM 2880 O O . THR B 1 87 ? -5.84 1.085 -22.031 1 96.62 87 THR B O 1
ATOM 2883 N N . GLU B 1 88 ? -7.211 2.236 -23.312 1 94.81 88 GLU B N 1
ATOM 2884 C CA . GLU B 1 88 ? -8.234 2.291 -22.266 1 94.81 88 GLU B CA 1
ATOM 2885 C C . GLU B 1 88 ? -8.797 0.902 -21.984 1 94.81 88 GLU B C 1
ATOM 2887 O O . GLU B 1 88 ? -9.117 0.586 -20.828 1 94.81 88 GLU B O 1
ATOM 2892 N N . GLU B 1 89 ? -8.961 0.136 -23 1 95.44 89 GLU B N 1
ATOM 2893 C CA . GLU B 1 89 ? -9.516 -1.21 -22.859 1 95.44 89 GLU B CA 1
ATOM 2894 C C . GLU B 1 89 ? -8.664 -2.059 -21.922 1 95.44 89 GLU B C 1
ATOM 2896 O O . GLU B 1 89 ? -9.203 -2.83 -21.109 1 95.44 89 GLU B O 1
ATOM 2901 N N . ARG B 1 90 ? -7.367 -1.909 -22 1 97.06 90 ARG B N 1
ATOM 2902 C CA . ARG B 1 90 ? -6.434 -2.689 -21.203 1 97.06 90 ARG B CA 1
ATOM 2903 C C . ARG B 1 90 ? -6.582 -2.354 -19.719 1 97.06 90 ARG B C 1
ATOM 2905 O O . ARG B 1 90 ? -6.293 -3.188 -18.859 1 97.06 90 ARG B O 1
ATOM 2912 N N . ALA B 1 91 ? -7.066 -1.155 -19.391 1 96.75 91 ALA B N 1
ATOM 2913 C CA . ALA B 1 91 ? -7.184 -0.678 -18.016 1 96.75 91 ALA B CA 1
ATOM 2914 C C . ALA B 1 91 ? -8.539 -1.05 -17.422 1 96.75 91 ALA B C 1
ATOM 2916 O O . ALA B 1 91 ? -8.75 -0.906 -16.219 1 96.75 91 ALA B O 1
ATOM 2917 N N . LYS B 1 92 ? -9.453 -1.513 -18.188 1 96.69 92 LYS B N 1
ATOM 2918 C CA . LYS B 1 92 ? -10.828 -1.753 -17.75 1 96.69 92 LYS B CA 1
ATOM 2919 C C . LYS B 1 92 ? -10.891 -2.893 -16.75 1 96.69 92 LYS B C 1
ATOM 2921 O O . LYS B 1 92 ? -10.352 -3.975 -16.984 1 96.69 92 LYS B O 1
ATOM 2926 N N . PRO B 1 93 ? -11.523 -2.65 -15.617 1 97.19 93 PRO B N 1
ATOM 2927 C CA . PRO B 1 93 ? -11.664 -3.729 -14.641 1 97.19 93 PRO B CA 1
ATOM 2928 C C . PRO B 1 93 ? -12.523 -4.883 -15.141 1 97.19 93 PRO B C 1
ATOM 2930 O O . PRO B 1 93 ? -13.461 -4.668 -15.906 1 97.19 93 PRO B O 1
ATOM 2933 N N . GLU B 1 94 ? -12.188 -6.074 -14.734 1 97.56 94 GLU B N 1
ATOM 2934 C CA . GLU B 1 94 ? -13.039 -7.238 -14.969 1 97.56 94 GLU B CA 1
ATOM 2935 C C . GLU B 1 94 ? -14.188 -7.289 -13.961 1 97.56 94 GLU B C 1
ATOM 2937 O O . GLU B 1 94 ? -14.094 -7.977 -12.945 1 97.56 94 GLU B O 1
ATOM 2942 N N . SER B 1 95 ? -15.266 -6.742 -14.336 1 97.88 95 SER B N 1
ATOM 2943 C CA . SER B 1 95 ? -16.328 -6.379 -13.406 1 97.88 95 SER B CA 1
ATOM 2944 C C . SER B 1 95 ? -16.875 -7.609 -12.695 1 97.88 95 SER B C 1
ATOM 2946 O O . SER B 1 95 ? -16.922 -7.656 -11.461 1 97.88 95 SER B O 1
ATOM 2948 N N . GLU B 1 96 ? -17.266 -8.594 -13.43 1 97.94 96 GLU B N 1
ATOM 2949 C CA . GLU B 1 96 ? -17.875 -9.781 -12.836 1 97.94 96 GLU B CA 1
ATOM 2950 C C . GLU B 1 96 ? -16.891 -10.5 -11.906 1 97.94 96 GLU B C 1
ATOM 2952 O O . GLU B 1 96 ? -17.281 -10.93 -10.82 1 97.94 96 GLU B O 1
ATOM 2957 N N . ALA B 1 97 ? -15.656 -10.625 -12.367 1 97.88 97 ALA B N 1
ATOM 2958 C CA . ALA B 1 97 ? -14.648 -11.297 -11.555 1 97.88 97 ALA B CA 1
ATOM 2959 C C . ALA B 1 97 ? -14.375 -10.531 -10.266 1 97.88 97 ALA B C 1
ATOM 2961 O O . ALA B 1 97 ? -14.227 -11.125 -9.203 1 97.88 97 ALA B O 1
ATOM 2962 N N . LEU B 1 98 ? -14.336 -9.219 -10.367 1 98.44 98 LEU B N 1
ATOM 2963 C CA . LEU B 1 98 ? -14.109 -8.383 -9.195 1 98.44 98 LEU B CA 1
ATOM 2964 C C . LEU B 1 98 ? -15.273 -8.5 -8.211 1 98.44 98 LEU B C 1
ATOM 2966 O O . LEU B 1 98 ? -15.07 -8.477 -6.996 1 98.44 98 LEU B O 1
ATOM 2970 N N . GLU B 1 99 ? -16.438 -8.547 -8.703 1 98.25 99 GLU B N 1
ATOM 2971 C CA . GLU B 1 99 ? -17.609 -8.711 -7.84 1 98.25 99 GLU B CA 1
ATOM 2972 C C . GLU B 1 99 ? -17.531 -10.023 -7.07 1 98.25 99 GLU B C 1
ATOM 2974 O O . GLU B 1 99 ? -17.828 -10.062 -5.871 1 98.25 99 GLU B O 1
ATOM 2979 N N . ALA B 1 100 ? -17.219 -11.094 -7.805 1 98.31 100 ALA B N 1
ATOM 2980 C CA . ALA B 1 100 ? -17.062 -12.383 -7.145 1 98.31 100 ALA B CA 1
ATOM 2981 C C . ALA B 1 100 ? -15.977 -12.336 -6.074 1 98.31 100 ALA B C 1
ATOM 2983 O O . ALA B 1 100 ? -16.156 -12.867 -4.977 1 98.31 100 ALA B O 1
ATOM 2984 N N . PHE B 1 101 ? -14.922 -11.773 -6.43 1 98.75 101 PHE B N 1
ATOM 2985 C CA . PHE B 1 101 ? -13.812 -11.641 -5.492 1 98.75 101 PHE B CA 1
ATOM 2986 C C . PHE B 1 101 ? -14.227 -10.82 -4.277 1 98.75 101 PHE B C 1
ATOM 2988 O O . PHE B 1 101 ? -13.867 -11.148 -3.145 1 98.75 101 PHE B O 1
ATOM 2995 N N . GLN B 1 102 ? -14.969 -9.703 -4.434 1 98.69 102 GLN B N 1
ATOM 2996 C CA . GLN B 1 102 ? -15.492 -8.891 -3.34 1 98.69 102 GLN B CA 1
ATOM 2997 C C . GLN B 1 102 ? -16.312 -9.734 -2.373 1 98.69 102 GLN B C 1
ATOM 2999 O O . GLN B 1 102 ? -16.203 -9.578 -1.155 1 98.69 102 GLN B O 1
ATOM 3004 N N . GLN B 1 103 ? -17.141 -10.578 -2.916 1 98.31 103 GLN B N 1
ATOM 3005 C CA . GLN B 1 103 ? -17.969 -11.43 -2.07 1 98.31 103 GLN B CA 1
ATOM 3006 C C . GLN B 1 103 ? -17.109 -12.344 -1.203 1 98.31 103 GLN B C 1
ATOM 3008 O O . GLN B 1 103 ? -17.438 -12.602 -0.044 1 98.31 103 GLN B O 1
ATOM 3013 N N . LEU B 1 104 ? -16.078 -12.828 -1.782 1 98.19 104 LEU B N 1
ATOM 3014 C CA . LEU B 1 104 ? -15.148 -13.656 -1.018 1 98.19 104 LEU B CA 1
ATOM 3015 C C . LEU B 1 104 ? -14.578 -12.891 0.171 1 98.19 104 LEU B C 1
ATOM 3017 O O . LEU B 1 104 ? -14.539 -13.406 1.288 1 98.19 104 LEU B O 1
ATOM 3021 N N . LEU B 1 105 ? -14.211 -11.602 -0.046 1 98 105 LEU B N 1
ATOM 3022 C CA . LEU B 1 105 ? -13.547 -10.812 0.98 1 98 105 LEU B CA 1
ATOM 3023 C C . LEU B 1 105 ? -14.516 -10.43 2.09 1 98 105 LEU B C 1
ATOM 3025 O O . LEU B 1 105 ? -14.102 -10.07 3.193 1 98 105 LEU B O 1
ATOM 3029 N N . LEU B 1 106 ? -15.781 -10.414 1.805 1 97.62 106 LEU B N 1
ATOM 3030 C CA . LEU B 1 106 ? -16.781 -10.039 2.801 1 97.62 106 LEU B CA 1
ATOM 3031 C C . LEU B 1 106 ? -17 -11.172 3.799 1 97.62 106 LEU B C 1
ATOM 3033 O O . LEU B 1 106 ? -17.578 -10.961 4.867 1 97.62 106 LEU B O 1
ATOM 3037 N N . LYS B 1 107 ? -16.562 -12.375 3.432 1 96.81 107 LYS B N 1
ATOM 3038 C CA . LYS B 1 107 ? -16.625 -13.508 4.355 1 96.81 107 LYS B CA 1
ATOM 3039 C C . LYS B 1 107 ? -15.422 -13.531 5.289 1 96.81 107 LYS B C 1
ATOM 3041 O O . LYS B 1 107 ? -14.305 -13.234 4.871 1 96.81 107 LYS B O 1
ATOM 3046 N N . PRO B 1 108 ? -15.68 -13.898 6.496 1 95 108 PRO B N 1
ATOM 3047 C CA . PRO B 1 108 ? -14.531 -13.992 7.398 1 95 108 PRO B CA 1
ATOM 3048 C C . PRO B 1 108 ? -13.547 -15.078 6.98 1 95 108 PRO B C 1
ATOM 3050 O O . PRO B 1 108 ? -13.953 -16.141 6.492 1 95 108 PRO B O 1
ATOM 3053 N N . ALA B 1 109 ? -12.312 -14.773 7.215 1 94.5 109 ALA B N 1
ATOM 3054 C CA . ALA B 1 109 ? -11.289 -15.781 6.961 1 94.5 109 ALA B CA 1
ATOM 3055 C C . ALA B 1 109 ? -11.484 -17 7.859 1 94.5 109 ALA B C 1
ATOM 3057 O O . ALA B 1 109 ? -11.828 -16.859 9.039 1 94.5 109 ALA B O 1
ATOM 3058 N N . ASN B 1 110 ? -11.289 -18.125 7.316 1 93.38 110 ASN B N 1
ATOM 3059 C CA . ASN B 1 110 ? -11.266 -19.375 8.086 1 93.38 110 ASN B CA 1
ATOM 3060 C C . ASN B 1 110 ? -9.836 -19.766 8.453 1 93.38 110 ASN B C 1
ATOM 3062 O O . ASN B 1 110 ? -9.164 -20.453 7.688 1 93.38 110 ASN B O 1
ATOM 3066 N N . THR B 1 111 ? -9.469 -19.469 9.656 1 90.5 111 THR B N 1
ATOM 3067 C CA . THR B 1 111 ? -8.078 -19.656 10.078 1 90.5 111 THR B CA 1
ATOM 3068 C C . THR B 1 111 ? -7.914 -20.984 10.812 1 90.5 111 THR B C 1
ATOM 3070 O O . THR B 1 111 ? -6.855 -21.25 11.391 1 90.5 111 THR B O 1
ATOM 3073 N N . LYS B 1 112 ? -9.008 -21.781 10.836 1 90.75 112 LYS B N 1
ATOM 3074 C CA . LYS B 1 112 ? -8.945 -23.062 11.531 1 90.75 112 LYS B CA 1
ATOM 3075 C C . LYS B 1 112 ? -7.871 -23.953 10.914 1 90.75 112 LYS B C 1
ATOM 3077 O O . LYS B 1 112 ? -7.84 -24.156 9.695 1 90.75 112 LYS B O 1
ATOM 3082 N N . GLU B 1 113 ? -7.02 -24.438 11.688 1 90.88 113 GLU B N 1
ATOM 3083 C CA . GLU B 1 113 ? -5.977 -25.359 11.234 1 90.88 113 GLU B CA 1
ATOM 3084 C C . GLU B 1 113 ? -6.496 -26.797 11.164 1 90.88 113 GLU B C 1
ATOM 3086 O O . GLU B 1 113 ? -7.004 -27.328 12.156 1 90.88 113 GLU B O 1
ATOM 3091 N N . ILE B 1 114 ? -6.387 -27.328 10.094 1 93.12 114 ILE B N 1
ATOM 3092 C CA . ILE B 1 114 ? -6.715 -28.734 9.883 1 93.12 114 ILE B CA 1
ATOM 3093 C C . ILE B 1 114 ? -5.441 -29.531 9.594 1 93.12 114 ILE B C 1
ATOM 3095 O O . ILE B 1 114 ? -4.727 -29.25 8.625 1 93.12 114 ILE B O 1
ATOM 3099 N N . PRO B 1 115 ? -5.156 -30.484 10.414 1 95.19 115 PRO B N 1
ATOM 3100 C CA . PRO B 1 115 ? -3.93 -31.25 10.18 1 95.19 115 PRO B CA 1
ATOM 3101 C C . PRO B 1 115 ? -3.945 -32 8.852 1 95.19 115 PRO B C 1
ATOM 3103 O O . PRO B 1 115 ? -5.008 -32.438 8.391 1 95.19 115 PRO B O 1
ATOM 3106 N N . MET B 1 116 ? -2.838 -32.125 8.273 1 96.12 116 MET B N 1
ATOM 3107 C CA . MET B 1 116 ? -2.719 -32.906 7.031 1 96.12 116 MET B CA 1
ATOM 3108 C C . MET B 1 116 ? -2.855 -34.406 7.297 1 96.12 116 MET B C 1
ATOM 3110 O O . MET B 1 116 ? -2.365 -34.906 8.305 1 96.12 116 MET B O 1
ATOM 3114 N N . ASP B 1 117 ? -3.498 -35.031 6.398 1 95.06 117 ASP B N 1
ATOM 3115 C CA . ASP B 1 117 ? -3.576 -36.5 6.48 1 95.06 117 ASP B CA 1
ATOM 3116 C C . ASP B 1 117 ? -2.182 -37.125 6.562 1 95.06 117 ASP B C 1
ATOM 3118 O O . ASP B 1 117 ? -1.282 -36.75 5.812 1 95.06 117 ASP B O 1
ATOM 3122 N N . ALA B 1 118 ? -1.995 -38.094 7.426 1 94.5 118 ALA B N 1
ATOM 3123 C CA . ALA B 1 118 ? -0.695 -38.688 7.719 1 94.5 118 ALA B CA 1
ATOM 3124 C C . ALA B 1 118 ? -0.14 -39.406 6.5 1 94.5 118 ALA B C 1
ATOM 3126 O O . ALA B 1 118 ? 1.057 -39.719 6.434 1 94.5 118 ALA B O 1
ATOM 3127 N N . ASP B 1 119 ? -1.027 -39.719 5.559 1 96 119 ASP B N 1
ATOM 3128 C CA . ASP B 1 119 ? -0.613 -40.438 4.359 1 96 119 ASP B CA 1
ATOM 3129 C C . ASP B 1 119 ? 0.221 -39.531 3.443 1 96 119 ASP B C 1
ATOM 3131 O O . ASP B 1 119 ? 0.878 -40.031 2.521 1 96 119 ASP B O 1
ATOM 3135 N N . TYR B 1 120 ? 0.172 -38.281 3.725 1 97.75 120 TYR B N 1
ATOM 3136 C CA . TYR B 1 120 ? 0.908 -37.344 2.891 1 97.75 120 TYR B CA 1
ATOM 3137 C C . TYR B 1 120 ? 2.16 -36.844 3.602 1 97.75 120 TYR B C 1
ATOM 3139 O O . TYR B 1 120 ? 2.193 -36.75 4.832 1 97.75 120 TYR B O 1
ATOM 3147 N N . THR B 1 121 ? 3.199 -36.562 2.875 1 97.88 121 THR B N 1
ATOM 3148 C CA . THR B 1 121 ? 4.418 -35.938 3.389 1 97.88 121 THR B CA 1
ATOM 3149 C C . THR B 1 121 ? 4.824 -34.75 2.531 1 97.88 121 THR B C 1
ATOM 3151 O O . THR B 1 121 ? 4.52 -34.719 1.336 1 97.88 121 THR B O 1
ATOM 3154 N N . LEU B 1 122 ? 5.43 -33.781 3.117 1 98.38 122 LEU B N 1
ATOM 3155 C CA . LEU B 1 122 ? 5.934 -32.594 2.436 1 98.38 122 LEU B CA 1
ATOM 3156 C C . LEU B 1 122 ? 7.457 -32.562 2.438 1 98.38 122 LEU B C 1
ATOM 3158 O O . LEU B 1 122 ? 8.086 -32.906 3.438 1 98.38 122 LEU B O 1
ATOM 3162 N N . LYS B 1 123 ? 8.023 -32.188 1.347 1 97.69 123 LYS B N 1
ATOM 3163 C CA . LYS B 1 123 ? 9.477 -32.094 1.264 1 97.69 123 LYS B CA 1
ATOM 3164 C C . LYS B 1 123 ? 9.891 -30.984 0.291 1 97.69 123 LYS B C 1
ATOM 3166 O O . LYS B 1 123 ? 9.195 -30.719 -0.693 1 97.69 123 LYS B O 1
ATOM 3171 N N . PRO B 1 124 ? 11.039 -30.344 0.576 1 98.19 124 PRO B N 1
ATOM 3172 C CA . PRO B 1 124 ? 11.641 -29.562 -0.508 1 98.19 124 PRO B CA 1
ATOM 3173 C C . PRO B 1 124 ? 12.07 -30.438 -1.689 1 98.19 124 PRO B C 1
ATOM 3175 O O . PRO B 1 124 ? 12.539 -31.562 -1.495 1 98.19 124 PRO B O 1
ATOM 3178 N N . LEU B 1 125 ? 11.891 -29.922 -2.816 1 98.31 125 LEU B N 1
ATOM 3179 C CA . LEU B 1 125 ? 12.297 -30.656 -4.012 1 98.31 125 LEU B CA 1
ATOM 3180 C C . LEU B 1 125 ? 13.68 -30.203 -4.473 1 98.31 125 LEU B C 1
ATOM 3182 O O . LEU B 1 125 ? 14.07 -29.062 -4.258 1 98.31 125 LEU B O 1
ATOM 3186 N N . LYS B 1 126 ? 14.383 -31.141 -5.016 1 97.5 126 LYS B N 1
ATOM 3187 C CA . LYS B 1 126 ? 15.742 -30.891 -5.492 1 97.5 126 LYS B CA 1
ATOM 3188 C C . LYS B 1 126 ? 15.844 -31.125 -6.996 1 97.5 126 LYS B C 1
ATOM 3190 O O . LYS B 1 126 ? 14.852 -31.469 -7.648 1 97.5 126 LYS B O 1
ATOM 3195 N N . GLU B 1 127 ? 17.016 -30.875 -7.504 1 97.5 127 GLU B N 1
ATOM 3196 C CA . GLU B 1 127 ? 17.25 -31.016 -8.938 1 97.5 127 GLU B CA 1
ATOM 3197 C C . GLU B 1 127 ? 16.891 -32.406 -9.422 1 97.5 127 GLU B C 1
ATOM 3199 O O . GLU B 1 127 ? 16.375 -32.594 -10.523 1 97.5 127 GLU B O 1
ATOM 3204 N N . ALA B 1 128 ? 17.141 -33.375 -8.594 1 96.94 128 ALA B N 1
ATOM 3205 C CA . ALA B 1 128 ? 16.891 -34.75 -8.945 1 96.94 128 ALA B CA 1
ATOM 3206 C C . ALA B 1 128 ? 15.398 -35.031 -9.109 1 96.94 128 ALA B C 1
ATOM 3208 O O . ALA B 1 128 ? 15 -36 -9.742 1 96.94 128 ALA B O 1
ATOM 3209 N N . ASP B 1 129 ? 14.578 -34.125 -8.609 1 97.56 129 ASP B N 1
ATOM 3210 C CA . ASP B 1 129 ? 13.133 -34.312 -8.664 1 97.56 129 ASP B CA 1
ATOM 3211 C C . ASP B 1 129 ? 12.547 -33.688 -9.93 1 97.56 129 ASP B C 1
ATOM 3213 O O . ASP B 1 129 ? 11.359 -33.875 -10.227 1 97.56 129 ASP B O 1
ATOM 3217 N N . ALA B 1 130 ? 13.305 -33 -10.727 1 97.69 130 ALA B N 1
ATOM 3218 C CA . ALA B 1 130 ? 12.82 -32.188 -11.836 1 97.69 130 ALA B CA 1
ATOM 3219 C C . ALA B 1 130 ? 12.016 -33.031 -12.82 1 97.69 130 ALA B C 1
ATOM 3221 O O . ALA B 1 130 ? 10.945 -32.625 -13.281 1 97.69 130 ALA B O 1
ATOM 3222 N N . THR B 1 131 ? 12.5 -34.188 -13.102 1 97.31 131 THR B N 1
ATOM 3223 C CA . THR B 1 131 ? 11.82 -35.062 -14.055 1 97.31 131 THR B CA 1
ATOM 3224 C C . THR B 1 131 ? 10.445 -35.469 -13.531 1 97.31 131 THR B C 1
ATOM 3226 O O . THR B 1 131 ? 9.492 -35.594 -14.297 1 97.31 131 THR B O 1
ATOM 3229 N N . ASN B 1 132 ? 10.367 -35.75 -12.258 1 97 132 ASN B N 1
ATOM 3230 C CA . ASN B 1 132 ? 9.109 -36.156 -11.648 1 97 132 ASN B CA 1
ATOM 3231 C C . ASN B 1 132 ? 8.141 -35 -11.492 1 97 132 ASN B C 1
ATOM 3233 O O . ASN B 1 132 ? 6.941 -35.188 -11.297 1 97 132 ASN B O 1
ATOM 3237 N N . MET B 1 133 ? 8.617 -33.75 -11.523 1 98.06 133 MET B N 1
ATOM 3238 C CA . MET B 1 133 ? 7.781 -32.562 -11.406 1 98.06 133 MET B CA 1
ATOM 3239 C C . MET B 1 133 ? 6.977 -32.344 -12.68 1 98.06 133 MET B C 1
ATOM 3241 O O . MET B 1 133 ? 5.84 -31.859 -12.625 1 98.06 133 MET B O 1
ATOM 3245 N N . VAL B 1 134 ? 7.52 -32.719 -13.781 1 96.94 134 VAL B N 1
ATOM 3246 C CA . VAL B 1 134 ? 6.992 -32.406 -15.102 1 96.94 134 VAL B CA 1
ATOM 3247 C C . VAL B 1 134 ? 5.602 -33 -15.266 1 96.94 134 VAL B C 1
ATOM 3249 O O . VAL B 1 134 ? 4.656 -32.312 -15.656 1 96.94 134 VAL B O 1
ATOM 3252 N N . PRO B 1 135 ? 5.398 -34.312 -14.961 1 96.25 135 PRO B N 1
ATOM 3253 C CA . PRO B 1 135 ? 4.059 -34.906 -15.125 1 96.25 135 PRO B CA 1
ATOM 3254 C C . PRO B 1 135 ? 3.006 -34.188 -14.273 1 96.25 135 PRO B C 1
ATOM 3256 O O . PRO B 1 135 ? 1.844 -34.094 -14.68 1 96.25 135 PRO B O 1
ATOM 3259 N N . VAL B 1 136 ? 3.381 -33.75 -13.117 1 97.38 136 VAL B N 1
ATOM 3260 C CA . VAL B 1 136 ? 2.445 -33.031 -12.25 1 97.38 136 VAL B CA 1
ATOM 3261 C C . VAL B 1 136 ? 2.033 -31.719 -12.914 1 97.38 136 VAL B C 1
ATOM 3263 O O . VAL B 1 136 ? 0.842 -31.422 -13.031 1 97.38 136 VAL B O 1
ATOM 3266 N N . PHE B 1 137 ? 3.023 -30.922 -13.367 1 95.38 137 PHE B N 1
ATOM 3267 C CA . PHE B 1 137 ? 2.75 -29.641 -14.031 1 95.38 137 PHE B CA 1
ATOM 3268 C C . PHE B 1 137 ? 1.915 -29.859 -15.289 1 95.38 137 PHE B C 1
ATOM 3270 O O . PHE B 1 137 ? 0.961 -29.109 -15.539 1 95.38 137 PHE B O 1
ATOM 3277 N N . LYS B 1 138 ? 2.217 -30.875 -16.031 1 94 138 LYS B N 1
ATOM 3278 C CA . LYS B 1 138 ? 1.511 -31.141 -17.281 1 94 138 LYS B CA 1
ATOM 3279 C C . LYS B 1 138 ? 0.045 -31.484 -17.016 1 94 138 LYS B C 1
ATOM 3281 O O . LYS B 1 138 ? -0.829 -31.125 -17.812 1 94 138 LYS B O 1
ATOM 3286 N N . GLU B 1 139 ? -0.141 -32.188 -15.984 1 94.38 139 GLU B N 1
ATOM 3287 C CA . GLU B 1 139 ? -1.514 -32.562 -15.672 1 94.38 139 GLU B CA 1
ATOM 3288 C C . GLU B 1 139 ? -2.342 -31.359 -15.25 1 94.38 139 GLU B C 1
ATOM 3290 O O . GLU B 1 139 ? -3.523 -31.266 -15.586 1 94.38 139 GLU B O 1
ATOM 3295 N N . VAL B 1 140 ? -1.756 -30.516 -14.516 1 91.88 140 VAL B N 1
ATOM 3296 C CA . VAL B 1 140 ? -2.506 -29.453 -13.836 1 91.88 140 VAL B CA 1
ATOM 3297 C C . VAL B 1 140 ? -2.6 -28.234 -14.742 1 91.88 140 VAL B C 1
ATOM 3299 O O . VAL B 1 140 ? -3.627 -27.547 -14.766 1 91.88 140 VAL B O 1
ATOM 3302 N N . PHE B 1 141 ? -1.515 -27.922 -15.43 1 86 141 PHE B N 1
ATOM 3303 C CA . PHE B 1 141 ? -1.479 -26.719 -16.25 1 86 141 PHE B CA 1
ATOM 3304 C C . PHE B 1 141 ? -1.542 -27.078 -17.734 1 86 141 PHE B C 1
ATOM 3306 O O . PHE B 1 141 ? -0.599 -27.656 -18.281 1 86 141 PHE B O 1
ATOM 3313 N N . GLU B 1 142 ? -2.664 -26.609 -18.375 1 81.81 142 GLU B N 1
ATOM 3314 C CA . GLU B 1 142 ? -2.768 -26.812 -19.812 1 81.81 142 GLU B CA 1
ATOM 3315 C C . GLU B 1 142 ? -1.73 -25.984 -20.562 1 81.81 142 GLU B C 1
ATOM 3317 O O . GLU B 1 142 ? -1.108 -26.484 -21.516 1 81.81 142 GLU B O 1
ATOM 3322 N N . THR B 1 143 ? -1.611 -24.781 -20.188 1 76.56 143 THR B N 1
ATOM 3323 C CA . THR B 1 143 ? -0.58 -23.875 -20.688 1 76.56 143 THR B CA 1
ATOM 3324 C C . THR B 1 143 ? 0.081 -23.125 -19.531 1 76.56 143 THR B C 1
ATOM 3326 O O . THR B 1 143 ? -0.509 -22.984 -18.453 1 76.56 143 THR B O 1
ATOM 3329 N N . TYR B 1 144 ? 1.248 -22.844 -19.766 1 76.62 144 TYR B N 1
ATOM 3330 C CA . TYR B 1 144 ? 2.023 -22.094 -18.781 1 76.62 144 TYR B CA 1
ATOM 3331 C C . TYR B 1 144 ? 2.996 -21.141 -19.469 1 76.62 144 TYR B C 1
ATOM 3333 O O . TYR B 1 144 ? 3.566 -21.469 -20.516 1 76.62 144 TYR B O 1
ATOM 3341 N N . PRO B 1 145 ? 3.143 -19.906 -18.875 1 69.88 145 PRO B N 1
ATOM 3342 C CA . PRO B 1 145 ? 3.938 -18.875 -19.547 1 69.88 145 PRO B CA 1
ATOM 3343 C C . PRO B 1 145 ? 5.422 -19.219 -19.609 1 69.88 145 PRO B C 1
ATOM 3345 O O . PRO B 1 145 ? 6.172 -18.625 -20.391 1 69.88 145 PRO B O 1
ATOM 3348 N N . PHE B 1 146 ? 5.801 -20.172 -18.844 1 76.94 146 PHE B N 1
ATOM 3349 C CA . PHE B 1 146 ? 7.191 -20.594 -18.828 1 76.94 146 PHE B CA 1
ATOM 3350 C C . PHE B 1 146 ? 7.305 -22.078 -19.125 1 76.94 146 PHE B C 1
ATOM 3352 O O . PHE B 1 146 ? 6.332 -22.828 -18.984 1 76.94 146 PHE B O 1
ATOM 3359 N N . PRO B 1 147 ? 8.414 -22.469 -19.625 1 85 147 PRO B N 1
ATOM 3360 C CA . PRO B 1 147 ? 8.547 -23.875 -20.031 1 85 147 PRO B CA 1
ATOM 3361 C C . PRO B 1 147 ? 8.719 -24.828 -18.859 1 85 147 PRO B C 1
ATOM 3363 O O . PRO B 1 147 ? 9.695 -25.578 -18.797 1 85 147 PRO B O 1
ATOM 3366 N N . ILE B 1 148 ? 7.711 -24.875 -17.984 1 88.69 148 ILE B N 1
ATOM 3367 C CA . ILE B 1 148 ? 7.773 -25.656 -16.75 1 88.69 148 ILE B CA 1
ATOM 3368 C C . ILE B 1 148 ? 7.602 -27.141 -17.078 1 88.69 148 ILE B C 1
ATOM 3370 O O . ILE B 1 148 ? 7.617 -27.984 -16.172 1 88.69 148 ILE B O 1
ATOM 3374 N N . TYR B 1 149 ? 7.52 -27.516 -18.375 1 92.75 149 TYR B N 1
ATOM 3375 C CA . TYR B 1 149 ? 7.422 -28.906 -18.828 1 92.75 149 TYR B CA 1
ATOM 3376 C C . TYR B 1 149 ? 8.781 -29.438 -19.25 1 92.75 149 TYR B C 1
ATOM 3378 O O . TYR B 1 149 ? 8.898 -30.594 -19.688 1 92.75 149 TYR B O 1
ATOM 3386 N N . ASP B 1 150 ? 9.781 -28.625 -19.094 1 94.88 150 ASP B N 1
ATOM 3387 C CA . ASP B 1 150 ? 11.172 -28.984 -19.359 1 94.88 150 ASP B CA 1
ATOM 3388 C C . ASP B 1 150 ? 11.969 -29.109 -18.062 1 94.88 150 ASP B C 1
ATOM 3390 O O . ASP B 1 150 ? 12.242 -28.125 -17.391 1 94.88 150 ASP B O 1
ATOM 3394 N N . PRO B 1 151 ? 12.398 -30.359 -17.797 1 96.69 151 PRO B N 1
ATOM 3395 C CA . PRO B 1 151 ? 13.156 -30.547 -16.562 1 96.69 151 PRO B CA 1
ATOM 3396 C C . PRO B 1 151 ? 14.406 -29.672 -16.5 1 96.69 151 PRO B C 1
ATOM 3398 O O . PRO B 1 151 ? 14.805 -29.234 -15.422 1 96.69 151 PRO B O 1
ATOM 3401 N N . ASP B 1 152 ? 15.016 -29.422 -17.609 1 96.5 152 ASP B N 1
ATOM 3402 C CA . ASP B 1 152 ? 16.219 -28.594 -17.641 1 96.5 152 ASP B CA 1
ATOM 3403 C C . ASP B 1 152 ? 15.898 -27.156 -17.219 1 96.5 152 ASP B C 1
ATOM 3405 O O . ASP B 1 152 ? 16.719 -26.5 -16.578 1 96.5 152 ASP B O 1
ATOM 3409 N N . TYR B 1 153 ? 14.758 -26.797 -17.641 1 94.94 153 TYR B N 1
ATOM 3410 C CA . TYR B 1 153 ? 14.32 -25.469 -17.234 1 94.94 153 TYR B CA 1
ATOM 3411 C C . TYR B 1 153 ? 14.117 -25.391 -15.734 1 94.94 153 TYR B C 1
ATOM 3413 O O . TYR B 1 153 ? 14.547 -24.438 -15.094 1 94.94 153 TYR B O 1
ATOM 3421 N N . LEU B 1 154 ? 13.461 -26.359 -15.18 1 96.56 154 LEU B N 1
ATOM 3422 C CA . LEU B 1 154 ? 13.211 -26.406 -13.742 1 96.56 154 LEU B CA 1
ATOM 3423 C C . LEU B 1 154 ? 14.516 -26.391 -12.969 1 96.56 154 LEU B C 1
ATOM 3425 O O . LEU B 1 154 ? 14.648 -25.656 -11.977 1 96.56 154 LEU B O 1
ATOM 3429 N N . ILE B 1 155 ? 15.453 -27.156 -13.43 1 97 155 ILE B N 1
ATOM 3430 C CA . ILE B 1 155 ? 16.766 -27.203 -12.797 1 97 155 ILE B CA 1
ATOM 3431 C C . ILE B 1 155 ? 17.438 -25.828 -12.891 1 97 155 ILE B C 1
ATOM 3433 O O . ILE B 1 155 ? 18.047 -25.359 -11.922 1 97 155 ILE B O 1
ATOM 3437 N N . LYS B 1 156 ? 17.281 -25.219 -14.016 1 95.62 156 LYS B N 1
ATOM 3438 C CA . LYS B 1 156 ? 17.859 -23.906 -14.219 1 95.62 156 LYS B CA 1
ATOM 3439 C C . LYS B 1 156 ? 17.266 -22.891 -13.242 1 95.62 156 LYS B C 1
ATOM 3441 O O . LYS B 1 156 ? 17.984 -22.047 -12.695 1 95.62 156 LYS B O 1
ATOM 3446 N N . THR B 1 157 ? 15.938 -22.922 -13.07 1 93.94 157 THR B N 1
ATOM 3447 C CA . THR B 1 157 ? 15.297 -21.984 -12.156 1 93.94 157 THR B CA 1
ATOM 3448 C C . THR B 1 157 ? 15.805 -22.188 -10.734 1 93.94 157 THR B C 1
ATOM 3450 O O . THR B 1 157 ? 15.961 -21.219 -9.977 1 93.94 157 THR B O 1
ATOM 3453 N N . MET B 1 158 ? 16.078 -23.438 -10.336 1 95.38 158 MET B N 1
ATOM 3454 C CA . MET B 1 158 ? 16.594 -23.734 -9.008 1 95.38 158 MET B CA 1
ATOM 3455 C C . MET B 1 158 ? 18.016 -23.188 -8.836 1 95.38 158 MET B C 1
ATOM 3457 O O . MET B 1 158 ? 18.344 -22.641 -7.789 1 95.38 158 MET B O 1
ATOM 3461 N N . LYS B 1 159 ? 18.75 -23.281 -9.875 1 94 159 LYS B N 1
ATOM 3462 C CA . LYS B 1 159 ? 20.172 -22.984 -9.797 1 94 159 LYS B CA 1
ATOM 3463 C C . LYS B 1 159 ? 20.438 -21.5 -10.039 1 94 159 LYS B C 1
ATOM 3465 O O . LYS B 1 159 ? 21.297 -20.906 -9.398 1 94 159 LYS B O 1
ATOM 3470 N N . GLU B 1 160 ? 19.625 -20.969 -10.922 1 89.5 160 GLU B N 1
ATOM 3471 C CA . GLU B 1 160 ? 20 -19.656 -11.438 1 89.5 160 GLU B CA 1
ATOM 3472 C C . GLU B 1 160 ? 19.016 -18.578 -10.969 1 89.5 160 GLU B C 1
ATOM 3474 O O . GLU B 1 160 ? 19.375 -17.406 -10.883 1 89.5 160 GLU B O 1
ATOM 3479 N N . ASP B 1 161 ? 17.828 -18.984 -10.656 1 88.06 161 ASP B N 1
ATOM 3480 C CA . ASP B 1 161 ? 16.797 -17.984 -10.359 1 88.06 161 ASP B CA 1
ATOM 3481 C C . ASP B 1 161 ? 16.391 -18.047 -8.891 1 88.06 161 ASP B C 1
ATOM 3483 O O . ASP B 1 161 ? 15.438 -17.375 -8.484 1 88.06 161 ASP B O 1
ATOM 3487 N N . ASP B 1 162 ? 17.016 -18.906 -8.125 1 92.94 162 ASP B N 1
ATOM 3488 C CA . ASP B 1 162 ? 16.766 -19.078 -6.699 1 92.94 162 ASP B CA 1
ATOM 3489 C C . ASP B 1 162 ? 15.32 -19.484 -6.445 1 92.94 162 ASP B C 1
ATOM 3491 O O . ASP B 1 162 ? 14.711 -19.047 -5.465 1 92.94 162 ASP B O 1
ATOM 3495 N N . THR B 1 163 ? 14.766 -20.156 -7.426 1 96.56 163 THR B N 1
ATOM 3496 C CA . THR B 1 163 ? 13.438 -20.719 -7.215 1 96.56 163 THR B CA 1
ATOM 3497 C C . THR B 1 163 ? 13.523 -21.984 -6.375 1 96.56 163 THR B C 1
ATOM 3499 O O . THR B 1 163 ? 14.383 -22.844 -6.605 1 96.56 163 THR B O 1
ATOM 3502 N N . ARG B 1 164 ? 12.695 -22.078 -5.43 1 97.88 164 ARG B N 1
ATOM 3503 C CA . ARG B 1 164 ? 12.602 -23.266 -4.582 1 97.88 164 ARG B CA 1
ATOM 3504 C C . ARG B 1 164 ? 11.273 -23.984 -4.801 1 97.88 164 ARG B C 1
ATOM 3506 O O . ARG B 1 164 ? 10.227 -23.344 -4.926 1 97.88 164 ARG B O 1
ATOM 3513 N N . TYR B 1 165 ? 11.414 -25.266 -4.918 1 98.31 165 TYR B N 1
ATOM 3514 C CA . TYR B 1 165 ? 10.227 -26.078 -5.137 1 98.31 165 TYR B CA 1
ATOM 3515 C C . TYR B 1 165 ? 9.938 -26.953 -3.926 1 98.31 165 TYR B C 1
ATOM 3517 O O . TYR B 1 165 ? 10.859 -27.391 -3.232 1 98.31 165 TYR B O 1
ATOM 3525 N N . PHE B 1 166 ? 8.68 -27.188 -3.719 1 98.69 166 PHE B N 1
ATOM 3526 C CA . PHE B 1 166 ? 8.203 -28.031 -2.623 1 98.69 166 PHE B CA 1
ATOM 3527 C C . PHE B 1 166 ? 7.133 -29 -3.109 1 98.69 166 PHE B C 1
ATOM 3529 O O . PHE B 1 166 ? 6.348 -28.672 -4 1 98.69 166 PHE B O 1
ATOM 3536 N N . GLY B 1 167 ? 7.152 -30.188 -2.506 1 98.69 167 GLY B N 1
ATOM 3537 C CA . GLY B 1 167 ? 6.246 -31.219 -2.982 1 98.69 167 GLY B CA 1
ATOM 3538 C C . GLY B 1 167 ? 5.477 -31.891 -1.865 1 98.69 167 GLY B C 1
ATOM 3539 O O . GLY B 1 167 ? 5.973 -32 -0.742 1 98.69 167 GLY B O 1
ATOM 3540 N N . ALA B 1 168 ? 4.289 -32.25 -2.178 1 98.62 168 ALA B N 1
ATOM 3541 C CA . ALA B 1 168 ? 3.529 -33.188 -1.373 1 98.62 168 ALA B CA 1
ATOM 3542 C C . ALA B 1 168 ? 3.551 -34.594 -2.006 1 98.62 168 ALA B C 1
ATOM 3544 O O . ALA B 1 168 ? 3.426 -34.719 -3.225 1 98.62 168 ALA B O 1
ATOM 3545 N N . PHE B 1 169 ? 3.727 -35.562 -1.138 1 98.44 169 PHE B N 1
ATOM 3546 C CA . PHE B 1 169 ? 3.85 -36.938 -1.604 1 98.44 169 PHE B CA 1
ATOM 3547 C C . PHE B 1 169 ? 2.771 -37.812 -0.981 1 98.44 169 PHE B C 1
ATOM 3549 O O . PHE B 1 169 ? 2.438 -37.656 0.195 1 98.44 169 PHE B O 1
ATOM 3556 N N . PHE B 1 170 ? 2.223 -38.656 -1.778 1 97.81 170 PHE B N 1
ATOM 3557 C CA . PHE B 1 170 ? 1.339 -39.75 -1.367 1 97.81 170 PHE B CA 1
ATOM 3558 C C . PHE B 1 170 ? 1.908 -41.094 -1.783 1 97.81 170 PHE B C 1
ATOM 3560 O O . PHE B 1 170 ? 2.113 -41.344 -2.973 1 97.81 170 PHE B O 1
ATOM 3567 N N . ASN B 1 171 ? 2.238 -42 -0.803 1 95.19 171 ASN B N 1
ATOM 3568 C CA . ASN B 1 171 ? 2.883 -43.281 -1.087 1 95.19 171 ASN B CA 1
ATOM 3569 C C . ASN B 1 171 ? 4.145 -43.125 -1.927 1 95.19 171 ASN B C 1
ATOM 3571 O O . ASN B 1 171 ? 4.297 -43.75 -2.969 1 95.19 171 ASN B O 1
ATOM 3575 N N . ASN B 1 172 ? 4.918 -42.062 -1.648 1 93.38 172 ASN B N 1
ATOM 3576 C CA . ASN B 1 172 ? 6.223 -41.75 -2.223 1 93.38 172 ASN B CA 1
ATOM 3577 C C . ASN B 1 172 ? 6.094 -41.219 -3.652 1 93.38 172 ASN B C 1
ATOM 3579 O O . ASN B 1 172 ? 7.086 -41.125 -4.375 1 93.38 172 ASN B O 1
ATOM 3583 N N . GLU B 1 173 ? 4.902 -40.906 -4.016 1 96.75 173 GLU B N 1
ATOM 3584 C CA . GLU B 1 173 ? 4.672 -40.312 -5.32 1 96.75 173 GLU B CA 1
ATOM 3585 C C . GLU B 1 173 ? 4.383 -38.812 -5.195 1 96.75 173 GLU B C 1
ATOM 3587 O O . GLU B 1 173 ? 3.594 -38.406 -4.348 1 96.75 173 GLU B O 1
ATOM 3592 N N . LEU B 1 174 ? 5.039 -38.031 -6.039 1 98.31 174 LEU B N 1
ATOM 3593 C CA . LEU B 1 174 ? 4.816 -36.594 -6.051 1 98.31 174 LEU B CA 1
ATOM 3594 C C . LEU B 1 174 ? 3.439 -36.25 -6.621 1 98.31 174 LEU B C 1
ATOM 3596 O O . LEU B 1 174 ? 3.141 -36.594 -7.766 1 98.31 174 LEU B O 1
ATOM 3600 N N . ILE B 1 175 ? 2.57 -35.625 -5.82 1 98.19 175 ILE B N 1
ATOM 3601 C CA . ILE B 1 175 ? 1.195 -35.438 -6.27 1 98.19 175 ILE B CA 1
ATOM 3602 C C . ILE B 1 175 ? 0.833 -33.969 -6.254 1 98.19 175 ILE B C 1
ATOM 3604 O O . ILE B 1 175 ? -0.185 -33.562 -6.82 1 98.19 175 ILE B O 1
ATOM 3608 N N . ALA B 1 176 ? 1.641 -33.094 -5.664 1 98.44 176 ALA B N 1
ATOM 3609 C CA . ALA B 1 176 ? 1.42 -31.672 -5.629 1 98.44 176 ALA B CA 1
ATOM 3610 C C . ALA B 1 176 ? 2.742 -30.906 -5.543 1 98.44 176 ALA B C 1
ATOM 3612 O O . ALA B 1 176 ? 3.723 -31.422 -4.996 1 98.44 176 ALA B O 1
ATOM 3613 N N . ILE B 1 177 ? 2.758 -29.75 -6.156 1 98.31 177 ILE B N 1
ATOM 3614 C CA . ILE B 1 177 ? 3.959 -28.922 -6.203 1 98.31 177 ILE B CA 1
ATOM 3615 C C . ILE B 1 177 ? 3.594 -27.469 -5.922 1 98.31 177 ILE B C 1
ATOM 3617 O O . ILE B 1 177 ? 2.512 -27.016 -6.297 1 98.31 177 ILE B O 1
ATOM 3621 N N . SER B 1 178 ? 4.414 -26.781 -5.23 1 97.94 178 SER B N 1
ATOM 3622 C CA . SER B 1 178 ? 4.434 -25.328 -5.141 1 97.94 178 SER B CA 1
ATOM 3623 C C . SER B 1 178 ? 5.852 -24.781 -5.285 1 97.94 178 SER B C 1
ATOM 3625 O O . SER B 1 178 ? 6.82 -25.531 -5.219 1 97.94 178 SER B O 1
ATOM 3627 N N . SER B 1 179 ? 5.949 -23.562 -5.582 1 97.69 179 SER B N 1
ATOM 3628 C CA . SER B 1 179 ? 7.277 -22.969 -5.711 1 97.69 179 SER B CA 1
ATOM 3629 C C . SER B 1 179 ? 7.328 -21.594 -5.066 1 97.69 179 SER B C 1
ATOM 3631 O O . SER B 1 179 ? 6.285 -20.984 -4.809 1 97.69 179 SER B O 1
ATOM 3633 N N . ALA B 1 180 ? 8.453 -21.203 -4.68 1 97.94 180 ALA B N 1
ATOM 3634 C CA . ALA B 1 180 ? 8.766 -19.859 -4.223 1 97.94 180 ALA B CA 1
ATOM 3635 C C . ALA B 1 180 ? 9.891 -19.25 -5.055 1 97.94 180 ALA B C 1
ATOM 3637 O O . ALA B 1 180 ? 10.984 -19.812 -5.148 1 97.94 180 ALA B O 1
ATOM 3638 N N . GLU B 1 181 ? 9.586 -18.172 -5.719 1 96.38 181 GLU B N 1
ATOM 3639 C CA . GLU B 1 181 ? 10.648 -17.375 -6.336 1 96.38 181 GLU B CA 1
ATOM 3640 C C . GLU B 1 181 ? 11.305 -16.453 -5.32 1 96.38 181 GLU B C 1
ATOM 3642 O O . GLU B 1 181 ? 10.758 -15.406 -4.977 1 96.38 181 GLU B O 1
ATOM 3647 N N . CYS B 1 182 ? 12.531 -16.828 -4.984 1 96.75 182 CYS B N 1
ATOM 3648 C CA . CYS B 1 182 ? 13.172 -16.203 -3.836 1 96.75 182 CYS B CA 1
ATOM 3649 C C . CYS B 1 182 ? 14.18 -15.148 -4.281 1 96.75 182 CYS B C 1
ATOM 3651 O O . CYS B 1 182 ? 14.883 -15.336 -5.273 1 96.75 182 CYS B O 1
ATOM 3653 N N . ASN B 1 183 ? 14.203 -14.07 -3.631 1 95.56 183 ASN B N 1
ATOM 3654 C CA . ASN B 1 183 ? 15.289 -13.094 -3.689 1 95.56 183 ASN B CA 1
ATOM 3655 C C . ASN B 1 183 ? 16.078 -13.055 -2.385 1 95.56 183 ASN B C 1
ATOM 3657 O O . ASN B 1 183 ? 15.672 -12.398 -1.427 1 95.56 183 ASN B O 1
ATOM 3661 N N . ASN B 1 184 ? 17.172 -13.633 -2.416 1 94.06 184 ASN B N 1
ATOM 3662 C CA . ASN B 1 184 ? 17.969 -13.828 -1.203 1 94.06 184 ASN B CA 1
ATOM 3663 C C . ASN B 1 184 ? 18.516 -12.516 -0.676 1 94.06 184 ASN B C 1
ATOM 3665 O O . ASN B 1 184 ? 18.766 -12.375 0.523 1 94.06 184 ASN B O 1
ATOM 3669 N N . THR B 1 185 ? 18.719 -11.625 -1.588 1 93.31 185 THR B N 1
ATOM 3670 C CA . THR B 1 185 ? 19.266 -10.336 -1.195 1 93.31 185 THR B CA 1
ATOM 3671 C C . THR B 1 185 ? 18.188 -9.438 -0.61 1 93.31 185 THR B C 1
ATOM 3673 O O . THR B 1 185 ? 18.391 -8.797 0.42 1 93.31 185 THR B O 1
ATOM 3676 N N . LYS B 1 186 ? 17.078 -9.43 -1.2 1 94.94 186 LYS B N 1
ATOM 3677 C CA . LYS B 1 186 ? 15.984 -8.547 -0.802 1 94.94 186 LYS B CA 1
ATOM 3678 C C . LYS B 1 186 ? 15.062 -9.234 0.203 1 94.94 186 LYS B C 1
ATOM 3680 O O . LYS B 1 186 ? 14.141 -8.609 0.73 1 94.94 186 LYS B O 1
ATOM 3685 N N . LYS B 1 187 ? 15.227 -10.516 0.445 1 96.81 187 LYS B N 1
ATOM 3686 C CA . LYS B 1 187 ? 14.586 -11.336 1.462 1 96.81 187 LYS B CA 1
ATOM 3687 C C . LYS B 1 187 ? 13.07 -11.391 1.259 1 96.81 187 LYS B C 1
ATOM 3689 O O . LYS B 1 187 ? 12.305 -11.312 2.225 1 96.81 187 LYS B O 1
ATOM 3694 N N . ASN B 1 188 ? 12.664 -11.359 0.042 1 97.81 188 ASN B N 1
ATOM 3695 C CA . ASN B 1 188 ? 11.266 -11.594 -0.314 1 97.81 188 ASN B CA 1
ATOM 3696 C C . ASN B 1 188 ? 11.109 -12.828 -1.197 1 97.81 188 ASN B C 1
ATOM 3698 O O . ASN B 1 188 ? 12.094 -13.336 -1.739 1 97.81 188 ASN B O 1
ATOM 3702 N N . ALA B 1 189 ? 9.898 -13.359 -1.254 1 98.19 189 ALA B N 1
ATOM 3703 C CA . ALA B 1 189 ? 9.633 -14.531 -2.08 1 98.19 189 ALA B CA 1
ATOM 3704 C C . ALA B 1 189 ? 8.203 -14.5 -2.629 1 98.19 189 ALA B C 1
ATOM 3706 O O . ALA B 1 189 ? 7.262 -14.195 -1.902 1 98.19 189 ALA B O 1
ATOM 3707 N N . GLU B 1 190 ? 8.086 -14.719 -3.891 1 98.06 190 GLU B N 1
ATOM 3708 C CA . GLU B 1 190 ? 6.773 -14.914 -4.492 1 98.06 190 GLU B CA 1
ATOM 3709 C C . GLU B 1 190 ? 6.324 -16.359 -4.395 1 98.06 190 GLU B C 1
ATOM 3711 O O . GLU B 1 190 ? 7 -17.266 -4.895 1 98.06 190 GLU B O 1
ATOM 3716 N N . MET B 1 191 ? 5.258 -16.609 -3.734 1 98 191 MET B N 1
ATOM 3717 C CA . MET B 1 191 ? 4.676 -17.953 -3.58 1 98 191 MET B CA 1
ATOM 3718 C C . MET B 1 191 ? 3.797 -18.297 -4.777 1 98 191 MET B C 1
ATOM 3720 O O . MET B 1 191 ? 2.777 -17.656 -5.016 1 98 191 MET B O 1
ATOM 3724 N N . THR B 1 192 ? 4.199 -19.328 -5.535 1 94.44 192 THR B N 1
ATOM 3725 C CA . THR B 1 192 ? 3.557 -19.516 -6.832 1 94.44 192 THR B CA 1
ATOM 3726 C C . THR B 1 192 ? 3.529 -21 -7.207 1 94.44 192 THR B C 1
ATOM 3728 O O . THR B 1 192 ? 3.922 -21.844 -6.414 1 94.44 192 THR B O 1
ATOM 3731 N N . ASP B 1 193 ? 2.918 -21.359 -8.359 1 92.5 193 ASP B N 1
ATOM 3732 C CA . ASP B 1 193 ? 2.938 -22.641 -9.078 1 92.5 193 ASP B CA 1
ATOM 3733 C C . ASP B 1 193 ? 2.291 -23.734 -8.25 1 92.5 193 ASP B C 1
ATOM 3735 O O . ASP B 1 193 ? 2.812 -24.859 -8.18 1 92.5 193 ASP B O 1
ATOM 3739 N N . PHE B 1 194 ? 1.263 -23.406 -7.625 1 95.5 194 PHE B N 1
ATOM 3740 C CA . PHE B 1 194 ? 0.532 -24.438 -6.91 1 95.5 194 PHE B CA 1
ATOM 3741 C C . PHE B 1 194 ? -0.148 -25.391 -7.887 1 95.5 194 PHE B C 1
ATOM 3743 O O . PHE B 1 194 ? -1.011 -24.984 -8.664 1 95.5 194 PHE B O 1
ATOM 3750 N N . ALA B 1 195 ? 0.264 -26.609 -7.863 1 95.81 195 ALA B N 1
ATOM 3751 C CA . ALA B 1 195 ? -0.27 -27.656 -8.727 1 95.81 195 ALA B CA 1
ATOM 3752 C C . ALA B 1 195 ? -0.597 -28.922 -7.926 1 95.81 195 ALA B C 1
ATOM 3754 O O . ALA B 1 195 ? 0.296 -29.547 -7.348 1 95.81 195 ALA B O 1
ATOM 3755 N N . VAL B 1 196 ? -1.798 -29.234 -7.828 1 96.88 196 VAL B N 1
ATOM 3756 C CA . VAL B 1 196 ? -2.256 -30.453 -7.184 1 96.88 196 VAL B CA 1
ATOM 3757 C C . VAL B 1 196 ? -2.965 -31.344 -8.203 1 96.88 196 VAL B C 1
ATOM 3759 O O . VAL B 1 196 ? -3.902 -30.891 -8.875 1 96.88 196 VAL B O 1
ATOM 3762 N N . ILE B 1 197 ? -2.469 -32.531 -8.312 1 96.81 197 ILE B N 1
ATOM 3763 C CA . ILE B 1 197 ? -3.104 -33.438 -9.266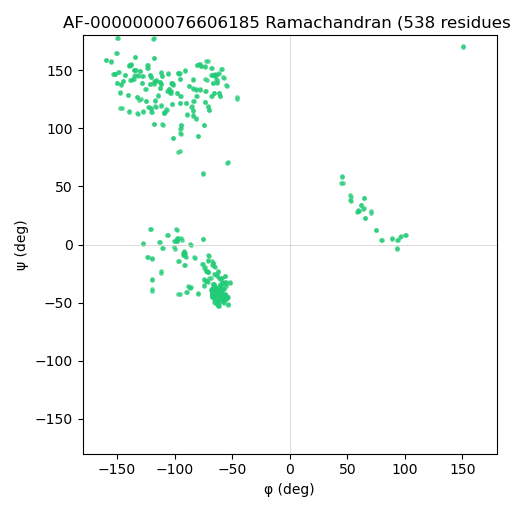 1 96.81 197 ILE B CA 1
ATOM 3764 C C . ILE B 1 197 ? -4.574 -33.625 -8.898 1 96.81 197 ILE B C 1
ATOM 3766 O O . ILE B 1 197 ? -4.93 -33.656 -7.719 1 96.81 197 ILE B O 1
ATOM 3770 N N . SER B 1 198 ? -5.422 -33.875 -9.828 1 95.81 198 SER B N 1
ATOM 3771 C CA . SER B 1 198 ? -6.879 -33.844 -9.711 1 95.81 198 SER B CA 1
ATOM 3772 C C . SER B 1 198 ? -7.379 -34.875 -8.703 1 95.81 198 SER B C 1
ATOM 3774 O O . SER B 1 198 ? -8.281 -34.594 -7.914 1 95.81 198 SER B O 1
ATOM 3776 N N . SER B 1 199 ? -6.777 -36.062 -8.695 1 96 199 SER B N 1
ATOM 3777 C CA . SER B 1 199 ? -7.25 -37.156 -7.863 1 96 199 SER B CA 1
ATOM 3778 C C . SER B 1 199 ? -6.973 -36.906 -6.387 1 96 199 SER B C 1
ATOM 3780 O O . SER B 1 199 ? -7.512 -37.562 -5.516 1 96 199 SER B O 1
ATOM 3782 N N . HIS B 1 200 ? -6.219 -35.875 -6.082 1 96.5 200 HIS B N 1
ATOM 3783 C CA . HIS B 1 200 ? -5.848 -35.594 -4.699 1 96.5 200 HIS B CA 1
ATOM 3784 C C . HIS B 1 200 ? -6.316 -34.219 -4.258 1 96.5 200 HIS B C 1
ATOM 3786 O O . HIS B 1 200 ? -5.871 -33.719 -3.225 1 96.5 200 HIS B O 1
ATOM 3792 N N . ARG B 1 201 ? -7.18 -33.625 -5.035 1 93.44 201 ARG B N 1
ATOM 3793 C CA . ARG B 1 201 ? -7.742 -32.344 -4.664 1 93.44 201 ARG B CA 1
ATOM 3794 C C . ARG B 1 201 ? -8.719 -32.469 -3.502 1 93.44 201 ARG B C 1
ATOM 3796 O O . ARG B 1 201 ? -9.125 -33.594 -3.158 1 93.44 201 ARG B O 1
ATOM 3803 N N . GLY B 1 202 ? -8.961 -31.453 -2.803 1 91.94 202 GLY B N 1
ATOM 3804 C CA . GLY B 1 202 ? -9.906 -31.453 -1.694 1 91.94 202 GLY B CA 1
ATOM 3805 C C . GLY B 1 202 ? -9.266 -31.844 -0.373 1 91.94 202 GLY B C 1
ATOM 3806 O O . GLY B 1 202 ? -9.961 -31.984 0.637 1 91.94 202 GLY B O 1
ATOM 3807 N N . LYS B 1 203 ? -7.988 -32 -0.399 1 94.44 203 LYS B N 1
ATOM 3808 C CA . LYS B 1 203 ? -7.262 -32.406 0.799 1 94.44 203 LYS B CA 1
ATOM 3809 C C . LYS B 1 203 ? -6.465 -31.25 1.381 1 94.44 203 LYS B C 1
ATOM 3811 O O . LYS B 1 203 ? -5.598 -31.438 2.232 1 94.44 203 LYS B O 1
ATOM 3816 N N . ARG B 1 204 ? -6.617 -30.062 0.899 1 95.19 204 ARG B N 1
ATOM 3817 C CA . ARG B 1 204 ? -5.988 -28.828 1.376 1 95.19 204 ARG B CA 1
ATOM 3818 C C . ARG B 1 204 ? -4.477 -28.891 1.194 1 95.19 204 ARG B C 1
ATOM 3820 O O . ARG B 1 204 ? -3.729 -28.375 2.025 1 95.19 204 ARG B O 1
ATOM 3827 N N . LEU B 1 205 ? -4.07 -29.578 0.188 1 97 205 LEU B N 1
ATOM 3828 C CA . LEU B 1 205 ? -2.639 -29.75 -0.024 1 97 205 LEU B CA 1
ATOM 3829 C C . LEU B 1 205 ? -1.969 -28.422 -0.341 1 97 205 LEU B C 1
ATOM 3831 O O . LEU B 1 205 ? -0.834 -28.172 0.077 1 97 205 LEU B O 1
ATOM 3835 N N . ALA B 1 206 ? -2.631 -27.562 -1.065 1 96.88 206 ALA B N 1
ATOM 3836 C CA . ALA B 1 206 ? -2.078 -26.234 -1.361 1 96.88 206 ALA B CA 1
ATOM 3837 C C . ALA B 1 206 ? -1.848 -25.438 -0.081 1 96.88 206 ALA B C 1
ATOM 3839 O O . ALA B 1 206 ? -0.829 -24.766 0.059 1 96.88 206 ALA B O 1
ATOM 3840 N N . VAL B 1 207 ? -2.752 -25.547 0.843 1 97.44 207 VAL B N 1
ATOM 3841 C CA . VAL B 1 207 ? -2.666 -24.844 2.127 1 97.44 207 VAL B CA 1
ATOM 3842 C C . VAL B 1 207 ? -1.455 -25.359 2.906 1 97.44 207 VAL B C 1
ATOM 3844 O O . VAL B 1 207 ? -0.667 -24.562 3.426 1 97.44 207 VAL B O 1
ATOM 3847 N N . HIS B 1 208 ? -1.335 -26.688 2.949 1 98 208 HIS B N 1
ATOM 3848 C CA . HIS B 1 208 ? -0.226 -27.297 3.68 1 98 208 HIS B CA 1
ATOM 3849 C C . HIS B 1 208 ? 1.112 -26.938 3.035 1 98 208 HIS B C 1
ATOM 3851 O O . HIS B 1 208 ? 2.096 -26.688 3.734 1 98 208 HIS B O 1
ATOM 3857 N N . LEU B 1 209 ? 1.114 -26.953 1.729 1 98.31 209 LEU B N 1
ATOM 3858 C CA . LEU B 1 209 ? 2.334 -26.594 1.014 1 98.31 209 LEU B CA 1
ATOM 3859 C C . LEU B 1 209 ? 2.723 -25.156 1.289 1 98.31 209 LEU B C 1
ATOM 3861 O O . LEU B 1 209 ? 3.896 -24.859 1.525 1 98.31 209 LEU B O 1
ATOM 3865 N N . LEU B 1 210 ? 1.779 -24.219 1.244 1 98.31 210 LEU B N 1
ATOM 3866 C CA . LEU B 1 210 ? 2.059 -22.812 1.496 1 98.31 210 LEU B CA 1
ATOM 3867 C C . LEU B 1 210 ? 2.623 -22.609 2.898 1 98.31 210 LEU B C 1
ATOM 3869 O O . LEU B 1 210 ? 3.615 -21.906 3.078 1 98.31 210 LEU B O 1
ATOM 3873 N N . LYS B 1 211 ? 2.033 -23.25 3.898 1 97.44 211 LYS B N 1
ATOM 3874 C CA . LYS B 1 211 ? 2.52 -23.172 5.273 1 97.44 211 LYS B CA 1
ATOM 3875 C C . LYS B 1 211 ? 3.939 -23.719 5.387 1 97.44 211 LYS B C 1
ATOM 3877 O O . LYS B 1 211 ? 4.793 -23.109 6.043 1 97.44 211 LYS B O 1
ATOM 3882 N N . PHE B 1 212 ? 4.109 -24.828 4.762 1 97.75 212 PHE B N 1
ATOM 3883 C CA . PHE B 1 212 ? 5.418 -25.469 4.781 1 97.75 212 PHE B CA 1
ATOM 3884 C C . PHE B 1 212 ? 6.473 -24.578 4.141 1 97.75 212 PHE B C 1
ATOM 3886 O O . PHE B 1 212 ? 7.566 -24.406 4.684 1 97.75 212 PHE B O 1
ATOM 3893 N N . MET B 1 213 ? 6.152 -24 2.977 1 97.81 213 MET B N 1
ATOM 3894 C CA . MET B 1 213 ? 7.043 -23.078 2.283 1 97.81 213 MET B CA 1
ATOM 3895 C C . MET B 1 213 ? 7.422 -21.906 3.182 1 97.81 213 MET B C 1
ATOM 3897 O O . MET B 1 213 ? 8.594 -21.547 3.275 1 97.81 213 MET B O 1
ATOM 3901 N N . GLU B 1 214 ? 6.469 -21.312 3.807 1 97.25 214 GLU B N 1
ATOM 3902 C CA . GLU B 1 214 ? 6.707 -20.172 4.699 1 97.25 214 GLU B CA 1
ATOM 3903 C C . GLU B 1 214 ? 7.676 -20.547 5.816 1 97.25 214 GLU B C 1
ATOM 3905 O O . GLU B 1 214 ? 8.617 -19.812 6.102 1 97.25 214 GLU B O 1
ATOM 3910 N N . GLU B 1 215 ? 7.383 -21.672 6.43 1 97 215 GLU B N 1
ATOM 3911 C CA . GLU B 1 215 ? 8.219 -22.109 7.543 1 97 215 GLU B CA 1
ATOM 3912 C C . GLU B 1 215 ? 9.664 -22.281 7.105 1 97 215 GLU B C 1
ATOM 3914 O O . GLU B 1 215 ? 10.586 -21.844 7.801 1 97 215 GLU B O 1
ATOM 3919 N N . GLU B 1 216 ? 9.828 -22.922 5.957 1 97.31 216 GLU B N 1
ATOM 3920 C CA . GLU B 1 216 ? 11.172 -23.156 5.441 1 97.31 216 GLU B CA 1
ATOM 3921 C C . GLU B 1 216 ? 11.875 -21.844 5.113 1 97.31 216 GLU B C 1
ATOM 3923 O O . GLU B 1 216 ? 13.062 -21.688 5.41 1 97.31 216 GLU B O 1
ATOM 3928 N N . LEU B 1 217 ? 11.188 -20.953 4.523 1 97.62 217 LEU B N 1
ATOM 3929 C CA . LEU B 1 217 ? 11.789 -19.719 4.07 1 97.62 217 LEU B CA 1
ATOM 3930 C C . LEU B 1 217 ? 12.07 -18.781 5.25 1 97.62 217 LEU B C 1
ATOM 3932 O O . LEU B 1 217 ? 13.055 -18.047 5.238 1 97.62 217 LEU B O 1
ATOM 3936 N N . VAL B 1 218 ? 11.195 -18.812 6.258 1 97.38 218 VAL B N 1
ATOM 3937 C CA . VAL B 1 218 ? 11.422 -18.016 7.465 1 97.38 218 VAL B CA 1
ATOM 3938 C C . VAL B 1 218 ? 12.719 -18.453 8.133 1 97.38 218 VAL B C 1
ATOM 3940 O O . VAL B 1 218 ? 13.5 -17.609 8.586 1 97.38 218 VAL B O 1
ATOM 3943 N N . LYS B 1 219 ? 12.953 -19.703 8.172 1 96.88 219 LYS B N 1
ATOM 3944 C CA . LYS B 1 219 ? 14.188 -20.234 8.75 1 96.88 219 LYS B CA 1
ATOM 3945 C C . LYS B 1 219 ? 15.406 -19.688 8.016 1 96.88 219 LYS B C 1
ATOM 3947 O O . LYS B 1 219 ? 16.469 -19.516 8.617 1 96.88 219 LYS B O 1
ATOM 3952 N N . ASP B 1 220 ? 15.188 -19.391 6.762 1 96.25 220 ASP B N 1
ATOM 3953 C CA . ASP B 1 220 ? 16.297 -18.922 5.938 1 96.25 220 ASP B CA 1
ATOM 3954 C C . ASP B 1 220 ? 16.344 -17.391 5.918 1 96.25 220 ASP B C 1
ATOM 3956 O O . ASP B 1 220 ? 17.094 -16.797 5.129 1 96.25 220 ASP B O 1
ATOM 3960 N N . GLY B 1 221 ? 15.516 -16.734 6.68 1 96.56 221 GLY B N 1
ATOM 3961 C CA . GLY B 1 221 ? 15.648 -15.305 6.922 1 96.56 221 GLY B CA 1
ATOM 3962 C C . GLY B 1 221 ? 14.781 -14.461 6.004 1 96.56 221 GLY B C 1
ATOM 3963 O O . GLY B 1 221 ? 14.906 -13.234 5.977 1 96.56 221 GLY B O 1
ATOM 3964 N N . PHE B 1 222 ? 13.938 -15.102 5.223 1 97.56 222 PHE B N 1
ATOM 3965 C CA . PHE B 1 222 ? 13.031 -14.336 4.375 1 97.56 222 PHE B CA 1
ATOM 3966 C C . PHE B 1 222 ? 12.008 -13.586 5.219 1 97.56 222 PHE B C 1
ATOM 3968 O O . PHE B 1 222 ? 11.555 -14.094 6.25 1 97.56 222 PHE B O 1
ATOM 3975 N N . LYS B 1 223 ? 11.594 -12.352 4.77 1 97.44 223 LYS B N 1
ATOM 3976 C CA . LYS B 1 223 ? 10.828 -11.453 5.625 1 97.44 223 LYS B CA 1
ATOM 3977 C C . LYS B 1 223 ? 9.461 -11.141 5.012 1 97.44 223 LYS B C 1
ATOM 3979 O O . LYS B 1 223 ? 8.516 -10.82 5.727 1 97.44 223 LYS B O 1
ATOM 3984 N N . THR B 1 224 ? 9.422 -11.172 3.703 1 98.25 224 THR B N 1
ATOM 3985 C CA . THR B 1 224 ? 8.18 -10.797 3.039 1 98.25 224 THR B CA 1
ATOM 3986 C C . THR B 1 224 ? 7.785 -11.844 2.002 1 98.25 224 THR B C 1
ATOM 3988 O O . THR B 1 224 ? 8.594 -12.211 1.143 1 98.25 224 THR B O 1
ATOM 3991 N N . PHE B 1 225 ? 6.609 -12.359 2.115 1 98.5 225 PHE B N 1
ATOM 3992 C CA . PHE B 1 225 ? 6.031 -13.312 1.177 1 98.5 225 PHE B CA 1
ATOM 3993 C C . PHE B 1 225 ? 4.859 -12.695 0.426 1 98.5 225 PHE B C 1
ATOM 3995 O O . PHE B 1 225 ? 4.098 -11.906 0.994 1 98.5 225 PHE B O 1
ATOM 4002 N N . TYR B 1 226 ? 4.785 -12.992 -0.86 1 98.69 226 TYR B N 1
ATOM 4003 C CA . TYR B 1 226 ? 3.676 -12.445 -1.634 1 98.69 226 TYR B CA 1
ATOM 4004 C C . TYR B 1 226 ? 3.307 -13.367 -2.785 1 98.69 226 TYR B C 1
ATOM 4006 O O . TYR B 1 226 ? 4 -14.352 -3.047 1 98.69 226 TYR B O 1
ATOM 4014 N N . THR B 1 227 ? 2.186 -13.133 -3.33 1 98.25 227 THR B N 1
ATOM 4015 C CA . THR B 1 227 ? 1.771 -13.836 -4.539 1 98.25 227 THR B CA 1
ATOM 4016 C C . THR B 1 227 ? 0.998 -12.906 -5.469 1 98.25 227 THR B C 1
ATOM 4018 O O . THR B 1 227 ? 0.402 -11.93 -5.023 1 98.25 227 THR B O 1
ATOM 4021 N N . ILE B 1 228 ? 1.157 -13.094 -6.676 1 96.94 228 ILE B N 1
ATOM 4022 C CA . ILE B 1 228 ? 0.328 -12.539 -7.738 1 96.94 228 ILE B CA 1
ATOM 4023 C C . ILE B 1 228 ? -0.642 -13.602 -8.25 1 96.94 228 ILE B C 1
ATOM 4025 O O . ILE B 1 228 ? -0.313 -14.367 -9.164 1 96.94 228 ILE B O 1
ATOM 4029 N N . ALA B 1 229 ? -1.795 -13.641 -7.676 1 96.62 229 ALA B N 1
ATOM 4030 C CA . ALA B 1 229 ? -2.762 -14.719 -7.902 1 96.62 229 ALA B CA 1
ATOM 4031 C C . ALA B 1 229 ? -3.797 -14.312 -8.945 1 96.62 229 ALA B C 1
ATOM 4033 O O . ALA B 1 229 ? -4.191 -13.141 -9.023 1 96.62 229 ALA B O 1
ATOM 4034 N N . ARG B 1 230 ? -4.246 -15.242 -9.664 1 95 230 ARG B N 1
ATOM 4035 C CA . ARG B 1 230 ? -5.297 -14.992 -10.641 1 95 230 ARG B CA 1
ATOM 4036 C C . ARG B 1 230 ? -6.566 -14.492 -9.969 1 95 230 ARG B C 1
ATOM 4038 O O . ARG B 1 230 ? -7.055 -15.102 -9.016 1 95 230 ARG B O 1
ATOM 4045 N N . LEU B 1 231 ? -7.094 -13.398 -10.516 1 97.69 231 LEU B N 1
ATOM 4046 C CA . LEU B 1 231 ? -8.359 -12.883 -10.016 1 97.69 231 LEU B CA 1
ATOM 4047 C C . LEU B 1 231 ? -9.461 -13.93 -10.141 1 97.69 231 LEU B C 1
ATOM 4049 O O . LEU B 1 231 ? -10.305 -14.07 -9.258 1 97.69 231 LEU B O 1
ATOM 4053 N N . HIS B 1 232 ? -9.406 -14.773 -11.188 1 95.31 232 HIS B N 1
ATOM 4054 C CA . HIS B 1 232 ? -10.461 -15.727 -11.523 1 95.31 232 HIS B CA 1
ATOM 4055 C C . HIS B 1 232 ? -10.336 -17 -10.695 1 95.31 232 HIS B C 1
ATOM 4057 O O . HIS B 1 232 ? -11.227 -17.859 -10.727 1 95.31 232 HIS B O 1
ATOM 4063 N N . SER B 1 233 ? -9.258 -17.188 -10.008 1 93.88 233 SER B N 1
ATOM 4064 C CA . SER B 1 233 ? -9.094 -18.359 -9.164 1 93.88 233 SER B CA 1
ATOM 4065 C C . SER B 1 233 ? -9.477 -18.062 -7.719 1 93.88 233 SER B C 1
ATOM 4067 O O . SER B 1 233 ? -8.602 -17.875 -6.867 1 93.88 233 SER B O 1
ATOM 4069 N N . LEU B 1 234 ? -10.75 -18.078 -7.445 1 96.56 234 LEU B N 1
ATOM 4070 C CA . LEU B 1 234 ? -11.234 -17.75 -6.105 1 96.56 234 LEU B CA 1
ATOM 4071 C C . LEU B 1 234 ? -10.664 -18.719 -5.07 1 96.56 234 LEU B C 1
ATOM 4073 O O . LEU B 1 234 ? -10.297 -18.297 -3.969 1 96.56 234 LEU B O 1
ATOM 4077 N N . PRO B 1 235 ? -10.516 -20.016 -5.418 1 94.12 235 PRO B N 1
ATOM 4078 C CA . PRO B 1 235 ? -9.945 -20.938 -4.434 1 94.12 235 PRO B CA 1
ATOM 4079 C C . PRO B 1 235 ? -8.531 -20.547 -4.008 1 94.12 235 PRO B C 1
ATOM 4081 O O . PRO B 1 235 ? -8.211 -20.562 -2.816 1 94.12 235 PRO B O 1
ATOM 4084 N N . MET B 1 236 ? -7.723 -20.156 -4.977 1 95.25 236 MET B N 1
ATOM 4085 C CA . MET B 1 236 ? -6.359 -19.781 -4.625 1 95.25 236 MET B CA 1
ATOM 4086 C C . MET B 1 236 ? -6.352 -18.5 -3.799 1 95.25 236 MET B C 1
ATOM 4088 O O . MET B 1 236 ? -5.586 -18.375 -2.842 1 95.25 236 MET B O 1
ATOM 4092 N N . ASN B 1 237 ? -7.156 -17.5 -4.16 1 98.06 237 ASN B N 1
ATOM 4093 C CA . ASN B 1 237 ? -7.289 -16.281 -3.357 1 98.06 237 ASN B CA 1
ATOM 4094 C C . ASN B 1 237 ? -7.734 -16.609 -1.933 1 98.06 237 ASN B C 1
ATOM 4096 O O . ASN B 1 237 ? -7.199 -16.047 -0.971 1 98.06 237 ASN B O 1
ATOM 4100 N N . LYS B 1 238 ? -8.664 -17.484 -1.818 1 97.19 238 LYS B N 1
ATOM 4101 C CA . LYS B 1 238 ? -9.172 -17.891 -0.513 1 97.19 238 LYS B CA 1
ATOM 4102 C C . LYS B 1 238 ? -8.062 -18.531 0.325 1 97.19 238 LYS B C 1
ATOM 4104 O O . LYS B 1 238 ? -8 -18.328 1.538 1 97.19 238 LYS B O 1
ATOM 4109 N N . THR B 1 239 ? -7.227 -19.312 -0.296 1 96.56 239 THR B N 1
ATOM 4110 C CA . THR B 1 239 ? -6.109 -19.953 0.387 1 96.56 239 THR B CA 1
ATOM 4111 C C . THR B 1 239 ? -5.211 -18.922 1.051 1 96.56 239 THR B C 1
ATOM 4113 O O . THR B 1 239 ? -4.918 -19.016 2.246 1 96.56 239 THR B O 1
ATOM 4116 N N . PHE B 1 240 ? -4.832 -17.938 0.302 1 98.19 240 PHE B N 1
ATOM 4117 C CA . PHE B 1 240 ? -3.959 -16.906 0.847 1 98.19 240 PHE B CA 1
ATOM 4118 C C . PHE B 1 240 ? -4.684 -16.094 1.908 1 98.19 240 PHE B C 1
ATOM 4120 O O . PHE B 1 240 ? -4.125 -15.797 2.965 1 98.19 240 PHE B O 1
ATOM 4127 N N . TYR B 1 241 ? -5.93 -15.742 1.579 1 97.94 241 TYR B N 1
ATOM 4128 C CA . TYR B 1 241 ? -6.758 -15.016 2.533 1 97.94 241 TYR B CA 1
ATOM 4129 C C . TYR B 1 241 ? -6.836 -15.75 3.865 1 97.94 241 TYR B C 1
ATOM 4131 O O . TYR B 1 241 ? -6.594 -15.164 4.922 1 97.94 241 TYR B O 1
ATOM 4139 N N . ASN B 1 242 ? -7.047 -17.031 3.877 1 97 242 ASN B N 1
ATOM 4140 C CA . ASN B 1 242 ? -7.234 -17.844 5.074 1 97 242 ASN B CA 1
ATOM 4141 C C . ASN B 1 242 ? -5.93 -18.016 5.844 1 97 242 ASN B C 1
ATOM 4143 O O . ASN B 1 242 ? -5.945 -18.281 7.051 1 97 242 ASN B O 1
ATOM 4147 N N . LEU B 1 243 ? -4.832 -17.859 5.148 1 96.94 243 LEU B N 1
ATOM 4148 C CA . LEU B 1 243 ? -3.549 -18.062 5.812 1 96.94 243 LEU B CA 1
ATOM 4149 C C . LEU B 1 243 ? -2.943 -16.734 6.238 1 96.94 243 LEU B C 1
ATOM 4151 O O . LEU B 1 243 ? -1.745 -16.641 6.512 1 96.94 243 LEU B O 1
ATOM 4155 N N . GLY B 1 244 ? -3.752 -15.68 6.188 1 96.31 244 GLY B N 1
ATOM 4156 C CA . GLY B 1 244 ? -3.373 -14.43 6.824 1 96.31 244 GLY B CA 1
ATOM 4157 C C . GLY B 1 244 ? -2.689 -13.461 5.879 1 96.31 244 GLY B C 1
ATOM 4158 O O . GLY B 1 244 ? -2.133 -12.445 6.312 1 96.31 244 GLY B O 1
ATOM 4159 N N . TYR B 1 245 ? -2.602 -13.844 4.613 1 97.94 245 TYR B N 1
ATOM 4160 C CA . TYR B 1 245 ? -2.113 -12.859 3.652 1 97.94 245 TYR B CA 1
ATOM 4161 C C . TYR B 1 245 ? -3.107 -11.711 3.494 1 97.94 245 TYR B C 1
ATOM 4163 O O . TYR B 1 245 ? -4.32 -11.922 3.564 1 97.94 245 TYR B O 1
ATOM 4171 N N . LYS B 1 246 ? -2.57 -10.5 3.277 1 97.94 246 LYS B N 1
ATOM 4172 C CA . LYS B 1 246 ? -3.404 -9.32 3.115 1 97.94 246 LYS B CA 1
ATOM 4173 C C . LYS B 1 246 ? -3.498 -8.906 1.648 1 97.94 246 LYS B C 1
ATOM 4175 O O . LYS B 1 246 ? -2.49 -8.898 0.937 1 97.94 246 LYS B O 1
ATOM 4180 N N . TYR B 1 247 ? -4.73 -8.695 1.237 1 98.5 247 TYR B N 1
ATOM 4181 C CA . TYR B 1 247 ? -4.98 -8.172 -0.102 1 98.5 247 TYR B CA 1
ATOM 4182 C C . TYR B 1 247 ? -4.453 -6.75 -0.242 1 98.5 247 TYR B C 1
ATOM 4184 O O . TYR B 1 247 ? -4.75 -5.887 0.587 1 98.5 247 TYR B O 1
ATOM 4192 N N . SER B 1 248 ? -3.684 -6.473 -1.295 1 97.75 248 SER B N 1
ATOM 4193 C CA . SER B 1 248 ? -3.074 -5.152 -1.385 1 97.75 248 SER B CA 1
ATOM 4194 C C . SER B 1 248 ? -3.377 -4.492 -2.729 1 97.75 248 SER B C 1
ATOM 4196 O O . SER B 1 248 ? -2.848 -3.422 -3.033 1 97.75 248 SER B O 1
ATOM 4198 N N . GLY B 1 249 ? -4.121 -5.148 -3.582 1 98.44 249 GLY B N 1
ATOM 4199 C CA . GLY B 1 249 ? -4.516 -4.543 -4.844 1 98.44 249 GLY B CA 1
ATOM 4200 C C . GLY B 1 249 ? -4.719 -5.559 -5.953 1 98.44 249 GLY B C 1
ATOM 4201 O O . GLY B 1 249 ? -4.426 -6.742 -5.781 1 98.44 249 GLY B O 1
ATOM 4202 N N . THR B 1 250 ? -5.266 -5.098 -7.066 1 98.81 250 THR B N 1
ATOM 4203 C CA . THR B 1 250 ? -5.527 -5.906 -8.25 1 98.81 250 THR B CA 1
ATOM 4204 C C . THR B 1 250 ? -4.863 -5.293 -9.477 1 98.81 250 THR B C 1
ATOM 4206 O O . THR B 1 250 ? -5.043 -4.109 -9.766 1 98.81 250 THR B O 1
ATOM 4209 N N . LEU B 1 251 ? -4.051 -6.09 -10.102 1 98.5 251 LEU B N 1
ATOM 4210 C CA . LEU B 1 251 ? -3.461 -5.707 -11.375 1 98.5 251 LEU B CA 1
ATOM 4211 C C . LEU B 1 251 ? -4.414 -6.012 -12.531 1 98.5 251 LEU B C 1
ATOM 4213 O O . LEU B 1 251 ? -4.609 -7.176 -12.883 1 98.5 251 LEU B O 1
ATOM 4217 N N . HIS B 1 252 ? -4.941 -5.012 -13.156 1 98.25 252 HIS B N 1
ATOM 4218 C CA . HIS B 1 252 ? -5.973 -5.207 -14.172 1 98.25 252 HIS B CA 1
ATOM 4219 C C . HIS B 1 252 ? -5.387 -5.789 -15.453 1 98.25 252 HIS B C 1
ATOM 4221 O O . HIS B 1 252 ? -4.352 -5.324 -15.93 1 98.25 252 HIS B O 1
ATOM 4227 N N . ASN B 1 253 ? -6.012 -6.828 -16.016 1 97 253 ASN B N 1
ATOM 4228 C CA . ASN B 1 253 ? -5.668 -7.391 -17.312 1 97 253 ASN B CA 1
ATOM 4229 C C . ASN B 1 253 ? -4.16 -7.559 -17.469 1 97 253 ASN B C 1
ATOM 4231 O O . ASN B 1 253 ? -3.58 -7.102 -18.453 1 97 253 ASN B O 1
ATOM 4235 N N . ASN B 1 254 ? -3.6 -8.289 -16.625 1 94.75 254 ASN B N 1
ATOM 4236 C CA . ASN B 1 254 ? -2.158 -8.219 -16.422 1 94.75 254 ASN B CA 1
ATOM 4237 C C . ASN B 1 254 ? -1.421 -9.297 -17.203 1 94.75 254 ASN B C 1
ATOM 4239 O O . ASN B 1 254 ? -0.386 -9.023 -17.828 1 94.75 254 ASN B O 1
ATOM 4243 N N . THR B 1 255 ? -1.921 -10.461 -17.203 1 90.12 255 THR B N 1
ATOM 4244 C CA . THR B 1 255 ? -1.127 -11.586 -17.688 1 90.12 255 THR B CA 1
ATOM 4245 C C . THR B 1 255 ? -1.971 -12.516 -18.562 1 90.12 255 THR B C 1
ATOM 4247 O O . THR B 1 255 ? -3.145 -12.75 -18.266 1 90.12 255 THR B O 1
ATOM 4250 N N . GLN B 1 256 ? -1.328 -13 -19.609 1 86.44 256 GLN B N 1
ATOM 4251 C CA . GLN B 1 256 ? -1.994 -14.016 -20.422 1 86.44 256 GLN B CA 1
ATOM 4252 C C . GLN B 1 256 ? -2.029 -15.359 -19.703 1 86.44 256 GLN B C 1
ATOM 4254 O O . GLN B 1 256 ? -0.995 -15.859 -19.25 1 86.44 256 GLN B O 1
ATOM 4259 N N . ILE B 1 257 ? -3.141 -15.883 -19.5 1 82.06 257 ILE B N 1
ATOM 4260 C CA . ILE B 1 257 ? -3.393 -17.188 -18.922 1 82.06 257 ILE B CA 1
ATOM 4261 C C . ILE B 1 257 ? -4.309 -18 -19.828 1 82.06 257 ILE B C 1
ATOM 4263 O O . ILE B 1 257 ? -5.48 -17.656 -20.016 1 82.06 257 ILE B O 1
ATOM 4267 N N . SER B 1 258 ? -3.826 -19.078 -20.391 1 80.06 258 SER B N 1
ATOM 4268 C CA . SER B 1 258 ? -4.598 -19.984 -21.234 1 80.06 258 SER B CA 1
ATOM 4269 C C . SER B 1 258 ? -5.305 -19.234 -22.359 1 80.06 258 SER B C 1
ATOM 4271 O O . SER B 1 258 ? -6.512 -19.406 -22.562 1 80.06 258 SER B O 1
ATOM 4273 N N . GLY B 1 259 ? -4.594 -18.281 -22.984 1 80.5 259 GLY B N 1
ATOM 4274 C CA . GLY B 1 259 ? -5.09 -17.625 -24.188 1 80.5 259 GLY B CA 1
ATOM 4275 C C . GLY B 1 259 ? -5.844 -16.344 -23.891 1 80.5 259 GLY B C 1
ATOM 4276 O O . GLY B 1 259 ? -6.273 -15.641 -24.812 1 80.5 259 GLY B O 1
ATOM 4277 N N . LYS B 1 260 ? -5.992 -16.062 -22.656 1 87.88 260 LYS B N 1
ATOM 4278 C CA . LYS B 1 260 ? -6.711 -14.844 -22.297 1 87.88 260 LYS B CA 1
ATOM 4279 C C . LYS B 1 260 ? -5.898 -13.992 -21.312 1 87.88 260 LYS B C 1
ATOM 4281 O O . LYS B 1 260 ? -5.18 -14.531 -20.469 1 87.88 260 LYS B O 1
ATOM 4286 N N . ILE B 1 261 ? -6.031 -12.695 -21.469 1 92.25 261 ILE B N 1
ATOM 4287 C CA . ILE B 1 261 ? -5.406 -11.805 -20.5 1 92.25 261 ILE B CA 1
ATOM 4288 C C . ILE B 1 261 ? -6.285 -11.688 -19.266 1 92.25 261 ILE B C 1
ATOM 4290 O O . ILE B 1 261 ? -7.492 -11.453 -19.375 1 92.25 261 ILE B O 1
ATOM 4294 N N . GLU B 1 262 ? -5.668 -11.93 -18.109 1 94.44 262 GLU B N 1
ATOM 4295 C CA . GLU B 1 262 ? -6.414 -11.93 -16.859 1 94.44 262 GLU B CA 1
ATOM 4296 C C . GLU B 1 262 ? -5.82 -10.93 -15.859 1 94.44 262 GLU B C 1
ATOM 4298 O O . GLU B 1 262 ? -4.652 -10.555 -15.977 1 94.44 262 GLU B O 1
ATOM 4303 N N . SER B 1 263 ? -6.746 -10.477 -15.023 1 97.81 263 SER B N 1
ATOM 4304 C CA . SER B 1 263 ? -6.305 -9.664 -13.891 1 97.81 263 SER B CA 1
ATOM 4305 C C . SER B 1 263 ? -5.73 -10.539 -12.781 1 97.81 263 SER B C 1
ATOM 4307 O O . SER B 1 263 ? -6.016 -11.734 -12.711 1 97.81 263 SER B O 1
ATOM 4309 N N . MET B 1 264 ? -4.859 -9.906 -11.977 1 97.81 264 MET B N 1
ATOM 4310 C CA . MET B 1 264 ? -4.156 -10.609 -10.906 1 97.81 264 MET B CA 1
ATOM 4311 C C . MET B 1 264 ? -4.316 -9.883 -9.578 1 97.81 264 MET B C 1
ATOM 4313 O O . MET B 1 264 ? -4.266 -8.656 -9.531 1 97.81 264 MET B O 1
ATOM 4317 N N . ASN B 1 265 ? -4.512 -10.656 -8.531 1 98.62 265 ASN B N 1
ATOM 4318 C CA . ASN B 1 265 ? -4.555 -10.086 -7.188 1 98.62 265 ASN B CA 1
ATOM 4319 C C . ASN B 1 265 ? -3.195 -10.172 -6.496 1 98.62 265 ASN B C 1
ATOM 4321 O O . ASN B 1 265 ? -2.502 -11.188 -6.613 1 98.62 265 ASN B O 1
ATOM 4325 N N . ILE B 1 266 ? -2.898 -9.141 -5.762 1 98.81 266 ILE B N 1
ATOM 4326 C CA . ILE B 1 266 ? -1.671 -9.133 -4.973 1 98.81 266 ILE B CA 1
ATOM 4327 C C . ILE B 1 266 ? -1.999 -9.422 -3.51 1 98.81 266 ILE B C 1
ATOM 4329 O O . ILE B 1 266 ? -2.826 -8.734 -2.906 1 98.81 266 ILE B O 1
ATOM 4333 N N . TRP B 1 267 ? -1.419 -10.469 -2.992 1 98.69 267 TRP B N 1
ATOM 4334 C CA . TRP B 1 267 ? -1.462 -10.812 -1.574 1 98.69 267 TRP B CA 1
ATOM 4335 C C . TRP B 1 267 ? -0.067 -10.758 -0.958 1 98.69 267 TRP B C 1
ATOM 4337 O O . TRP B 1 267 ? 0.912 -11.172 -1.587 1 98.69 267 TRP B O 1
ATOM 4347 N N . TYR B 1 268 ? 0.003 -10.266 0.266 1 98.62 268 TYR B N 1
ATOM 4348 C CA . TYR B 1 268 ? 1.313 -10.25 0.906 1 98.62 268 TYR B CA 1
ATOM 4349 C C . TYR B 1 268 ? 1.207 -10.633 2.377 1 98.62 268 TYR B C 1
ATOM 4351 O O . TYR B 1 268 ? 0.127 -10.555 2.969 1 98.62 268 TYR B O 1
ATOM 4359 N N . LY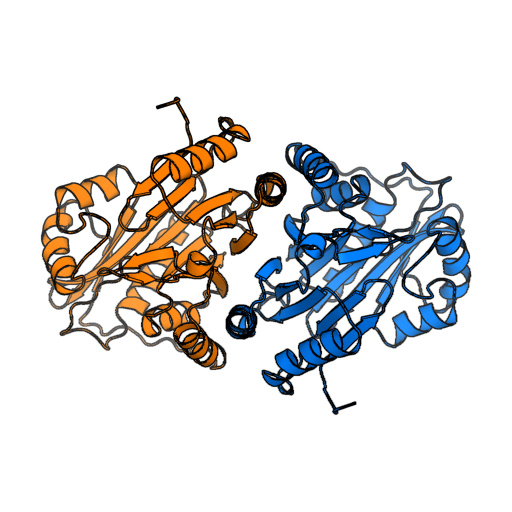S B 1 269 ? 2.252 -11.148 2.93 1 97.12 269 LYS B N 1
ATOM 4360 C CA . LYS B 1 269 ? 2.453 -11.43 4.348 1 97.12 269 LYS B CA 1
ATOM 4361 C C . LYS B 1 269 ? 3.873 -11.078 4.781 1 97.12 269 LYS B C 1
ATOM 4363 O O . LYS B 1 269 ? 4.844 -11.578 4.211 1 97.12 269 LYS B O 1
ATOM 4368 N N . SER B 1 270 ? 3.957 -10.023 5.719 1 89.38 270 SER B N 1
ATOM 4369 C CA . SER B 1 270 ? 5.27 -9.594 6.188 1 89.38 270 SER B CA 1
ATOM 4370 C C . SER B 1 270 ? 5.477 -9.953 7.656 1 89.38 270 SER B C 1
ATOM 4372 O O . SER B 1 270 ? 4.527 -9.953 8.438 1 89.38 270 SER B O 1
ATOM 4374 N N . ARG B 1 271 ? 6.672 -10.273 7.969 1 79.56 271 ARG B N 1
ATOM 4375 C CA . ARG B 1 271 ? 7.016 -10.633 9.336 1 79.56 271 ARG B CA 1
ATOM 4376 C C . ARG B 1 271 ? 7.809 -9.516 10.016 1 79.56 271 ARG B C 1
ATOM 4378 O O . ARG B 1 271 ? 8.523 -8.766 9.352 1 79.56 271 ARG B O 1
#

Foldseek 3Di:
DPDAPWDWDDDVLLLEIERPGDDPVCPPVVLVVSVVVSVVVVRFKYKYWYWVVCVVVLVVVVWDFFFKAQCQFLHHTIITTTMDGNDPVQVDAPVVLVVVLVVLVVDDAAQDDDDFDPQKDKDKDALVCLQLVLVQLVQFAVDDPDPSNDSVVVNCCVVPQVKIKMFMDGPNHTFWMWIWRADLNRLETETGDTTGHPVPPPRCVVLVRVVVVVVVSVVSPRFKYKYWAFSNCSVVVSSLSNNPWDWTGKAGQGDRGPSGRTITTMTMDGD/DPDAPWDWDDDVLLLEIERPGDDPVCPPVVLVVSVVVSVVVVRFKYKYWYWVVCVVVLVVVVWDFFFKAQCQFLHHTIITTTMDGNDPVQVDAPVVLVVVLVVLVVDDAAQDDDDFDPQKDKDKDALVCLQLVLVQLVQFAVDDPDPSNDSVVVNCCVVPQVKIKMFMDGPNHTFWMWIWRADLNRLETETGDTTGHPVPPPRCVVLVRVVVVVVVSVVSPRFKYKYWAFSNCSVVVSSLSNNPWDWTGKAGQGDRGPSGRTITTMTMDGD

InterPro domains:
  IPR000182 GNAT domain [PF00583] (143-244)
  IPR000182 GNAT domain [PS51186] (120-267)
  IPR016181 Acyl-CoA N-acyltransferase [SSF55729] (118-269)
  IPR022525 Beta-lysine N-acetyltransferase [TIGR03827] (6-270)

Organism: NCBI:txid889453

Nearest PDB structures (foldseek):
  5trm-assembly1_C  TM=6.823E-01  e=1.387E-07  Homo sapiens
  5trm-assembly1_H  TM=6.880E-01  e=1.770E-07  Homo sapiens
  8h6c-assembly1_B  TM=6.552E-01  e=3.062E-07  Homo sapiens
  3fbu-assembly2_A  TM=7.134E-01  e=8.626E-07  Bacillus anthracis str. Sterne
  1z4r-assembly1_A  TM=6.333E-01  e=2.711E-07  Homo sapiens

Solvent-accessible surface area (backbone atoms only — not comparable to full-atom values): 28566 Å² total; per-residue (Å²): 130,84,90,64,81,45,43,72,49,70,48,74,82,42,27,27,33,33,36,68,37,74,38,78,85,40,61,72,56,50,60,59,52,51,51,49,52,21,61,75,68,68,29,38,32,37,40,36,41,35,56,38,62,54,42,42,56,43,40,59,71,61,32,44,45,39,32,55,41,72,23,36,48,57,52,72,38,32,30,34,35,32,33,36,64,72,38,72,75,50,59,47,60,58,52,68,50,32,52,55,48,30,56,56,51,73,45,80,68,63,66,77,83,72,82,72,64,83,68,46,46,76,43,77,52,54,68,89,42,26,68,65,46,22,63,45,42,55,71,54,40,90,58,65,98,56,67,65,73,33,41,67,47,49,38,43,34,42,74,73,53,44,32,44,39,35,31,35,23,49,89,87,34,75,47,28,37,35,31,30,48,37,34,83,84,37,17,25,30,37,53,42,69,74,32,58,36,78,95,60,57,93,63,57,56,66,56,53,48,52,53,50,52,50,55,57,40,45,76,72,62,41,31,18,39,30,30,80,39,52,46,81,38,57,68,62,52,47,48,42,43,30,71,65,30,43,71,41,36,54,41,49,48,51,40,48,54,83,90,36,67,34,35,28,30,34,35,32,41,70,110,128,82,92,64,80,44,43,72,47,69,48,7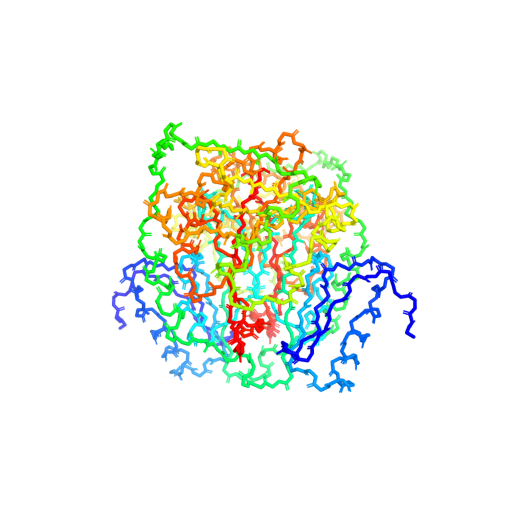6,81,42,25,28,33,34,38,69,37,74,38,77,85,38,61,72,58,49,59,59,51,52,50,49,52,23,62,76,68,66,30,37,33,38,39,36,41,36,55,38,62,54,42,42,56,43,42,59,71,60,32,42,43,37,32,52,41,72,22,36,46,56,54,72,36,33,29,34,34,32,33,34,64,72,39,71,76,50,59,48,62,60,52,70,49,32,52,54,46,32,56,56,51,72,45,81,69,63,66,76,83,72,84,72,64,82,68,46,48,75,43,80,53,53,68,87,41,27,67,65,47,22,63,46,43,54,71,55,40,91,58,65,99,53,68,65,73,34,43,69,49,49,37,42,36,42,74,72,51,45,32,43,39,33,32,34,25,50,89,88,34,74,47,28,37,34,32,31,46,38,36,84,84,35,17,26,27,37,53,43,69,74,34,57,34,76,94,62,56,93,63,56,55,66,56,52,48,53,53,49,51,49,56,56,39,46,74,70,63,42,33,19,39,31,30,80,39,52,46,82,40,56,68,61,52,47,49,42,42,28,69,63,30,43,70,41,36,54,40,49,48,51,40,50,54,83,92,36,68,34,35,28,30,34,34,34,43,68,112

Radius of gyration: 25.01 Å; Cα contacts (8 Å, |Δi|>4): 1147; chains: 2; bounding box: 54×77×59 Å

pLDDT: mean 95.38, std 5.94, range [41.47, 98.81]

Sequence (542 aa):
MRNIKSTISHCSDSSRVYLMDLHHDDFPKIISIIENMADENGYTKLFAKIPATYGPAFLNAGYVMEALIPGFYNGSEDALFMMKYKTEERAKPESEALEAFQQLLLKPANTKEIPMDADYTLKPLKEADATNMVPVFKEVFETYPFPIYDPDYLIKTMKEDDTRYFGAFFNNELIAISSAECNNTKKNAEMTDFAVISSHRGKRLAVHLLKFMEEELVKDGFKTFYTIARLHSLPMNKTFYNLGYKYSGTLHNNTQISGKIESMNIWYKSRMRNIKSTISHCSDSSRVYLMDLHHDDFPKIISIIENMADENGYTKLFAKIPATYGPAFLNAGYVMEALIPGFYNGSEDALFMMKYKTEERAKPESEALEAFQQLLLKPANTKEIPMDADYTLKPLKEADATNMVPVFKEVFETYPFPIYDPDYLIKTMKEDDTRYFGAFFNNELIAISSAECNNTKKNAEMTDFAVISSHRGKRLAVHLLKFMEEELVKDGFKTFYTIARLHSLPMNKTFYNLGYKYSGTLHNNTQISGKIESMNIWYKSR

Secondary structure (DSSP, 8-state):
-----SEEEEETTTTEEEEEE--GGGTTHHHHHHHHHHHHHT-SEEEEEEEGGGHHHHHHTT-EEEEEEEEEETTTEEEEEEEEESSHHHH---HHHHHHHHHHHHSPP-----PPPTTEEEEEE-GGGHHHHHHHHHHH-S--SS-TT-HHHHHHHHHHS-EEEEEEEETTEEEEEEEEEEETTTTEEEEEEEEE-GGGTTS-HHHHHHHHHHHHHHHTT--EEEEEEETT-HHHHHHHHHTT-EEEEEEEEEEEETTEEEEEEEEEEE-/-----SEEEEETTTTEEEEEE--GGGTTHHHHHHHHHHHHHT-SEEEEEEEGGGHHHHHHTT-EEEEEEEEEETTTEEEEEEEEESSHHHH---HHHHHHHHHHHHSPP-----PPPTTEEEEEE-GGGHHHHHHHHHHH-S--SS-TT-HHHHHHHHHHS-EEEEEEEETTEEEEEEEEEEETTTTEEEEEEEEE-GGGTTS-HHHHHHHHHHHHHHHTT--EEEEEEETT-HHHHHHHHHTTPEEEEEEEEEEEETTEEEEEEEEEEE-